Protein AF-A0A7X5HX49-F1 (afdb_monomer_lite)

pLDDT: mean 88.13, std 12.54, range [35.72, 98.56]

Foldseek 3Di:
DPPVPCVVPQPPDDPLLVVLVVVCVVVVHDDDDSLVLVVLLVCCQVLQWQAEEEEACQLVSSVVSSLQRHDANHEYEYEEADVVSLVNNVVSVVVDDRHRYHYHYDYHDSLVVLVVCCVVQNFQRHQEYEYDDDLLCLVVCVVSCNRNHHAQRKYKYPLLCVQVVLVDDLVVDDPVCSSSSVSSVVNVVCQVPPPQWDWDWDPGDNIMIIITGHHPCHQVPVLVVLQFFEEFEALFLLLLLLLLLQAHQEYEFEACFQALAVPGNGDDLVSLLVSQVVCVVSNYAYEYENAFADDPVCLVVLLVVLLSCVSSDGQAYEYAYPSSLVSNCVNPPPHAYEYALNNVQQALVSQQVVVVSVHQEYEHWLQDALVRLLVSCVRHDVSRAYAYAAWFDDDPDGSQCDPVQCVPPVAHSSRNRRPPPLLDDDFDDDPVGPPDTDDFDDDPVATDGGDAFIEHCLLPVVSCSSSRHRYHHYDDSRFDSLLSSLLSNLSSVLSVLCSVPVVSSNVCVVVSVVSNLQGFGGHYDNDNHHHHDHPVRGDDDDSGTRHPKDFFWFFAAADPVQQKTWIFGAAKDFQQFWKWFCASVSDIDIDGQNWKAAPVGDTDGMDHDGRGIIITRHNDGGDGGTTIMGD

Organism: NCBI:txid2662126

Sequence (631 aa):
MDREYLFSITPGGDETLRRIRKEAQADQIPIIRDEVRGLLEWLMAVHRPLRVLEVGTAYGYSSLCMAQHLPPGAVLTTLERNPANAARARENFGRLTFPGVELKLLEGEAELLLEQVLSEEGPGSCDFIFLDAAKGQYQTFLPACLALLKGRGILVSDNVLQEGFVAKSRYAVHRRNRTIHKRMREYLWNLQHHPQLVTSILSCGDGVTLSMKKEGSELKDMKEMNRPELLIPAGSLENLKIAVGYGADAVYVGGEAFGLRAKAKNFSLEEMKEGVAYAHAHGVKVYVTANIIAHNRDIEGVRVYLEELKDVGPDALIVADPGILMAAKEVLPGMELHLSTQANNTNHAALSFWHSQGVKRVVVARELSFAEIREIREKVPPTLDIEAFVHGAMCISYSGRCLLSNYMTGKDANQGACTHPCRWRYHLVEETRPGEYMPIEENERGTYIYNSKDLCLLEHIDDLMKAGVRSFKVEGRMKTGLYVATVTRAYRNAIDDYLKDPALYKRNIPKYMDEIVKCSHRPFTTGFFYERPDGSEQIYDNNNYIRDFTYVARVLSYNPATGRALVEQRNKFVVGDRVEVMKKDGRNLEVVVEAIWDEEGNPLEAAPHPKQRLYLPVPEAVEPNELLRAY

Structure (mmCIF, N/CA/C/O backbone):
data_AF-A0A7X5HX49-F1
#
_entry.id   AF-A0A7X5HX49-F1
#
loop_
_atom_site.group_PDB
_atom_site.id
_atom_site.type_symbol
_atom_site.label_atom_id
_atom_site.label_alt_id
_atom_site.label_comp_id
_atom_site.label_asym_id
_atom_site.label_entity_id
_atom_site.label_seq_id
_atom_site.pdbx_PDB_ins_code
_atom_site.Cartn_x
_atom_site.Cartn_y
_atom_site.Cartn_z
_atom_site.occupancy
_atom_site.B_iso_or_equiv
_atom_site.auth_seq_id
_atom_site.auth_comp_id
_atom_site.auth_asym_id
_atom_site.auth_atom_id
_atom_site.pdbx_PDB_model_num
ATOM 1 N N . MET A 1 1 ? -49.186 0.690 21.501 1.00 49.62 1 MET A N 1
ATOM 2 C CA . MET A 1 1 ? -49.805 -0.645 21.466 1.00 49.62 1 MET A CA 1
ATOM 3 C C . MET A 1 1 ? -49.145 -1.489 22.544 1.00 49.62 1 MET A C 1
ATOM 5 O O . MET A 1 1 ? -47.978 -1.825 22.411 1.00 49.62 1 MET A O 1
ATOM 9 N N . ASP A 1 2 ? -49.862 -1.681 23.651 1.00 62.19 2 ASP A N 1
ATOM 10 C CA . ASP A 1 2 ? -50.048 -2.977 24.311 1.00 62.19 2 ASP A CA 1
ATOM 11 C C . ASP A 1 2 ? -48.843 -3.769 24.841 1.00 62.19 2 ASP A C 1
ATOM 13 O O . ASP A 1 2 ? -48.817 -4.995 24.805 1.00 62.19 2 ASP A O 1
ATOM 17 N N . ARG A 1 3 ? -47.872 -3.079 25.451 1.00 63.22 3 ARG A N 1
ATOM 18 C CA . ARG A 1 3 ? -46.848 -3.736 26.286 1.00 63.22 3 ARG A CA 1
ATOM 19 C C . ARG A 1 3 ? -47.455 -4.544 27.436 1.00 63.22 3 ARG A C 1
ATOM 21 O O . ARG A 1 3 ? -47.012 -5.654 27.702 1.00 63.22 3 ARG A O 1
ATOM 28 N N . GLU A 1 4 ? -48.482 -3.994 28.081 1.00 68.44 4 GLU A N 1
ATOM 29 C CA . GLU A 1 4 ? -49.227 -4.678 29.143 1.00 68.44 4 GLU A CA 1
ATOM 30 C C . GLU A 1 4 ? -49.969 -5.906 28.612 1.00 68.44 4 GLU A C 1
ATOM 32 O O . GLU A 1 4 ? -49.950 -6.953 29.252 1.00 68.44 4 GLU A O 1
ATOM 37 N N . TYR A 1 5 ? -50.547 -5.822 27.411 1.00 79.50 5 TYR A N 1
ATOM 38 C CA . TYR A 1 5 ? -51.182 -6.969 26.769 1.00 79.50 5 TYR A CA 1
ATOM 39 C C . TYR A 1 5 ? -50.166 -8.055 26.406 1.00 79.50 5 TYR A C 1
ATOM 41 O O . TYR A 1 5 ? -50.373 -9.209 26.776 1.00 79.50 5 TYR A O 1
ATOM 49 N N . LEU A 1 6 ? -49.042 -7.705 25.765 1.00 72.25 6 LEU A N 1
ATOM 50 C CA . LEU A 1 6 ? -47.970 -8.662 25.465 1.00 72.25 6 LEU A CA 1
ATOM 51 C C . LEU A 1 6 ? -47.448 -9.325 26.743 1.00 72.25 6 LEU A C 1
ATOM 53 O O . LEU A 1 6 ? -47.291 -10.543 26.778 1.00 72.25 6 LEU A O 1
ATOM 57 N N . PHE A 1 7 ? -47.256 -8.555 27.815 1.00 70.25 7 PHE A N 1
ATOM 58 C CA . PHE A 1 7 ? -46.891 -9.093 29.123 1.00 70.25 7 PHE A CA 1
ATOM 59 C C . PHE A 1 7 ? -47.968 -10.038 29.682 1.00 70.25 7 PHE A C 1
ATOM 61 O O . PHE A 1 7 ? -47.633 -11.106 30.184 1.00 70.25 7 PHE A O 1
ATOM 68 N N . SER A 1 8 ? -49.256 -9.701 29.537 1.00 73.06 8 SER A N 1
ATOM 69 C CA . SER A 1 8 ? -50.370 -10.517 30.044 1.00 73.06 8 SER A CA 1
ATOM 70 C C . SER A 1 8 ? -50.499 -11.888 29.374 1.00 73.06 8 SER A C 1
ATOM 72 O O . SER A 1 8 ? -50.973 -12.831 30.005 1.00 73.06 8 SER A O 1
ATOM 74 N N . ILE A 1 9 ? -50.061 -12.012 28.116 1.00 76.88 9 ILE A N 1
ATOM 75 C CA . ILE A 1 9 ? -50.119 -13.264 27.347 1.00 76.88 9 ILE A CA 1
ATOM 76 C C . ILE A 1 9 ? -48.780 -14.013 27.316 1.00 76.88 9 ILE A C 1
ATOM 78 O O . ILE A 1 9 ? -48.725 -15.143 26.833 1.00 76.88 9 ILE A O 1
ATOM 82 N N . THR A 1 10 ? -47.697 -13.408 27.814 1.00 68.56 10 THR A N 1
ATOM 83 C CA . THR A 1 10 ? -46.372 -14.035 27.833 1.00 68.56 10 THR A CA 1
ATOM 84 C C . THR A 1 10 ? -46.262 -14.962 29.048 1.00 68.56 10 THR A C 1
ATOM 86 O O . THR A 1 10 ? -46.393 -14.502 30.185 1.00 68.56 10 THR A O 1
ATOM 89 N N . PRO A 1 11 ? -45.979 -16.266 28.868 1.00 68.50 11 PRO A N 1
ATOM 90 C CA . PRO A 1 11 ? -45.809 -17.183 29.989 1.00 68.50 11 PRO A CA 1
ATOM 91 C C . PRO A 1 11 ? -44.694 -16.699 30.923 1.00 68.50 11 PRO A C 1
ATOM 93 O O . PRO A 1 11 ? -43.576 -16.425 30.487 1.00 68.50 11 PRO A O 1
ATOM 96 N N . GLY A 1 12 ? -44.959 -16.620 32.229 1.00 60.00 12 GLY A N 1
ATOM 97 C CA . GLY A 1 12 ? -44.026 -16.052 33.215 1.00 60.00 12 GLY A CA 1
ATOM 98 C C . GLY A 1 12 ? -42.730 -16.843 33.457 1.00 60.00 12 GLY A C 1
ATOM 99 O O . GLY A 1 12 ? -42.051 -16.575 34.441 1.00 60.00 12 GLY A O 1
ATOM 100 N N . GLY A 1 13 ? -42.389 -17.831 32.623 1.00 65.75 13 GLY A N 1
ATOM 101 C CA . GLY A 1 13 ? -41.236 -18.722 32.803 1.00 65.75 13 GLY A CA 1
ATOM 102 C C . GLY A 1 13 ? -41.353 -19.658 34.011 1.00 65.75 13 GLY A C 1
ATOM 103 O O . GLY A 1 13 ? -42.362 -19.637 34.729 1.00 65.75 13 GLY A O 1
ATOM 104 N N . ASP A 1 14 ? -40.301 -20.458 34.202 1.00 78.31 14 ASP A N 1
ATOM 105 C CA . ASP A 1 14 ? -40.062 -21.344 35.351 1.00 78.31 14 ASP A CA 1
ATOM 106 C C . ASP A 1 14 ? -40.158 -20.585 36.694 1.00 78.31 14 ASP A C 1
ATOM 108 O O . ASP A 1 14 ? -39.775 -19.414 36.789 1.00 78.31 14 ASP A O 1
ATOM 112 N N . GLU A 1 15 ? -40.670 -21.229 37.746 1.00 85.50 15 GLU A N 1
ATOM 113 C CA . GLU A 1 15 ? -40.830 -20.615 39.076 1.00 85.50 15 GLU A CA 1
ATOM 114 C C . GLU A 1 15 ? -39.495 -20.112 39.653 1.00 85.50 15 GLU A C 1
ATOM 116 O O . GLU A 1 15 ? -39.426 -19.029 40.242 1.00 85.50 15 GLU A O 1
ATOM 121 N N . THR A 1 16 ? -38.409 -20.840 39.396 1.00 88.62 16 THR A N 1
ATOM 122 C CA . THR A 1 16 ? -37.046 -20.471 39.786 1.00 88.62 16 THR A CA 1
ATOM 123 C C . THR A 1 16 ? -36.588 -19.217 39.051 1.00 88.62 16 THR A C 1
ATOM 125 O O . THR A 1 16 ? -36.062 -18.295 39.677 1.00 88.62 16 THR A O 1
ATOM 128 N N . LEU A 1 17 ? -36.848 -19.123 37.741 1.00 88.94 17 LEU A N 1
ATOM 129 C CA . LEU A 1 17 ? -36.545 -17.925 36.951 1.00 88.94 17 LEU A CA 1
ATOM 130 C C . LEU A 1 17 ? -37.331 -16.707 37.458 1.00 88.94 17 LEU A C 1
ATOM 132 O O . LEU A 1 17 ? -36.776 -15.611 37.546 1.00 88.94 17 LEU A O 1
ATOM 136 N N . ARG A 1 18 ? -38.598 -16.878 37.865 1.00 88.19 18 ARG A N 1
ATOM 137 C CA . ARG A 1 18 ? -39.376 -15.792 38.495 1.00 88.19 18 ARG A CA 1
ATOM 138 C C . ARG A 1 18 ? -38.759 -15.334 39.808 1.00 88.19 18 ARG A C 1
ATOM 140 O O . ARG A 1 18 ? -38.766 -14.135 40.089 1.00 88.19 18 ARG A O 1
ATOM 147 N N . ARG A 1 19 ? -38.238 -16.264 40.611 1.00 91.56 19 ARG A N 1
ATOM 148 C CA . ARG A 1 19 ? -37.560 -15.934 41.868 1.00 91.56 19 ARG A CA 1
ATOM 149 C C . ARG A 1 19 ? -36.277 -15.146 41.613 1.00 91.56 19 ARG A C 1
ATOM 151 O O . ARG A 1 19 ? -36.126 -14.072 42.181 1.00 91.56 19 ARG A O 1
ATOM 158 N N . ILE A 1 20 ? -35.429 -15.609 40.692 1.00 92.94 20 ILE A N 1
ATOM 159 C CA . ILE A 1 20 ? -34.190 -14.916 40.297 1.00 92.94 20 ILE A CA 1
ATOM 160 C C . ILE A 1 20 ? -34.494 -13.508 39.775 1.00 92.94 20 ILE A C 1
ATOM 162 O O . ILE A 1 20 ? -33.823 -12.549 40.144 1.00 92.94 20 ILE A O 1
ATOM 166 N N . ARG A 1 21 ? -35.548 -13.355 38.967 1.00 90.56 21 ARG A N 1
ATOM 167 C CA . ARG A 1 21 ? -36.018 -12.044 38.506 1.00 90.56 21 ARG A CA 1
ATOM 168 C C . ARG A 1 21 ? -36.401 -11.125 39.667 1.00 90.56 21 ARG A C 1
ATOM 170 O O . ARG A 1 21 ? -36.012 -9.963 39.658 1.00 90.56 21 ARG A O 1
ATOM 177 N N . LYS A 1 22 ? -37.169 -11.620 40.644 1.00 91.75 22 LYS A N 1
ATOM 178 C CA . LYS A 1 22 ? -37.556 -10.831 41.827 1.00 91.75 22 LYS A CA 1
ATOM 179 C C . LYS A 1 22 ? -36.341 -10.422 42.658 1.00 91.75 22 LYS A C 1
ATOM 181 O O . LYS A 1 22 ? -36.293 -9.285 43.111 1.00 91.75 22 LYS A O 1
ATOM 186 N N . GLU A 1 23 ? -35.374 -11.322 42.826 1.00 93.81 23 GLU A N 1
ATOM 187 C CA . GLU A 1 23 ? -34.103 -11.043 43.509 1.00 93.81 23 GLU A CA 1
ATOM 188 C C . GLU A 1 23 ? -33.320 -9.943 42.771 1.00 93.81 23 GLU A C 1
ATOM 190 O O . GLU A 1 23 ? -33.000 -8.919 43.364 1.00 93.81 23 GLU A O 1
ATOM 195 N N . ALA A 1 24 ? -33.128 -10.073 41.453 1.00 93.00 24 ALA A N 1
ATOM 196 C CA . ALA A 1 24 ? -32.456 -9.055 40.641 1.00 93.00 24 ALA A CA 1
ATOM 197 C C . ALA A 1 24 ? -33.171 -7.691 40.688 1.00 93.00 24 ALA A C 1
ATOM 199 O O . ALA A 1 24 ? -32.520 -6.655 40.776 1.00 93.00 24 ALA A O 1
ATOM 200 N N . GLN A 1 25 ? -34.508 -7.674 40.671 1.00 91.44 25 GLN A N 1
ATOM 201 C CA . GLN A 1 25 ? -35.295 -6.442 40.805 1.00 91.44 25 GLN A CA 1
ATOM 202 C C . GLN A 1 25 ? -35.133 -5.790 42.182 1.00 91.44 25 GLN A C 1
ATOM 204 O O . GLN A 1 25 ? -35.009 -4.566 42.254 1.00 91.44 25 GLN A O 1
ATOM 209 N N . ALA A 1 26 ? -35.130 -6.584 43.258 1.00 92.56 26 ALA A N 1
ATOM 210 C CA . ALA A 1 26 ? -34.909 -6.090 44.616 1.00 92.56 26 ALA A CA 1
ATOM 211 C C . ALA A 1 26 ? -33.512 -5.467 44.766 1.00 92.56 26 ALA A C 1
ATOM 213 O O . ALA A 1 26 ? -33.380 -4.397 45.358 1.00 92.56 26 ALA A O 1
ATOM 214 N N . ASP A 1 27 ? -32.509 -6.083 44.137 1.00 93.81 27 ASP A N 1
ATOM 215 C CA . ASP A 1 27 ? -31.113 -5.639 44.156 1.00 93.81 27 ASP A CA 1
ATOM 216 C C . ASP A 1 27 ? -30.787 -4.599 43.060 1.00 93.81 27 ASP A C 1
ATOM 218 O O . ASP A 1 27 ? -29.638 -4.185 42.909 1.00 93.81 27 ASP A O 1
ATOM 222 N N . GLN A 1 28 ? -31.795 -4.144 42.301 1.00 92.31 28 GLN A N 1
ATOM 223 C CA . GLN A 1 28 ? -31.677 -3.170 41.202 1.00 92.31 28 GLN A CA 1
ATOM 224 C C . GLN A 1 28 ? -30.677 -3.569 40.102 1.00 92.31 28 GLN A C 1
ATOM 226 O O . GLN A 1 28 ? -30.072 -2.719 39.442 1.00 92.31 28 GLN A O 1
ATOM 231 N N . ILE A 1 29 ? -30.527 -4.870 39.870 1.00 92.56 29 ILE A N 1
ATOM 232 C CA . ILE A 1 29 ? -29.676 -5.419 38.822 1.00 92.56 29 ILE A CA 1
ATOM 233 C C . ILE A 1 29 ? -30.456 -5.463 37.502 1.00 92.56 29 ILE A C 1
ATOM 235 O O . ILE A 1 29 ? -31.538 -6.058 37.447 1.00 92.56 29 ILE A O 1
ATOM 239 N N . PRO A 1 30 ? -29.941 -4.840 36.425 1.00 87.94 30 PRO A N 1
ATOM 240 C CA . PRO A 1 30 ? -30.598 -4.880 35.129 1.00 87.94 30 PRO A CA 1
ATOM 241 C C . PRO A 1 30 ? -30.581 -6.309 34.579 1.00 87.94 30 PRO A C 1
ATOM 243 O O . PRO A 1 30 ? -29.556 -6.984 34.597 1.00 87.94 30 PRO A O 1
ATOM 246 N N . ILE A 1 31 ? -31.734 -6.752 34.087 1.00 90.56 31 ILE A N 1
ATOM 247 C CA . ILE A 1 31 ? -31.923 -8.030 33.400 1.00 90.56 31 ILE A CA 1
ATOM 248 C C . ILE A 1 31 ? -32.734 -7.794 32.127 1.00 90.56 31 ILE A C 1
ATOM 250 O O . ILE A 1 31 ? -33.489 -6.817 32.034 1.00 90.56 31 ILE A O 1
ATOM 254 N N . ILE A 1 32 ? -32.605 -8.709 31.168 1.00 91.38 32 ILE A N 1
ATOM 255 C CA . ILE A 1 32 ? -33.354 -8.665 29.911 1.00 91.38 32 ILE A CA 1
ATOM 256 C C . ILE A 1 32 ? -34.871 -8.574 30.142 1.00 91.38 32 ILE A C 1
ATOM 258 O O . ILE A 1 32 ? -35.429 -9.134 31.093 1.00 91.38 32 ILE A O 1
ATOM 262 N N . ARG A 1 33 ? -35.556 -7.866 29.238 1.00 88.38 33 ARG A N 1
ATOM 263 C CA . ARG A 1 33 ? -37.022 -7.727 29.255 1.00 88.38 33 ARG A CA 1
ATOM 264 C C . ARG A 1 33 ? -37.702 -9.004 28.752 1.00 88.38 33 ARG A C 1
ATOM 266 O O . ARG A 1 33 ? -37.092 -9.787 28.028 1.00 88.38 33 ARG A O 1
ATOM 273 N N . ASP A 1 34 ? -38.977 -9.194 29.090 1.00 85.38 34 ASP A N 1
ATOM 274 C CA . ASP A 1 34 ? -39.742 -10.391 28.706 1.00 85.38 34 ASP A CA 1
ATOM 275 C C . ASP A 1 34 ? -39.804 -10.622 27.198 1.00 85.38 34 ASP A C 1
ATOM 277 O O . ASP A 1 34 ? -39.712 -11.763 26.745 1.00 85.38 34 ASP A O 1
ATOM 281 N N . GLU A 1 35 ? -39.915 -9.546 26.422 1.00 87.25 35 GLU A N 1
ATOM 282 C CA . GLU A 1 35 ? -39.968 -9.624 24.966 1.00 87.25 35 GLU A CA 1
ATOM 283 C C . GLU A 1 35 ? -38.616 -10.083 24.387 1.00 87.25 35 GLU A C 1
ATOM 285 O O . GLU A 1 35 ? -38.574 -10.872 23.442 1.00 87.25 35 GLU A O 1
ATOM 290 N N . VAL A 1 36 ? -37.504 -9.637 24.988 1.00 91.50 36 VAL A N 1
ATOM 291 C CA . VAL A 1 36 ? -36.141 -10.041 24.598 1.00 91.50 36 VAL A CA 1
ATOM 292 C C . VAL A 1 36 ? -35.875 -11.483 25.018 1.00 91.50 36 VAL A C 1
ATOM 294 O O . VAL A 1 36 ? -35.342 -12.256 24.228 1.00 91.50 36 VAL A O 1
ATOM 297 N N . ARG A 1 37 ? -36.318 -11.881 26.217 1.00 91.50 37 ARG A N 1
ATOM 298 C CA . ARG A 1 37 ? -36.267 -13.273 26.677 1.00 91.50 37 ARG A CA 1
ATOM 299 C C . ARG A 1 37 ? -36.967 -14.207 25.693 1.00 91.50 37 ARG A C 1
ATOM 301 O O . ARG A 1 37 ? -36.339 -15.149 25.229 1.00 91.50 37 ARG A O 1
ATOM 308 N N . GLY A 1 38 ? -38.223 -13.923 25.337 1.00 89.62 38 GLY A N 1
ATOM 309 C CA . GLY A 1 38 ? -38.974 -14.764 24.400 1.00 89.62 38 GLY A CA 1
ATOM 310 C C . GLY A 1 38 ? -38.306 -14.858 23.023 1.00 89.62 38 GLY A C 1
ATOM 311 O O . GLY A 1 38 ? -38.299 -15.923 22.411 1.00 89.62 38 GLY A O 1
ATOM 312 N N . LEU A 1 39 ? -37.681 -13.770 22.557 1.00 93.31 39 LEU A N 1
ATOM 313 C CA . LEU A 1 39 ? -36.882 -13.775 21.330 1.00 93.31 39 LEU A CA 1
ATOM 314 C C . LEU A 1 39 ? -35.641 -14.675 21.449 1.00 93.31 39 LEU A C 1
ATOM 316 O O . LEU A 1 39 ? -35.380 -15.454 20.536 1.00 93.31 39 LEU A O 1
ATOM 320 N N . LEU A 1 40 ? -34.884 -14.586 22.547 1.00 95.31 40 LEU A N 1
ATOM 321 C CA . LEU A 1 40 ? -33.699 -15.420 22.772 1.00 95.31 40 LEU A CA 1
ATOM 322 C C . LEU A 1 40 ? -34.065 -16.903 22.901 1.00 95.31 40 LEU A C 1
ATOM 324 O O . LEU A 1 40 ? -33.449 -17.729 22.235 1.00 95.31 40 LEU A O 1
ATOM 328 N N . GLU A 1 41 ? -35.092 -17.238 23.685 1.00 93.44 41 GLU A N 1
ATOM 329 C CA . GLU A 1 41 ? -35.609 -18.608 23.831 1.00 93.44 41 GLU A CA 1
ATOM 330 C C . GLU A 1 41 ? -36.008 -19.193 22.463 1.00 93.44 41 GLU A C 1
ATOM 332 O O . GLU A 1 41 ? -35.608 -20.305 22.106 1.00 93.44 41 GLU A O 1
ATOM 337 N N . TRP A 1 42 ? -36.719 -18.408 21.644 1.00 94.62 42 TRP A N 1
ATOM 338 C CA . TRP A 1 42 ? -37.090 -18.800 20.284 1.00 94.62 42 TRP A CA 1
ATOM 339 C C . TRP A 1 42 ? -35.870 -18.987 19.369 1.00 94.62 42 TRP A C 1
ATOM 341 O O . TRP A 1 42 ? -35.793 -19.982 18.645 1.00 94.62 42 TRP A O 1
ATOM 351 N N . LEU A 1 43 ? -34.887 -18.081 19.420 1.00 96.25 43 LEU A N 1
ATOM 352 C CA . LEU A 1 43 ? -33.653 -18.191 18.635 1.00 96.25 43 LEU A CA 1
ATOM 353 C C . LEU A 1 43 ? -32.842 -19.432 19.017 1.00 96.25 43 LEU A C 1
ATOM 355 O O . LEU A 1 43 ? -32.357 -20.122 18.124 1.00 96.25 43 LEU A O 1
ATOM 359 N N . MET A 1 44 ? -32.725 -19.752 20.309 1.00 97.00 44 MET A N 1
ATOM 360 C CA . MET A 1 44 ? -32.045 -20.969 20.767 1.00 97.00 44 MET A CA 1
ATOM 361 C C . MET A 1 44 ? -32.749 -22.224 20.246 1.00 97.00 44 MET A C 1
ATOM 363 O O . MET A 1 44 ? -32.091 -23.125 19.725 1.00 97.00 44 MET A O 1
ATOM 367 N N . ALA A 1 45 ? -34.083 -22.255 20.303 1.00 93.25 45 ALA A N 1
ATOM 368 C CA . ALA A 1 45 ? -34.874 -23.390 19.839 1.00 93.25 45 ALA A CA 1
ATOM 369 C C . ALA A 1 45 ? -34.779 -23.619 18.318 1.00 93.25 45 ALA A C 1
ATOM 371 O O . ALA A 1 45 ? -34.767 -24.768 17.870 1.00 93.25 45 ALA A O 1
ATOM 372 N N . VAL A 1 46 ? -34.704 -22.543 17.524 1.00 95.06 46 VAL A N 1
ATOM 373 C CA . VAL A 1 46 ? -34.640 -22.616 16.053 1.00 95.06 46 VAL A CA 1
ATOM 374 C C . VAL A 1 46 ? -33.213 -22.835 15.548 1.00 95.06 46 VAL A C 1
ATOM 376 O O . VAL A 1 46 ? -32.993 -23.700 14.705 1.00 95.06 46 VAL A O 1
ATOM 379 N N . HIS A 1 47 ? -32.242 -22.070 16.053 1.00 93.69 47 HIS A N 1
ATOM 380 C CA . HIS A 1 47 ? -30.845 -22.117 15.595 1.00 93.69 47 HIS A CA 1
ATOM 381 C C . HIS A 1 47 ? -30.071 -23.303 16.177 1.00 93.69 47 HIS A C 1
ATOM 383 O O . HIS A 1 47 ? -29.146 -23.802 15.544 1.00 93.69 47 HIS A O 1
ATOM 389 N N . ARG A 1 48 ? -30.462 -23.772 17.371 1.00 95.31 48 ARG A N 1
ATOM 390 C CA . ARG A 1 48 ? -29.838 -24.887 18.103 1.00 95.31 48 ARG A CA 1
ATOM 391 C C . ARG A 1 48 ? -28.300 -24.797 18.176 1.00 95.31 48 ARG A C 1
ATOM 393 O O . ARG A 1 48 ? -27.623 -25.749 17.781 1.00 95.31 48 ARG A O 1
ATOM 400 N N . PRO A 1 49 ? -27.734 -23.678 18.663 1.00 97.25 49 PRO A N 1
ATOM 401 C CA . PRO A 1 49 ? -26.285 -23.518 18.752 1.00 97.25 49 PRO A CA 1
ATOM 402 C C . PRO A 1 49 ? -25.665 -24.501 19.757 1.00 97.25 49 PRO A C 1
ATOM 404 O O . PRO A 1 49 ? -26.256 -24.802 20.792 1.00 97.25 49 PRO A O 1
ATOM 407 N N . LEU A 1 50 ? -24.453 -24.972 19.464 1.00 97.69 50 LEU A N 1
ATOM 408 C CA . LEU A 1 50 ? -23.613 -25.763 20.366 1.00 97.69 50 LEU A CA 1
ATOM 409 C C . LEU A 1 50 ? -22.618 -24.889 21.134 1.00 97.69 50 LEU A C 1
ATOM 411 O O . LEU A 1 50 ? -22.211 -25.252 22.231 1.00 97.69 50 LEU A O 1
ATOM 415 N N . ARG A 1 51 ? -22.206 -23.750 20.575 1.00 98.06 51 ARG A N 1
ATOM 416 C CA . ARG A 1 51 ? -21.247 -22.829 21.200 1.00 98.06 51 ARG A CA 1
ATOM 417 C C . ARG A 1 51 ? -21.865 -21.444 21.318 1.00 98.06 51 ARG A C 1
ATOM 419 O O . ARG A 1 51 ? -22.023 -20.745 20.315 1.00 98.06 51 ARG A O 1
ATOM 426 N N . VAL A 1 52 ? -22.246 -21.071 22.536 1.00 98.50 52 VAL A N 1
ATOM 427 C CA . VAL A 1 52 ? -22.890 -19.791 22.850 1.00 98.50 52 VAL A CA 1
ATOM 428 C C . VAL A 1 52 ? -21.963 -18.953 23.714 1.00 98.50 52 VAL A C 1
ATOM 430 O O . VAL A 1 52 ? -21.435 -19.440 24.711 1.00 98.50 52 VAL A O 1
ATOM 433 N N . LEU A 1 53 ? -21.803 -17.684 23.355 1.00 98.56 53 LEU A N 1
ATOM 434 C CA . LEU A 1 53 ? -21.062 -16.712 24.147 1.00 98.56 53 LEU A CA 1
ATOM 435 C C . LEU A 1 53 ? -21.970 -15.549 24.548 1.00 98.56 53 LEU A C 1
ATOM 437 O O . LEU A 1 53 ? -22.635 -14.946 23.711 1.00 98.56 53 LEU A O 1
ATOM 441 N N . GLU A 1 54 ? -21.970 -15.199 25.824 1.00 98.50 54 GLU A N 1
ATOM 442 C CA . GLU A 1 54 ? -22.686 -14.050 26.367 1.00 98.50 54 GLU A CA 1
ATOM 443 C C . GLU A 1 54 ? -21.700 -13.056 26.983 1.00 98.50 54 GLU A C 1
ATOM 445 O O . GLU A 1 54 ? -20.849 -13.420 27.792 1.00 98.50 54 GLU A O 1
ATOM 450 N N . VAL A 1 55 ? -21.828 -11.780 26.623 1.00 96.88 55 VAL A N 1
ATOM 451 C CA . VAL A 1 55 ? -21.045 -10.691 27.209 1.00 96.88 55 VAL A CA 1
ATOM 452 C C . VAL A 1 55 ? -21.970 -9.860 28.090 1.00 96.88 55 VAL A C 1
ATOM 454 O O . VAL A 1 55 ? -22.770 -9.080 27.570 1.00 96.88 55 VAL A O 1
ATOM 457 N N . GLY A 1 56 ? -21.832 -10.020 29.409 1.00 94.94 56 GLY A N 1
ATOM 458 C CA . GLY A 1 56 ? -22.716 -9.446 30.424 1.00 94.94 56 GLY A CA 1
ATOM 459 C C . GLY A 1 56 ? -23.609 -10.507 31.068 1.00 94.94 56 GLY A C 1
ATOM 460 O O . GLY A 1 56 ? -24.699 -10.780 30.581 1.00 94.94 56 GLY A O 1
ATOM 461 N N . THR A 1 57 ? -23.155 -11.103 32.173 1.00 96.19 57 THR A N 1
ATOM 462 C CA . THR A 1 57 ? -23.905 -12.160 32.877 1.00 96.19 57 THR A CA 1
ATOM 463 C C . THR A 1 57 ? -24.950 -11.617 33.853 1.00 96.19 57 THR A C 1
ATOM 465 O O . THR A 1 57 ? -26.024 -12.200 34.014 1.00 96.19 57 THR A O 1
ATOM 468 N N . ALA A 1 58 ? -24.635 -10.538 34.573 1.00 95.06 58 ALA A N 1
ATOM 469 C CA . ALA A 1 58 ? -25.399 -10.051 35.718 1.00 95.06 58 ALA A CA 1
ATOM 470 C C . ALA A 1 58 ? -25.704 -11.187 36.721 1.00 95.06 58 ALA A C 1
ATOM 472 O O . ALA A 1 58 ? -24.792 -11.820 37.244 1.00 95.06 58 ALA A O 1
ATOM 473 N N . TYR A 1 59 ? -26.980 -11.465 37.008 1.00 96.19 59 TYR A N 1
ATOM 474 C CA . TYR A 1 59 ? -27.400 -12.571 37.889 1.00 96.19 59 TYR A CA 1
ATOM 475 C C . TYR A 1 59 ? -27.572 -13.912 37.153 1.00 96.19 59 TYR A C 1
ATOM 477 O O . TYR A 1 59 ? -28.085 -14.868 37.740 1.00 96.19 59 TYR A O 1
ATOM 485 N N . GLY A 1 60 ? -27.164 -13.994 35.883 1.00 95.75 60 GLY A N 1
ATOM 486 C CA . GLY A 1 60 ? -27.259 -15.191 35.045 1.00 95.75 60 GLY A CA 1
ATOM 487 C C . GLY A 1 60 ? -28.655 -15.445 34.473 1.00 95.75 60 GLY A C 1
ATOM 488 O O . GLY A 1 60 ? -28.942 -16.542 34.005 1.00 95.75 60 GLY A O 1
ATOM 489 N N . TYR A 1 61 ? -29.557 -14.460 34.544 1.00 95.62 61 TYR A N 1
ATOM 490 C CA . TYR A 1 61 ? -30.959 -14.633 34.157 1.00 95.62 61 TYR A CA 1
ATOM 491 C C . TYR A 1 61 ? -31.117 -14.976 32.666 1.00 95.62 61 TYR A C 1
ATOM 493 O O . TYR A 1 61 ? -31.781 -15.953 32.327 1.00 95.62 61 TYR A O 1
ATOM 501 N N . SER A 1 62 ? -30.475 -14.209 31.781 1.00 95.75 62 SER A N 1
ATOM 502 C CA . SER A 1 62 ? -30.455 -14.455 30.334 1.00 95.75 62 SER A CA 1
ATOM 503 C C . SER A 1 62 ? -29.749 -15.765 29.983 1.00 95.75 62 SER A C 1
ATOM 505 O O . SER A 1 62 ? -30.277 -16.533 29.178 1.00 95.75 62 SER A O 1
ATOM 507 N N . SER A 1 63 ? -28.624 -16.070 30.642 1.00 97.12 63 SER A N 1
ATOM 508 C CA . SER A 1 63 ? -27.887 -17.325 30.457 1.00 97.12 63 SER A CA 1
ATOM 509 C C . SER A 1 63 ? -28.774 -18.538 30.754 1.00 97.12 63 SER A C 1
ATOM 511 O O . SER A 1 63 ? -28.832 -19.471 29.958 1.00 97.12 63 SER A O 1
ATOM 513 N N . LEU A 1 64 ? -29.520 -18.508 31.866 1.00 95.81 64 LEU A N 1
ATOM 514 C CA . LEU A 1 64 ? -30.445 -19.577 32.254 1.00 95.81 64 LEU A CA 1
ATOM 515 C C . LEU A 1 64 ? -31.632 -19.708 31.292 1.00 95.81 64 LEU A C 1
ATOM 517 O O . LEU A 1 64 ? -32.017 -20.828 30.958 1.00 95.81 64 LEU A O 1
ATOM 521 N N . CYS A 1 65 ? -32.195 -18.590 30.824 1.00 94.44 65 CYS A N 1
ATOM 522 C CA . CYS A 1 65 ? -33.251 -18.601 29.809 1.00 94.44 65 CYS A CA 1
ATOM 523 C C . CYS A 1 65 ? -32.771 -19.233 28.495 1.00 94.44 65 CYS A C 1
ATOM 525 O O . CYS A 1 65 ? -33.464 -20.074 27.930 1.00 94.44 65 CYS A O 1
ATOM 527 N N . MET A 1 66 ? -31.568 -18.885 28.024 1.00 96.38 66 MET A N 1
ATOM 528 C CA . MET A 1 66 ? -30.998 -19.504 26.824 1.00 96.38 66 MET A CA 1
ATOM 529 C C . MET A 1 66 ? -30.730 -21.000 27.039 1.00 96.38 66 MET A C 1
ATOM 531 O O . MET A 1 66 ? -31.113 -21.816 26.200 1.00 96.38 66 MET A O 1
ATOM 535 N N . ALA A 1 67 ? -30.148 -21.373 28.183 1.00 96.00 67 ALA A N 1
ATOM 536 C CA . ALA A 1 67 ? -29.771 -22.749 28.508 1.00 96.00 67 ALA A CA 1
ATOM 537 C C . ALA A 1 67 ? -30.941 -23.746 28.478 1.00 96.00 67 ALA A C 1
ATOM 539 O O . ALA A 1 67 ? -30.745 -24.894 28.082 1.00 96.00 67 ALA A O 1
ATOM 540 N N . GLN A 1 68 ? -32.159 -23.311 28.825 1.00 92.62 68 GLN A N 1
ATOM 541 C CA . GLN A 1 68 ? -33.373 -24.144 28.774 1.00 92.62 68 GLN A CA 1
ATOM 542 C C . GLN A 1 68 ? -33.694 -24.689 27.376 1.00 92.62 68 GLN A C 1
ATOM 544 O O . GLN A 1 68 ? -34.376 -25.707 27.257 1.00 92.62 68 GLN A O 1
ATOM 549 N N . HIS A 1 69 ? -33.207 -24.026 26.327 1.00 94.62 69 HIS A N 1
ATOM 550 C CA . HIS A 1 69 ? -33.525 -24.343 24.936 1.00 94.62 69 HIS A CA 1
ATOM 551 C C . HIS A 1 69 ? -32.315 -24.817 24.125 1.00 94.62 69 HIS A C 1
ATOM 553 O O . HIS A 1 69 ? -32.442 -25.061 22.922 1.00 94.62 69 HIS A O 1
ATOM 559 N N . LEU A 1 70 ? -31.151 -24.971 24.763 1.00 96.75 70 LEU A N 1
ATOM 560 C CA . LEU A 1 70 ? -29.950 -25.468 24.104 1.00 96.75 70 LEU A CA 1
ATOM 561 C C . LEU A 1 70 ? -29.983 -26.993 23.913 1.00 96.75 70 LEU A C 1
ATOM 563 O O . LEU A 1 70 ? -30.511 -27.722 24.756 1.00 96.75 70 LEU A O 1
ATOM 567 N N . PRO A 1 71 ? -29.426 -27.509 22.802 1.00 95.94 71 PRO A N 1
ATOM 568 C CA . PRO A 1 71 ? -29.318 -28.946 22.581 1.00 95.94 71 PRO A CA 1
ATOM 569 C C . PRO A 1 71 ? -28.274 -29.595 23.516 1.00 95.94 71 PRO A C 1
ATOM 571 O O . PRO A 1 71 ? -27.308 -28.939 23.905 1.00 95.94 71 PRO A O 1
ATOM 574 N N . PRO A 1 72 ? -28.393 -30.904 23.819 1.00 95.31 72 PRO A N 1
ATOM 575 C CA . PRO A 1 72 ? -27.329 -31.642 24.496 1.00 95.31 72 PRO A CA 1
ATOM 576 C C . PRO A 1 72 ? -25.997 -31.543 23.736 1.00 95.31 72 PRO A C 1
ATOM 578 O O . PRO A 1 72 ? -25.968 -31.640 22.509 1.00 95.31 72 PRO A O 1
ATOM 581 N N . GLY A 1 73 ? -24.904 -31.373 24.472 1.00 95.75 73 GLY A N 1
ATOM 582 C CA . GLY A 1 73 ? -23.564 -31.081 23.964 1.00 95.75 73 GLY A CA 1
ATOM 583 C C . GLY A 1 73 ? -23.254 -29.586 23.838 1.00 95.75 73 GLY A C 1
ATOM 584 O O . GLY A 1 73 ? -22.126 -29.245 23.485 1.00 95.75 73 GLY A O 1
ATOM 585 N N . ALA A 1 74 ? -24.217 -28.697 24.106 1.00 97.81 74 ALA A N 1
ATOM 586 C CA . ALA A 1 74 ? -23.986 -27.261 24.036 1.00 97.81 74 ALA A CA 1
ATOM 587 C C . ALA A 1 74 ? -23.192 -26.729 25.238 1.00 97.81 74 ALA A C 1
ATOM 589 O O . ALA A 1 74 ? -23.369 -27.173 26.373 1.00 97.81 74 ALA A O 1
ATOM 590 N N . VAL A 1 75 ? -22.366 -25.717 24.980 1.00 98.25 75 VAL A N 1
ATOM 591 C CA . VAL A 1 75 ? -21.608 -24.960 25.975 1.00 98.25 75 VAL A CA 1
ATOM 592 C C . VAL A 1 75 ? -21.991 -23.489 25.858 1.00 98.25 75 VAL A C 1
ATOM 594 O O . VAL A 1 75 ? -21.885 -22.901 24.779 1.00 98.25 75 VAL A O 1
ATOM 597 N N . LEU A 1 76 ? -22.427 -22.901 26.971 1.00 98.44 76 LEU A N 1
ATOM 598 C CA . LEU A 1 76 ? -22.683 -21.471 27.104 1.00 98.44 76 LEU A CA 1
ATOM 599 C C . LEU A 1 76 ? -21.612 -20.863 28.008 1.00 98.44 76 LEU A C 1
ATOM 601 O O . LEU A 1 76 ? -21.593 -21.101 29.217 1.00 98.44 76 LEU A O 1
ATOM 605 N N . THR A 1 77 ? -20.740 -20.055 27.412 1.00 98.44 77 THR A N 1
ATOM 606 C CA . THR A 1 77 ? -19.747 -19.248 28.124 1.00 98.44 77 THR A CA 1
ATOM 607 C C . THR A 1 77 ? -20.309 -17.847 28.346 1.00 98.44 77 THR A C 1
ATOM 609 O O . THR A 1 77 ? -20.771 -17.215 27.403 1.00 98.44 77 THR A O 1
ATOM 612 N N . THR A 1 78 ? -20.273 -17.334 29.573 1.00 98.38 78 THR A N 1
ATOM 613 C CA . THR A 1 78 ? -20.748 -15.984 29.912 1.00 98.38 78 THR A CA 1
ATOM 614 C C . THR A 1 78 ? -19.685 -15.189 30.666 1.00 98.38 78 THR A C 1
ATOM 616 O O . THR A 1 78 ? -18.928 -15.757 31.460 1.00 98.38 78 THR A O 1
ATOM 619 N N . LEU A 1 79 ? -19.590 -13.890 30.374 1.00 97.88 79 LEU A N 1
ATOM 620 C CA . LEU A 1 79 ? -18.554 -12.994 30.890 1.00 97.88 79 LEU A CA 1
ATOM 621 C C . LEU A 1 79 ? -19.144 -11.990 31.890 1.00 97.88 79 LEU A C 1
ATOM 623 O O . LEU A 1 79 ? -20.019 -11.195 31.530 1.00 97.88 79 LEU A O 1
ATOM 627 N N . GLU A 1 80 ? -18.611 -11.966 33.113 1.00 96.69 80 GLU A N 1
ATOM 628 C CA . GLU A 1 80 ? -19.027 -11.036 34.168 1.00 96.69 80 GLU A CA 1
ATOM 629 C C . GLU A 1 80 ? -17.838 -10.286 34.757 1.00 96.69 80 GLU A C 1
ATOM 631 O O . GLU A 1 80 ? -16.853 -10.873 35.198 1.00 96.69 80 GLU A O 1
ATOM 636 N N . ARG A 1 81 ? -17.961 -8.963 34.830 1.00 95.19 81 ARG A N 1
ATOM 637 C CA . ARG A 1 81 ? -16.915 -8.101 35.377 1.00 95.19 81 ARG A CA 1
ATOM 638 C C . ARG A 1 81 ? -16.993 -7.986 36.895 1.00 95.19 81 ARG A C 1
ATOM 640 O O . ARG A 1 81 ? -15.966 -7.880 37.556 1.00 95.19 81 ARG A O 1
ATOM 647 N N . ASN A 1 82 ? -18.200 -7.910 37.448 1.00 95.56 82 ASN A N 1
ATOM 648 C CA . ASN A 1 82 ? -18.429 -7.667 38.863 1.00 95.56 82 ASN A CA 1
ATOM 649 C C . ASN A 1 82 ? -18.383 -8.992 39.651 1.00 95.56 82 ASN A C 1
ATOM 651 O O . ASN A 1 82 ? -19.278 -9.825 39.482 1.00 95.56 82 ASN A O 1
ATOM 655 N N . PRO A 1 83 ? -17.426 -9.169 40.580 1.00 95.38 83 PRO A N 1
ATOM 656 C CA . PRO A 1 83 ? -17.285 -10.415 41.337 1.00 95.38 83 PRO A CA 1
ATOM 657 C C . PRO A 1 83 ? -18.526 -10.806 42.155 1.00 95.38 83 PRO A C 1
ATOM 659 O O . PRO A 1 83 ? -18.829 -11.988 42.304 1.00 95.38 83 PRO A O 1
ATOM 662 N N . ALA A 1 84 ? -19.284 -9.830 42.671 1.00 96.00 84 ALA A N 1
ATOM 663 C CA . ALA A 1 84 ? -20.502 -10.096 43.439 1.00 96.00 84 ALA A CA 1
ATOM 664 C C . ALA A 1 84 ? -21.636 -10.613 42.541 1.00 96.00 84 ALA A C 1
ATOM 666 O O . ALA A 1 84 ? -22.331 -11.563 42.910 1.00 96.00 84 ALA A O 1
ATOM 667 N N . ASN A 1 85 ? -21.783 -10.039 41.344 1.00 96.25 85 ASN A N 1
ATOM 668 C CA . ASN A 1 85 ? -22.724 -10.539 40.341 1.00 96.25 85 ASN A CA 1
ATOM 669 C C . ASN A 1 85 ? -22.318 -11.940 39.872 1.00 96.25 85 ASN A C 1
ATOM 671 O O . ASN A 1 85 ? -23.158 -12.835 39.854 1.00 96.25 85 ASN A O 1
ATOM 675 N N . ALA A 1 86 ? -21.028 -12.164 39.603 1.00 96.38 86 ALA A N 1
ATOM 676 C CA . ALA A 1 86 ? -20.496 -13.468 39.212 1.00 96.38 86 ALA A CA 1
ATOM 677 C C . ALA A 1 86 ? -20.769 -14.542 40.278 1.00 96.38 86 ALA A C 1
ATOM 679 O O . ALA A 1 86 ? -21.209 -15.647 39.959 1.00 96.38 86 ALA A O 1
ATOM 680 N N . ALA A 1 87 ? -20.560 -14.221 41.559 1.00 96.31 87 ALA A N 1
ATOM 681 C CA . ALA A 1 87 ? -20.878 -15.116 42.668 1.00 96.31 87 ALA A CA 1
ATOM 682 C C . ALA A 1 87 ? -22.377 -15.455 42.723 1.00 96.31 87 ALA A C 1
ATOM 684 O O . ALA A 1 87 ? -22.736 -16.628 42.855 1.00 96.31 87 ALA A O 1
ATOM 685 N N . ARG A 1 88 ? -23.254 -14.455 42.558 1.00 96.75 88 ARG A N 1
ATOM 686 C CA . ARG A 1 88 ? -24.705 -14.679 42.529 1.00 96.75 88 ARG A CA 1
ATOM 687 C C . ARG A 1 88 ? -25.146 -15.492 41.310 1.00 96.75 88 ARG A C 1
ATOM 689 O O . ARG A 1 88 ? -25.989 -16.374 41.447 1.00 96.75 88 ARG A O 1
ATOM 696 N N . ALA A 1 89 ? -24.563 -15.245 40.139 1.00 96.88 89 ALA A N 1
ATOM 697 C CA . ALA A 1 89 ? -24.826 -16.019 38.930 1.00 96.88 89 ALA A CA 1
ATOM 698 C C . ALA A 1 89 ? -24.440 -17.495 39.110 1.00 96.88 89 ALA A C 1
ATOM 700 O O . ALA A 1 89 ? -25.244 -18.368 38.797 1.00 96.88 89 ALA A O 1
ATOM 701 N N . ARG A 1 90 ? -23.274 -17.788 39.709 1.00 96.50 90 ARG A N 1
ATOM 702 C CA . ARG A 1 90 ? -22.859 -19.167 40.040 1.00 96.50 90 ARG A CA 1
ATOM 703 C C . ARG A 1 90 ? -23.855 -19.865 40.970 1.00 96.50 90 ARG A C 1
ATOM 705 O O . ARG A 1 90 ? -24.189 -21.024 40.739 1.00 96.50 90 ARG A O 1
ATOM 712 N N . GLU A 1 91 ? -24.365 -19.169 41.988 1.00 95.81 91 GLU A N 1
ATOM 713 C CA . GLU A 1 91 ? -25.416 -19.712 42.862 1.00 95.81 91 GLU A CA 1
ATOM 714 C C . GLU A 1 91 ? -26.694 -20.018 42.070 1.00 95.81 91 GLU A C 1
ATOM 716 O O . GLU A 1 91 ? -27.275 -21.093 42.210 1.00 95.81 91 GLU A O 1
ATOM 721 N N . ASN A 1 92 ? -27.115 -19.093 41.206 1.00 95.62 92 ASN A N 1
ATOM 722 C CA . ASN A 1 92 ? -28.309 -19.252 40.385 1.00 95.62 92 ASN A CA 1
ATOM 723 C C . ASN A 1 92 ? -28.187 -20.394 39.371 1.00 95.62 92 ASN A C 1
ATOM 725 O O . ASN A 1 92 ? -29.162 -21.115 39.162 1.00 95.62 92 ASN A O 1
ATOM 729 N N . PHE A 1 93 ? -27.000 -20.613 38.801 1.00 95.44 93 PHE A N 1
ATOM 730 C CA . PHE A 1 93 ? -26.724 -21.748 37.918 1.00 95.44 93 PHE A CA 1
ATOM 731 C C . PHE A 1 93 ? -26.913 -23.094 38.620 1.00 95.44 93 PHE A C 1
ATOM 733 O O . PHE A 1 93 ? -27.360 -24.041 37.987 1.00 95.44 93 PHE A O 1
ATOM 740 N N . GLY A 1 94 ? -26.679 -23.167 39.934 1.00 92.38 94 GLY A N 1
ATOM 741 C CA . GLY A 1 94 ? -26.941 -24.367 40.733 1.00 92.38 94 GLY A CA 1
ATOM 742 C C . GLY A 1 94 ? -28.419 -24.627 41.049 1.00 92.38 94 GLY A C 1
ATOM 743 O O . GLY A 1 94 ? -28.747 -25.693 41.564 1.00 92.38 94 GLY A O 1
ATOM 744 N N . ARG A 1 95 ? -29.326 -23.678 40.770 1.00 92.75 95 ARG A N 1
ATOM 745 C CA . ARG A 1 95 ? -30.764 -23.810 41.082 1.00 92.75 95 ARG A CA 1
ATOM 746 C C . ARG A 1 95 ? -31.555 -24.542 39.996 1.00 92.75 95 ARG A C 1
ATOM 748 O O . ARG A 1 95 ? -32.679 -24.957 40.256 1.00 92.75 95 ARG A O 1
ATOM 755 N N . LEU A 1 96 ? -30.990 -24.673 38.798 1.00 89.31 96 LEU A N 1
ATOM 756 C CA . LEU A 1 96 ? -31.591 -25.349 37.650 1.00 89.31 96 LEU A CA 1
ATOM 757 C C . LEU A 1 96 ? -30.598 -26.363 37.078 1.00 89.31 96 LEU A C 1
ATOM 759 O O . LEU A 1 96 ? -29.390 -26.225 37.233 1.00 89.31 96 LEU A O 1
ATOM 763 N N . THR A 1 97 ? -31.102 -27.403 36.421 1.00 88.19 97 THR A N 1
ATOM 764 C CA . THR A 1 97 ? -30.262 -28.424 35.785 1.00 88.19 97 THR A CA 1
ATOM 765 C C . THR A 1 97 ? -30.635 -28.550 34.319 1.00 88.19 97 THR A C 1
ATOM 767 O O . THR A 1 97 ? -31.812 -28.666 33.985 1.00 88.19 97 THR A O 1
ATOM 770 N N . PHE A 1 98 ? -29.622 -28.565 33.455 1.00 91.44 98 PHE A N 1
ATOM 771 C CA . PHE A 1 98 ? -29.772 -28.647 32.004 1.00 91.44 98 PHE A CA 1
ATOM 772 C C . PHE A 1 98 ? -29.022 -29.888 31.501 1.00 91.44 98 PHE A C 1
ATOM 774 O O . PHE A 1 98 ? -27.805 -29.837 31.320 1.00 91.44 98 PHE A O 1
ATOM 781 N N . PRO A 1 99 ? -29.696 -31.043 31.345 1.00 88.94 99 PRO A N 1
ATOM 782 C CA . PRO A 1 99 ? -29.028 -32.284 30.970 1.00 88.94 99 PRO A CA 1
ATOM 783 C C . PRO A 1 99 ? -28.234 -32.149 29.665 1.00 88.94 99 PRO A C 1
ATOM 785 O O . PRO A 1 99 ? -28.798 -31.903 28.601 1.00 88.94 99 PRO A O 1
ATOM 788 N N . GLY A 1 100 ? -26.916 -32.335 29.756 1.00 91.00 100 GLY A N 1
ATOM 789 C CA . GLY A 1 100 ? -26.009 -32.260 28.613 1.00 91.00 100 GLY A CA 1
ATOM 790 C C . GLY A 1 100 ? -25.643 -30.844 28.160 1.00 91.00 100 GLY A C 1
ATOM 791 O O . GLY A 1 100 ? -25.003 -30.732 27.124 1.00 91.00 100 GLY A O 1
ATOM 792 N N . VAL A 1 101 ? -26.012 -29.790 28.891 1.00 97.19 101 VAL A N 1
ATOM 793 C CA . VAL A 1 101 ? -25.591 -28.408 28.602 1.00 97.19 101 VAL A CA 1
ATOM 794 C C . VAL A 1 101 ? -24.614 -27.944 29.679 1.00 97.19 101 VAL A C 1
ATOM 796 O O . VAL A 1 101 ? -24.887 -28.077 30.872 1.00 97.19 101 VAL A O 1
ATOM 799 N N . GLU A 1 102 ? -23.479 -27.389 29.264 1.00 97.06 102 GLU A N 1
ATOM 800 C CA . GLU A 1 102 ? -22.458 -26.846 30.162 1.00 97.06 102 GLU A CA 1
ATOM 801 C C . GLU A 1 102 ? -22.579 -25.319 30.263 1.00 97.06 102 GLU A C 1
ATOM 803 O O . GLU A 1 102 ? -22.643 -24.624 29.249 1.00 97.06 102 GLU A O 1
ATOM 808 N N . LEU A 1 103 ? -22.582 -24.791 31.492 1.00 97.50 103 LEU A N 1
ATOM 809 C CA . LEU A 1 103 ? -22.534 -23.352 31.769 1.00 97.50 103 LEU A CA 1
ATOM 810 C C . LEU A 1 103 ? -21.157 -22.977 32.324 1.00 97.50 103 LEU A C 1
ATOM 812 O O . LEU A 1 103 ? -20.788 -23.415 33.415 1.00 97.50 103 LEU A O 1
ATOM 816 N N . LYS A 1 104 ? -20.419 -22.130 31.604 1.00 96.88 104 LYS A N 1
ATOM 817 C CA . LYS A 1 104 ? -19.092 -21.631 31.991 1.00 96.88 104 LYS A CA 1
ATOM 818 C C . LYS A 1 104 ? -19.170 -20.133 32.280 1.00 96.88 104 LYS A C 1
ATOM 820 O O . LYS A 1 104 ? -19.543 -19.354 31.411 1.00 96.88 104 LYS A O 1
ATOM 825 N N . LEU A 1 105 ? -18.793 -19.713 33.489 1.00 97.88 105 LEU A N 1
ATOM 826 C CA . LEU A 1 105 ? -18.693 -18.295 33.854 1.00 97.88 105 LEU A CA 1
ATOM 827 C C . LEU A 1 105 ? -17.227 -17.877 33.934 1.00 97.88 105 LEU A C 1
ATOM 829 O O . LEU A 1 105 ? -16.469 -18.441 34.725 1.00 97.88 105 LEU A O 1
ATOM 833 N N . LEU A 1 106 ? -16.859 -16.860 33.158 1.00 97.50 106 LEU A N 1
ATOM 834 C CA . LEU A 1 106 ? -15.551 -16.215 33.211 1.00 97.50 106 LEU A CA 1
ATOM 835 C C . LEU A 1 106 ? -15.670 -14.852 33.896 1.00 97.50 106 LEU A C 1
ATOM 837 O O . LEU A 1 106 ? -16.532 -14.044 33.555 1.00 97.50 106 LEU A O 1
ATOM 841 N N . GLU A 1 107 ? -14.805 -14.616 34.879 1.00 97.12 107 GLU A N 1
ATOM 842 C CA . GLU A 1 107 ? -14.807 -13.399 35.688 1.00 97.12 107 GLU A CA 1
ATOM 843 C C . GLU A 1 107 ? -13.655 -12.483 35.267 1.00 97.12 107 GLU A C 1
ATOM 845 O O . GLU A 1 107 ? -12.501 -12.914 35.256 1.00 97.12 107 GLU A O 1
ATOM 850 N N . GLY A 1 108 ? -13.955 -11.235 34.899 1.00 94.44 108 GLY A N 1
ATOM 851 C CA . GLY A 1 108 ? -12.951 -10.289 34.407 1.00 94.44 108 GLY A CA 1
ATOM 852 C C . GLY A 1 108 ? -13.486 -9.235 33.437 1.00 94.44 108 GLY A C 1
ATOM 853 O O . GLY A 1 108 ? -14.680 -9.148 33.153 1.00 94.44 108 GLY A O 1
ATOM 854 N N . GLU A 1 109 ? -12.583 -8.399 32.925 1.00 93.06 109 GLU A N 1
ATOM 855 C CA . GLU A 1 109 ? -12.924 -7.393 31.916 1.00 93.06 109 GLU A CA 1
ATOM 856 C C . GLU A 1 109 ? -13.250 -8.069 30.577 1.00 93.06 109 GLU A C 1
ATOM 858 O O . GLU A 1 109 ? -12.461 -8.863 30.064 1.00 93.06 109 GLU A O 1
ATOM 863 N N . ALA A 1 110 ? -14.396 -7.719 29.987 1.00 92.56 110 ALA A N 1
ATOM 864 C CA . ALA A 1 110 ? -14.902 -8.367 28.776 1.00 92.56 110 ALA A CA 1
ATOM 865 C C . ALA A 1 110 ? -13.909 -8.330 27.601 1.00 92.56 110 ALA A C 1
ATOM 867 O O . ALA A 1 110 ? -13.835 -9.289 26.846 1.00 92.56 110 ALA A O 1
ATOM 868 N N . GLU A 1 111 ? -13.129 -7.254 27.459 1.00 88.75 111 GLU A N 1
ATOM 869 C CA . GLU A 1 111 ? -12.149 -7.083 26.372 1.00 88.75 111 GLU A CA 1
ATOM 870 C C . GLU A 1 111 ? -11.055 -8.158 26.446 1.00 88.75 111 GLU A C 1
ATOM 872 O O . GLU A 1 111 ? -10.800 -8.849 25.463 1.00 88.75 111 GLU A O 1
ATOM 877 N N . LEU A 1 112 ? -10.501 -8.377 27.641 1.00 89.50 112 LEU A N 1
ATOM 878 C CA . LEU A 1 112 ? -9.467 -9.385 27.888 1.00 89.50 112 LEU A CA 1
ATOM 879 C C . LEU A 1 112 ? -10.025 -10.806 27.795 1.00 89.50 112 LEU A C 1
ATOM 881 O O . LEU A 1 112 ? -9.382 -11.696 27.247 1.00 89.50 112 LEU A O 1
ATOM 885 N N . LEU A 1 113 ? -11.235 -11.024 28.313 1.00 94.00 113 LEU A N 1
ATOM 886 C CA . LEU A 1 113 ? -11.870 -12.338 28.267 1.00 94.00 113 LEU A CA 1
ATOM 887 C C . LEU A 1 113 ? -12.260 -12.740 26.840 1.00 94.00 113 LEU A C 1
ATOM 889 O O . LEU A 1 113 ? -12.139 -13.907 26.488 1.00 94.00 113 LEU A O 1
ATOM 893 N N . LEU A 1 114 ? -12.685 -11.795 25.997 1.00 93.31 114 LEU A N 1
ATOM 894 C CA . LEU A 1 114 ? -12.949 -12.059 24.581 1.00 93.31 114 LEU A CA 1
ATOM 895 C C . LEU A 1 114 ? -11.673 -12.471 23.836 1.00 93.31 114 LEU A C 1
ATOM 897 O O . LEU A 1 114 ? -11.712 -13.407 23.039 1.00 93.31 114 LEU A O 1
ATOM 901 N N . GLU A 1 115 ? -10.544 -11.817 24.116 1.00 87.56 115 GLU A N 1
ATOM 902 C CA . GLU A 1 115 ? -9.236 -12.208 23.573 1.00 87.56 115 GLU A CA 1
ATOM 903 C C . GLU A 1 115 ? -8.791 -13.580 24.086 1.00 87.56 115 GLU A C 1
ATOM 905 O O . GLU A 1 115 ? -8.305 -14.400 23.306 1.00 87.56 115 GLU A O 1
ATOM 910 N N . GLN A 1 116 ? -9.006 -13.860 25.374 1.00 89.56 116 GLN A N 1
ATOM 911 C CA . GLN A 1 116 ? -8.727 -15.165 25.963 1.00 89.56 116 GLN A CA 1
ATOM 912 C C . GLN A 1 116 ? -9.540 -16.268 25.275 1.00 89.56 116 GLN A C 1
ATOM 914 O O . GLN A 1 116 ? -8.963 -17.260 24.840 1.00 89.56 116 GLN A O 1
ATOM 919 N N . VAL A 1 117 ? -10.856 -16.085 25.118 1.00 92.00 117 VAL A N 1
ATOM 920 C CA . VAL A 1 117 ? -11.726 -17.057 24.436 1.00 92.00 117 VAL A CA 1
ATOM 921 C C . VAL A 1 117 ? -11.296 -17.235 22.978 1.00 92.00 117 VAL A C 1
ATOM 923 O O . VAL A 1 117 ? -11.224 -18.362 22.499 1.00 92.00 117 VAL A O 1
ATOM 926 N N . LEU A 1 118 ? -10.941 -16.155 22.276 1.00 88.75 118 LEU A N 1
ATOM 927 C CA . LEU A 1 118 ? -10.450 -16.237 20.896 1.00 88.75 118 LEU A CA 1
ATOM 928 C C . LEU A 1 118 ? -9.122 -16.997 20.787 1.00 88.75 118 LEU A C 1
ATOM 930 O O . LEU A 1 118 ? -8.924 -17.736 19.826 1.00 88.75 118 LEU A O 1
ATOM 934 N N . SER A 1 119 ? -8.232 -16.834 21.763 1.00 82.69 119 SER A N 1
ATOM 935 C CA . SER A 1 119 ? -6.957 -17.552 21.837 1.00 82.69 119 SER A CA 1
ATOM 936 C C . SER A 1 119 ? -7.146 -19.040 22.156 1.00 82.69 119 SER A C 1
ATOM 938 O O . SER A 1 119 ? -6.513 -19.891 21.533 1.00 82.69 119 SER A O 1
ATOM 940 N N . GLU A 1 120 ? -8.031 -19.363 23.104 1.00 88.31 120 GLU A N 1
ATOM 941 C CA . GLU A 1 120 ? -8.288 -20.737 23.555 1.00 88.31 120 GLU A CA 1
ATOM 942 C C . GLU A 1 120 ? -9.107 -21.549 22.544 1.00 88.31 120 GLU A C 1
ATOM 944 O O . GLU A 1 120 ? -8.817 -22.723 22.315 1.00 88.31 120 GLU A O 1
ATOM 949 N N . GLU A 1 121 ? -10.137 -20.944 21.948 1.00 89.50 121 GLU A N 1
ATOM 950 C CA . GLU A 1 121 ? -11.105 -21.647 21.098 1.00 89.50 121 GLU A CA 1
ATOM 951 C C . GLU A 1 121 ? -10.863 -21.442 19.597 1.00 89.50 121 GLU A C 1
ATOM 953 O O . GLU A 1 121 ? -11.349 -22.222 18.777 1.00 89.50 121 GLU A O 1
ATOM 958 N N . GLY A 1 122 ? -10.096 -20.415 19.225 1.00 84.75 122 GLY A N 1
ATOM 959 C CA . GLY A 1 122 ? -9.824 -20.053 17.839 1.00 84.75 122 GLY A CA 1
ATOM 960 C C . GLY A 1 122 ? -10.952 -19.254 17.164 1.00 84.75 122 GLY A C 1
ATOM 961 O O . GLY A 1 122 ? -12.042 -19.076 17.719 1.00 84.75 122 GLY A O 1
ATOM 962 N N . PRO A 1 123 ? -10.695 -18.729 15.951 1.00 88.62 123 PRO A N 1
ATOM 963 C CA . PRO A 1 123 ? -11.689 -18.005 15.162 1.00 88.62 123 PRO A CA 1
ATOM 964 C C . PRO A 1 123 ? -12.795 -18.939 14.650 1.00 88.62 123 PRO A C 1
ATOM 966 O O . PRO A 1 123 ? -12.542 -20.101 14.341 1.00 88.62 123 PRO A O 1
ATOM 969 N N . GLY A 1 124 ? -14.018 -18.419 14.516 1.00 92.12 124 GLY A N 1
ATOM 970 C CA . GLY A 1 124 ? -15.178 -19.193 14.054 1.00 92.12 124 GLY A CA 1
ATOM 971 C C . GLY A 1 124 ? -15.646 -20.277 15.035 1.00 92.12 124 GLY A C 1
ATOM 972 O O . GLY A 1 124 ? -16.311 -21.228 14.634 1.00 92.12 124 GLY A O 1
ATOM 973 N N . SER A 1 125 ? -15.292 -20.159 16.313 1.00 93.62 125 SER A N 1
ATOM 974 C CA . SER A 1 125 ? -15.627 -21.117 17.372 1.00 93.62 125 SER A CA 1
ATOM 975 C C . SER A 1 125 ? -17.042 -20.964 17.937 1.00 93.62 125 SER A C 1
ATOM 977 O O . SER A 1 125 ? -17.569 -21.910 18.520 1.00 93.62 125 SER A O 1
ATOM 979 N N . CYS A 1 126 ? -17.676 -19.799 17.771 1.00 97.19 126 CYS A N 1
ATOM 980 C CA . CYS A 1 126 ? -18.987 -19.486 18.340 1.00 97.19 126 CYS A CA 1
ATOM 981 C C . CYS A 1 126 ? -20.106 -19.550 17.292 1.00 97.19 126 CYS A C 1
ATOM 983 O O . CYS A 1 126 ? -20.027 -18.936 16.225 1.00 97.19 126 CYS A O 1
ATOM 985 N N . ASP A 1 127 ? -21.208 -20.213 17.639 1.00 97.69 127 ASP A N 1
ATOM 986 C CA . ASP A 1 127 ? -22.420 -20.301 16.818 1.00 97.69 127 ASP A CA 1
ATOM 987 C C . ASP A 1 127 ? -23.366 -19.122 17.054 1.00 97.69 127 ASP A C 1
ATOM 989 O O . ASP A 1 127 ? -24.145 -18.744 16.170 1.00 97.69 127 ASP A O 1
ATOM 993 N N . PHE A 1 128 ? -23.328 -18.584 18.273 1.00 98.50 128 PHE A N 1
ATOM 994 C CA . PHE A 1 128 ? -24.204 -17.525 18.740 1.00 98.50 128 PHE A CA 1
ATOM 995 C C . PHE A 1 128 ? -23.481 -16.641 19.756 1.00 98.50 128 PHE A C 1
ATOM 997 O O . PHE A 1 128 ? -22.825 -17.151 20.665 1.00 98.50 128 PHE A O 1
ATOM 1004 N N . ILE A 1 129 ? -23.624 -15.324 19.621 1.00 98.44 129 ILE A N 1
ATOM 1005 C CA . ILE A 1 129 ? -23.089 -14.344 20.569 1.00 98.44 129 ILE A CA 1
ATOM 1006 C C . ILE A 1 129 ? -24.209 -13.399 21.006 1.00 98.44 129 ILE A C 1
ATOM 1008 O O . ILE A 1 129 ? -24.900 -12.832 20.160 1.00 98.44 129 ILE A O 1
ATOM 1012 N N . PHE A 1 130 ? -24.355 -13.188 22.312 1.00 98.31 130 PHE A N 1
ATOM 1013 C CA . PHE A 1 130 ? -25.273 -12.213 22.898 1.00 98.31 130 PHE A CA 1
ATOM 1014 C C . PHE A 1 130 ? -24.503 -11.097 23.614 1.00 98.31 130 PHE A C 1
ATOM 1016 O O . PHE A 1 130 ? -23.690 -11.363 24.496 1.00 98.31 130 PHE A O 1
ATOM 1023 N N . LEU A 1 131 ? -24.753 -9.842 23.230 1.00 96.56 131 LEU A N 1
ATOM 1024 C CA . LEU A 1 131 ? -24.182 -8.653 23.864 1.00 96.56 131 LEU A CA 1
ATOM 1025 C C . LEU A 1 131 ? -25.231 -7.947 24.728 1.00 96.56 131 LEU A C 1
ATOM 1027 O O . LEU A 1 131 ? -26.157 -7.325 24.193 1.00 96.56 131 LEU A O 1
ATOM 1031 N N . ASP A 1 132 ? -25.018 -7.985 26.043 1.00 92.00 132 ASP A N 1
ATOM 1032 C CA . ASP A 1 132 ? -25.824 -7.300 27.062 1.00 92.00 132 ASP A CA 1
ATOM 1033 C C . ASP A 1 132 ? -24.937 -6.691 28.166 1.00 92.00 132 ASP A C 1
ATOM 1035 O O . ASP A 1 132 ? -25.094 -6.904 29.366 1.00 92.00 132 ASP A O 1
ATOM 1039 N N . ALA A 1 133 ? -23.926 -5.937 27.737 1.00 85.75 133 ALA A N 1
ATOM 1040 C CA . ALA A 1 133 ? -22.932 -5.326 28.614 1.00 85.75 133 ALA A CA 1
ATOM 1041 C C . ALA A 1 133 ? -23.048 -3.792 28.640 1.00 85.75 133 ALA A C 1
ATOM 1043 O O . ALA A 1 133 ? -24.027 -3.179 28.202 1.00 85.75 133 ALA A O 1
ATOM 1044 N N . ALA A 1 134 ? -22.011 -3.115 29.138 1.00 81.50 134 ALA A N 1
ATOM 1045 C CA . ALA A 1 134 ? -21.948 -1.662 29.110 1.00 81.50 134 ALA A CA 1
ATOM 1046 C C . ALA A 1 134 ? -22.000 -1.134 27.660 1.00 81.50 134 ALA A C 1
ATOM 1048 O O . ALA A 1 134 ? -21.034 -1.187 26.900 1.00 81.50 134 ALA A O 1
ATOM 1049 N N . LYS A 1 135 ? -23.141 -0.538 27.302 1.00 77.00 135 LYS A N 1
ATOM 1050 C CA . LYS A 1 135 ? -23.521 -0.079 25.948 1.00 77.00 135 LYS A CA 1
ATOM 1051 C C . LYS A 1 135 ? -22.486 0.819 25.252 1.00 77.00 135 LYS A C 1
ATOM 1053 O O . LYS A 1 135 ? -22.471 0.933 24.031 1.00 77.00 135 LYS A O 1
ATOM 1058 N N . GLY A 1 136 ? -21.623 1.490 26.017 1.00 72.38 136 GLY A N 1
ATOM 1059 C CA . GLY A 1 136 ? -20.543 2.333 25.499 1.00 72.38 136 GLY A CA 1
ATOM 1060 C C . GLY A 1 136 ? -19.328 1.576 24.943 1.00 72.38 136 GLY A C 1
ATOM 1061 O O . GLY A 1 136 ? -18.452 2.243 24.387 1.00 72.38 136 GLY A O 1
ATOM 1062 N N . GLN A 1 137 ? -19.274 0.248 25.103 1.00 83.69 137 GLN A N 1
ATOM 1063 C CA . GLN A 1 137 ? -18.164 -0.631 24.705 1.00 83.69 137 GLN A CA 1
ATOM 1064 C C . GLN A 1 137 ? -18.530 -1.613 23.579 1.00 83.69 137 GLN A C 1
ATOM 1066 O O . GLN A 1 137 ? -17.672 -2.321 23.080 1.00 83.69 137 GLN A O 1
ATOM 1071 N N . TYR A 1 138 ? -19.772 -1.641 23.088 1.00 90.38 138 TYR A N 1
ATOM 1072 C CA . TYR A 1 138 ? -20.159 -2.609 22.042 1.00 90.38 138 TYR A CA 1
ATOM 1073 C C . TYR A 1 138 ? -19.287 -2.487 20.785 1.00 90.38 138 TYR A C 1
ATOM 1075 O O . TYR A 1 138 ? -18.922 -3.479 20.159 1.00 90.38 138 TYR A O 1
ATOM 1083 N N . GLN A 1 139 ? -18.892 -1.255 20.459 1.00 86.00 139 GLN A N 1
ATOM 1084 C CA . GLN A 1 139 ? -17.977 -0.972 19.362 1.00 86.00 139 GLN A CA 1
ATOM 1085 C C . GLN A 1 139 ? -16.576 -1.572 19.570 1.00 86.00 139 GLN A C 1
ATOM 1087 O O . GLN A 1 139 ? -15.933 -1.911 18.581 1.00 86.00 139 GLN A O 1
ATOM 1092 N N . THR A 1 140 ? -16.098 -1.690 20.815 1.00 87.06 140 THR A N 1
ATOM 1093 C CA . THR 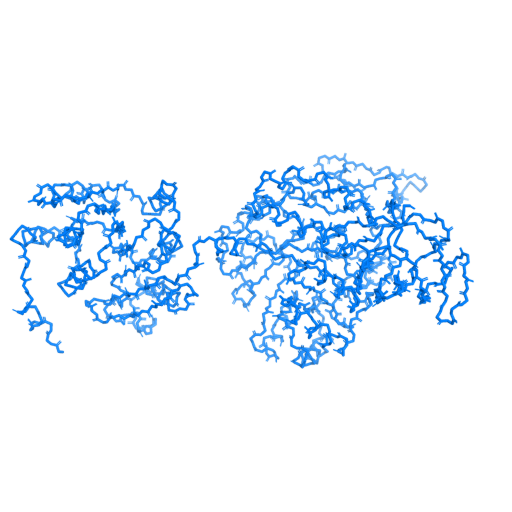A 1 140 ? -14.788 -2.289 21.123 1.00 87.06 140 THR A CA 1
ATOM 1094 C C . THR A 1 140 ? -14.851 -3.814 21.093 1.00 87.06 140 THR A C 1
ATOM 1096 O O . THR A 1 140 ? -13.888 -4.443 20.671 1.00 87.06 140 THR A O 1
ATOM 1099 N N . PHE A 1 141 ? -15.997 -4.412 21.430 1.00 92.38 141 PHE A N 1
ATOM 1100 C CA . PHE A 1 141 ? -16.184 -5.870 21.398 1.00 92.38 141 PHE A CA 1
ATOM 1101 C C . PHE A 1 141 ? -16.406 -6.429 19.988 1.00 92.38 141 PHE A C 1
ATOM 1103 O O . PHE A 1 141 ? -16.105 -7.596 19.736 1.00 92.38 141 PHE A O 1
ATOM 1110 N N . LEU A 1 142 ? -16.939 -5.616 19.066 1.00 92.94 142 LEU A N 1
ATOM 1111 C CA . LEU A 1 142 ? -17.361 -6.067 17.737 1.00 92.94 142 LEU A CA 1
ATOM 1112 C C . LEU A 1 142 ? -16.275 -6.835 16.954 1.00 92.94 142 LEU A C 1
ATOM 1114 O O . LEU A 1 142 ? -16.614 -7.890 16.420 1.00 92.94 142 LEU A O 1
ATOM 1118 N N . PRO A 1 143 ? -14.998 -6.400 16.891 1.00 91.44 143 PRO A N 1
ATOM 1119 C CA . PRO A 1 143 ? -13.962 -7.140 16.167 1.00 91.44 143 PRO A CA 1
ATOM 1120 C C . PRO A 1 143 ? -13.735 -8.555 16.714 1.00 91.44 143 PRO A C 1
ATOM 1122 O O . PRO A 1 143 ? -13.709 -9.510 15.940 1.00 91.44 143 PRO A O 1
ATOM 1125 N N . ALA A 1 144 ? -13.637 -8.706 18.039 1.00 92.19 144 ALA A N 1
ATOM 1126 C CA . ALA A 1 144 ? -13.454 -10.010 18.674 1.00 92.19 144 ALA A CA 1
ATOM 1127 C C . ALA A 1 144 ? -14.696 -10.897 18.502 1.00 92.19 144 ALA A C 1
ATOM 1129 O O . ALA A 1 144 ? -14.575 -12.070 18.157 1.00 92.19 144 ALA A O 1
ATOM 1130 N N . CYS A 1 145 ? -15.897 -10.320 18.639 1.00 95.19 145 CYS A N 1
ATOM 1131 C CA . CYS A 1 145 ? -17.149 -11.035 18.392 1.00 95.19 145 CYS A CA 1
ATOM 1132 C C . CYS A 1 145 ? -17.219 -11.552 16.953 1.00 95.19 145 CYS A C 1
ATOM 1134 O O . CYS A 1 145 ? -17.571 -12.703 16.728 1.00 95.19 145 CYS A O 1
ATOM 1136 N N . LEU A 1 146 ? -16.850 -10.729 15.969 1.00 94.62 146 LEU A N 1
ATOM 1137 C CA . LEU A 1 146 ? -16.814 -11.146 14.570 1.00 94.62 146 LEU A CA 1
ATOM 1138 C C . LEU A 1 146 ? -15.765 -12.227 14.314 1.00 94.62 146 LEU A C 1
ATOM 1140 O O . LEU A 1 146 ? -16.037 -13.127 13.527 1.00 94.62 146 LEU A O 1
ATOM 1144 N N . ALA A 1 147 ? -14.598 -12.166 14.956 1.00 90.62 147 ALA A N 1
ATOM 1145 C CA . ALA A 1 147 ? -13.571 -13.197 14.826 1.00 90.62 147 ALA A CA 1
ATOM 1146 C C . ALA A 1 147 ? -14.038 -14.546 15.397 1.00 90.62 147 ALA A C 1
ATOM 1148 O O . ALA A 1 147 ? -13.873 -15.575 14.745 1.00 90.62 147 ALA A O 1
ATOM 1149 N N . LEU A 1 148 ? -14.672 -14.530 16.571 1.00 95.88 148 LEU A N 1
ATOM 1150 C CA . LEU A 1 148 ? -15.226 -15.711 17.235 1.00 95.88 148 LEU A CA 1
ATOM 1151 C C . LEU A 1 148 ? -16.427 -16.301 16.493 1.00 95.88 148 LEU A C 1
ATOM 1153 O O . LEU A 1 148 ? -16.588 -17.515 16.451 1.00 95.88 148 LEU A O 1
ATOM 1157 N N . LEU A 1 149 ? -17.278 -15.463 15.904 1.00 95.88 149 LEU A N 1
ATOM 1158 C CA . LEU A 1 149 ? -18.513 -15.909 15.274 1.00 95.88 149 LEU A CA 1
ATOM 1159 C C . LEU A 1 149 ? -18.239 -16.677 13.979 1.00 95.88 149 LEU A C 1
ATOM 1161 O O . LEU A 1 149 ? -17.547 -16.184 13.082 1.00 95.88 149 LEU A O 1
ATOM 1165 N N . LYS A 1 150 ? -18.835 -17.858 13.847 1.00 93.81 150 LYS A N 1
ATOM 1166 C CA . LYS A 1 150 ? -18.735 -18.651 12.624 1.00 93.81 150 LYS A CA 1
ATOM 1167 C C . LYS A 1 150 ? -19.592 -18.103 11.477 1.00 93.81 150 LYS A C 1
ATOM 1169 O O . LYS A 1 150 ? -20.472 -17.266 11.679 1.00 93.81 150 LYS A O 1
ATOM 1174 N N . GLY A 1 151 ? -19.385 -18.591 10.260 1.00 92.06 151 GLY A N 1
ATOM 1175 C CA . GLY A 1 151 ? -20.225 -18.364 9.094 1.00 92.06 151 GLY A CA 1
ATOM 1176 C C . GLY A 1 151 ? -21.636 -18.871 9.366 1.00 92.06 151 GLY A C 1
ATOM 1177 O O . GLY A 1 151 ? -21.829 -19.971 9.880 1.00 92.06 151 GLY A O 1
ATOM 1178 N N . ARG A 1 152 ? -22.634 -18.038 9.064 1.00 93.00 152 ARG A N 1
ATOM 1179 C CA . ARG A 1 152 ? -24.036 -18.187 9.495 1.00 93.00 152 ARG A CA 1
ATOM 1180 C C . ARG A 1 152 ? -24.258 -18.155 11.012 1.00 93.00 152 ARG A C 1
ATOM 1182 O O . ARG A 1 152 ? -25.383 -18.369 11.458 1.00 93.00 152 ARG A O 1
ATOM 1189 N N . GLY A 1 153 ? -23.235 -17.853 11.809 1.00 96.25 153 GLY A N 1
ATOM 1190 C CA . GLY A 1 153 ? -23.395 -17.553 13.226 1.00 96.25 153 GLY A CA 1
ATOM 1191 C C . GLY A 1 153 ? -24.193 -16.264 13.429 1.00 96.25 153 GLY A C 1
ATOM 1192 O O . GLY A 1 153 ? -24.203 -15.380 12.564 1.00 96.25 153 GLY A O 1
ATOM 1193 N N . ILE A 1 154 ? -24.874 -16.167 14.570 1.00 97.94 154 ILE A N 1
ATOM 1194 C CA . ILE A 1 154 ? -25.757 -15.043 14.901 1.00 97.94 154 ILE A CA 1
ATOM 1195 C C . ILE A 1 154 ? -25.163 -14.218 16.047 1.00 97.94 154 ILE A C 1
ATOM 1197 O O . ILE A 1 154 ? -24.872 -14.742 17.117 1.00 97.94 154 ILE A O 1
ATOM 1201 N N . LEU A 1 155 ? -25.030 -12.911 15.832 1.00 98.12 155 LEU A N 1
ATOM 1202 C CA . LEU A 1 155 ? -24.740 -11.908 16.851 1.00 98.12 155 LEU A CA 1
ATOM 1203 C C . LEU A 1 155 ? -26.021 -11.139 17.184 1.00 98.12 155 LEU A C 1
ATOM 1205 O O . LEU A 1 155 ? -26.625 -10.510 16.309 1.00 98.12 155 LEU A O 1
ATOM 1209 N N . VAL A 1 156 ? -26.398 -11.154 18.458 1.00 98.06 156 VAL A N 1
ATOM 1210 C CA . VAL A 1 156 ? -27.531 -10.410 19.008 1.00 98.06 156 VAL A CA 1
ATOM 1211 C C . VAL A 1 156 ? -27.021 -9.345 19.966 1.00 98.06 156 VAL A C 1
ATOM 1213 O O . VAL A 1 156 ? -26.138 -9.610 20.778 1.00 98.06 156 VAL A O 1
ATOM 1216 N N . SER A 1 157 ? -27.552 -8.128 19.886 1.00 96.44 157 SER A N 1
ATOM 1217 C CA . SER A 1 157 ? -27.174 -7.045 20.804 1.00 96.44 157 SER A CA 1
ATOM 1218 C C . SER A 1 157 ? -28.407 -6.343 21.341 1.00 96.44 157 SER A C 1
ATOM 1220 O O . SER A 1 157 ? -29.219 -5.843 20.561 1.00 96.44 157 SER A O 1
ATOM 1222 N N . ASP A 1 158 ? -28.548 -6.310 22.665 1.00 94.25 158 ASP A N 1
ATOM 1223 C CA . ASP A 1 158 ? -29.700 -5.700 23.329 1.00 94.25 158 ASP A CA 1
ATOM 1224 C C . ASP A 1 158 ? -29.491 -4.194 23.584 1.00 94.25 158 ASP A C 1
ATOM 1226 O O . ASP A 1 158 ? -28.375 -3.664 23.596 1.00 94.25 158 ASP A O 1
ATOM 1230 N N . ASN A 1 159 ? -30.607 -3.498 23.790 1.00 91.25 159 ASN A N 1
ATOM 1231 C CA . ASN A 1 159 ? -30.739 -2.104 24.193 1.00 91.25 159 ASN A CA 1
ATOM 1232 C C . ASN A 1 159 ? -30.099 -1.098 23.224 1.00 91.25 159 ASN A C 1
ATOM 1234 O O . ASN A 1 159 ? -29.548 -0.063 23.631 1.00 91.25 159 ASN A O 1
ATOM 1238 N N . VAL A 1 160 ? -30.177 -1.383 21.927 1.00 90.38 160 VAL A N 1
ATOM 1239 C CA . VAL A 1 160 ? -29.524 -0.564 20.902 1.00 90.38 160 VAL A CA 1
ATOM 1240 C C . VAL A 1 160 ? -30.283 0.717 20.555 1.00 90.38 160 VAL A C 1
ATOM 1242 O O . VAL A 1 160 ? -29.689 1.633 19.990 1.00 90.38 160 VAL A O 1
ATOM 1245 N N . LEU A 1 161 ? -31.569 0.841 20.911 1.00 88.69 161 LEU A N 1
ATOM 1246 C CA . LEU A 1 161 ? -32.352 2.059 20.650 1.00 88.69 161 LEU A CA 1
ATOM 1247 C C . LEU A 1 161 ? -32.345 3.048 21.825 1.00 88.69 161 LEU A C 1
ATOM 1249 O O . LEU A 1 161 ? -32.616 4.232 21.599 1.00 88.69 161 LEU A O 1
ATOM 1253 N N . GLN A 1 162 ? -31.989 2.602 23.036 1.00 84.06 162 GLN A N 1
ATOM 1254 C CA . GLN A 1 162 ? -31.871 3.416 24.258 1.00 84.06 162 GLN A CA 1
ATOM 1255 C C . GLN A 1 162 ? -33.053 4.375 24.433 1.00 84.06 162 GLN A C 1
ATOM 1257 O O . GLN A 1 162 ? -32.889 5.590 24.351 1.00 84.06 162 GLN A O 1
ATOM 1262 N N . GLU A 1 163 ? -34.256 3.831 24.572 1.00 81.88 163 GLU A N 1
ATOM 1263 C CA . GLU A 1 163 ? -35.537 4.538 24.708 1.00 81.88 163 GLU A CA 1
ATOM 1264 C C . GLU A 1 163 ? -35.826 5.526 23.561 1.00 81.88 163 GLU A C 1
ATOM 1266 O O . GLU A 1 163 ? -36.488 6.555 23.717 1.00 81.88 163 GLU A O 1
ATOM 1271 N N . GLY A 1 164 ? -35.279 5.239 22.378 1.00 79.19 164 GLY A N 1
ATOM 1272 C CA . GLY A 1 164 ? -35.382 6.084 21.192 1.00 79.19 164 GLY A CA 1
ATOM 1273 C C . GLY A 1 164 ? -34.467 7.314 21.211 1.00 79.19 164 GLY A C 1
ATOM 1274 O O . GLY A 1 164 ? -34.477 8.093 20.255 1.00 79.19 164 GLY A O 1
ATOM 1275 N N . PHE A 1 165 ? -33.637 7.512 22.244 1.00 81.75 165 PHE A N 1
ATOM 1276 C CA . PHE A 1 165 ? -32.688 8.633 22.300 1.00 81.75 165 PHE A CA 1
ATOM 1277 C C . PHE A 1 165 ? -31.605 8.549 21.218 1.00 81.75 165 PHE A C 1
ATOM 1279 O O . PHE A 1 165 ? -31.056 9.578 20.819 1.00 81.75 165 PHE A O 1
ATOM 1286 N N . VAL A 1 166 ? -31.331 7.352 20.692 1.00 80.06 166 VAL A N 1
ATOM 1287 C CA . VAL A 1 166 ? -30.387 7.146 19.583 1.00 80.06 166 VAL A CA 1
ATOM 1288 C C . VAL A 1 166 ? -30.842 7.863 18.306 1.00 80.06 166 VAL A C 1
ATOM 1290 O O . VAL A 1 166 ? -29.999 8.435 17.609 1.00 80.06 166 VAL A O 1
ATOM 1293 N N . ALA A 1 167 ? -32.155 7.921 18.053 1.00 79.00 167 ALA A N 1
ATOM 1294 C CA . ALA A 1 167 ? -32.757 8.586 16.893 1.00 79.00 167 ALA A CA 1
ATOM 1295 C C . ALA A 1 167 ? -32.943 10.106 17.074 1.00 79.00 167 ALA A C 1
ATOM 1297 O O . ALA A 1 167 ? -33.199 10.825 16.109 1.00 79.00 167 ALA A O 1
ATOM 1298 N N . LYS A 1 168 ? -32.817 10.627 18.302 1.00 77.31 168 LYS A N 1
ATOM 1299 C CA . LYS A 1 168 ? -33.000 12.056 18.589 1.00 77.31 168 LYS A CA 1
ATOM 1300 C C . LYS A 1 168 ? -31.736 12.862 18.275 1.00 77.31 168 LYS A C 1
ATOM 1302 O O . LYS A 1 168 ? -30.605 12.407 18.461 1.00 77.31 168 LYS A O 1
ATOM 1307 N N . SER A 1 169 ? -31.933 14.114 17.853 1.00 64.56 169 SER A N 1
ATOM 1308 C CA . SER A 1 169 ? -30.846 15.085 17.665 1.00 64.56 169 SER A CA 1
ATOM 1309 C C . SER A 1 169 ? -30.002 15.230 18.936 1.00 64.56 169 SER A C 1
ATOM 1311 O O . SER A 1 169 ? -30.535 15.247 20.045 1.00 64.56 169 SER A O 1
ATOM 1313 N N . ARG A 1 170 ? -28.680 15.423 18.792 1.00 64.69 170 ARG A N 1
ATOM 1314 C CA . ARG A 1 170 ? -27.744 15.590 19.927 1.00 64.69 170 ARG A CA 1
ATOM 1315 C C . ARG A 1 170 ? -28.132 16.719 20.893 1.00 64.69 170 ARG A C 1
ATOM 1317 O O . ARG A 1 170 ? -27.711 16.706 22.050 1.00 64.69 170 ARG A O 1
ATOM 1324 N N . TYR A 1 171 ? -28.904 17.696 20.418 1.00 61.16 171 TYR A N 1
ATOM 1325 C CA . TYR A 1 171 ? -29.386 18.832 21.205 1.00 61.16 171 TYR A CA 1
ATOM 1326 C C . TYR A 1 171 ? -30.598 18.486 22.079 1.00 61.16 171 TYR A C 1
ATOM 1328 O O . TYR A 1 171 ? -30.790 19.123 23.107 1.00 61.16 171 TYR A O 1
ATOM 1336 N N . ALA A 1 172 ? -31.350 17.439 21.730 1.00 62.19 172 ALA A N 1
ATOM 1337 C CA . ALA A 1 172 ? -32.517 16.959 22.469 1.00 62.19 172 ALA A CA 1
ATOM 1338 C C . ALA A 1 172 ? -32.166 15.938 23.570 1.00 62.19 172 ALA A C 1
ATOM 1340 O O . ALA A 1 172 ? -33.061 15.369 24.192 1.00 62.19 172 ALA A O 1
ATOM 1341 N N . VAL A 1 173 ? -30.872 15.677 23.801 1.00 67.56 173 VAL A N 1
ATOM 1342 C CA . VAL A 1 173 ? -30.400 14.679 24.768 1.00 67.56 173 VAL A CA 1
ATOM 1343 C C . VAL A 1 173 ? -29.471 15.299 25.810 1.00 67.56 173 VAL A C 1
ATOM 1345 O O . VAL A 1 173 ? -28.617 16.139 25.494 1.00 67.56 173 VAL A O 1
ATOM 1348 N N . HIS A 1 174 ? -29.627 14.858 27.063 1.00 73.69 174 HIS A N 1
ATOM 1349 C CA . HIS A 1 174 ? -28.865 15.342 28.213 1.00 73.69 174 HIS A CA 1
ATOM 1350 C C . HIS A 1 174 ? -27.353 15.203 27.976 1.00 73.69 174 HIS A C 1
ATOM 1352 O O . HIS A 1 174 ? -26.881 14.157 27.526 1.00 73.69 174 HIS A O 1
ATOM 1358 N N . ARG A 1 175 ? -26.573 16.243 28.316 1.00 69.81 175 ARG A N 1
ATOM 1359 C CA . ARG A 1 175 ? -25.132 16.336 27.990 1.00 69.81 175 ARG A CA 1
ATOM 1360 C C . ARG A 1 175 ? -24.329 15.091 28.393 1.00 69.81 175 ARG A C 1
ATOM 1362 O O . ARG A 1 175 ? -23.507 14.644 27.601 1.00 69.81 175 ARG A O 1
ATOM 1369 N N . ARG A 1 176 ? -24.615 14.514 29.568 1.00 77.06 176 ARG A N 1
ATOM 1370 C CA . ARG A 1 176 ? -23.950 13.309 30.101 1.00 77.06 176 ARG A CA 1
ATOM 1371 C C . ARG A 1 176 ? -24.120 12.048 29.237 1.00 77.06 176 ARG A C 1
ATOM 1373 O O . ARG A 1 176 ? -23.228 11.214 29.226 1.00 77.06 176 ARG A O 1
ATOM 1380 N N . ASN A 1 177 ? -25.203 11.938 28.463 1.00 76.00 177 ASN A N 1
ATOM 1381 C CA . ASN A 1 177 ? -25.516 10.731 27.685 1.00 76.00 177 ASN A CA 1
ATOM 1382 C C . ASN A 1 177 ? -25.117 10.843 26.201 1.00 76.00 177 ASN A C 1
ATOM 1384 O O . ASN A 1 177 ? -25.165 9.861 25.461 1.00 76.00 177 ASN A O 1
ATOM 1388 N N . ARG A 1 178 ? -24.692 12.029 25.736 1.00 80.12 178 ARG A N 1
ATOM 1389 C CA . ARG A 1 178 ? -24.395 12.289 24.313 1.00 80.12 178 ARG A CA 1
ATOM 1390 C C . ARG A 1 178 ? -23.343 11.343 23.734 1.00 80.12 178 ARG A C 1
ATOM 1392 O O . ARG A 1 178 ? -23.507 10.890 22.603 1.00 80.12 178 ARG A O 1
ATOM 1399 N N . THR A 1 179 ? -22.290 11.047 24.495 1.00 80.12 179 THR A N 1
ATOM 1400 C CA . THR A 1 179 ? -21.200 10.156 24.066 1.00 80.12 179 THR A CA 1
ATOM 1401 C C . THR A 1 179 ? -21.693 8.727 23.869 1.00 80.12 179 THR A C 1
ATOM 1403 O O . THR A 1 179 ? -21.414 8.132 22.833 1.00 80.12 179 THR A O 1
ATOM 1406 N N . ILE A 1 180 ? -22.486 8.206 24.811 1.00 83.81 180 ILE A N 1
ATOM 1407 C CA . ILE A 1 180 ? -23.073 6.862 24.730 1.00 83.81 180 ILE A CA 1
ATOM 1408 C C . ILE A 1 180 ? -23.983 6.733 23.501 1.00 83.81 180 ILE A C 1
ATOM 1410 O O . ILE A 1 180 ? -23.828 5.792 22.730 1.00 83.81 180 ILE A O 1
ATOM 1414 N N . HIS A 1 181 ? -24.857 7.712 23.242 1.00 85.44 181 HIS A N 1
ATOM 1415 C CA . HIS A 1 181 ? -25.728 7.664 22.062 1.00 85.44 181 HIS A CA 1
ATOM 1416 C C . HIS A 1 181 ? -24.959 7.830 20.746 1.00 85.44 181 HIS A C 1
ATOM 1418 O O . HIS A 1 181 ? -25.349 7.252 19.736 1.00 85.44 181 HIS A O 1
ATOM 1424 N N . LYS A 1 182 ? -23.871 8.617 20.730 1.00 83.12 182 LYS A N 1
ATOM 1425 C CA . LYS A 1 182 ? -22.992 8.724 19.555 1.00 83.12 182 LYS A CA 1
ATOM 1426 C C . LYS A 1 182 ? -22.348 7.374 19.241 1.00 83.12 182 LYS A C 1
ATOM 1428 O O . LYS A 1 182 ? -22.466 6.925 18.109 1.00 83.12 182 LYS A O 1
ATOM 1433 N N . ARG A 1 183 ? -21.749 6.725 20.244 1.00 84.50 183 ARG A N 1
ATOM 1434 C CA . ARG A 1 183 ? -21.131 5.401 20.091 1.00 84.50 183 ARG A CA 1
ATOM 1435 C C . ARG A 1 183 ? -22.143 4.346 19.658 1.00 84.50 183 ARG A C 1
ATOM 1437 O O . ARG A 1 183 ? -21.835 3.540 18.795 1.00 84.50 183 ARG A O 1
ATOM 1444 N N . MET A 1 184 ? -23.366 4.392 20.189 1.00 90.94 184 MET A N 1
ATOM 1445 C CA . MET A 1 184 ? -24.423 3.472 19.766 1.00 90.94 184 MET A CA 1
ATOM 1446 C C . MET A 1 184 ? -24.852 3.701 18.306 1.00 90.94 184 MET A C 1
ATOM 1448 O O . MET A 1 184 ? -25.064 2.740 17.576 1.00 90.94 184 MET A O 1
ATOM 1452 N N . ARG A 1 185 ? -24.916 4.956 17.831 1.00 88.00 185 ARG A N 1
ATOM 1453 C CA . ARG A 1 185 ? -25.145 5.240 16.399 1.00 88.00 185 ARG A CA 1
ATOM 1454 C C . ARG A 1 185 ? -24.020 4.709 15.515 1.00 88.00 185 ARG A C 1
ATOM 1456 O O . ARG A 1 185 ? -24.305 4.139 14.471 1.00 88.00 185 ARG A O 1
ATOM 1463 N N . GLU A 1 186 ? -22.768 4.901 15.926 1.00 86.75 186 GLU A N 1
ATOM 1464 C CA . GLU A 1 186 ? -21.596 4.367 15.218 1.00 86.75 186 GLU A CA 1
ATOM 1465 C C . GLU A 1 186 ? -21.643 2.836 15.164 1.00 86.75 186 GLU A C 1
ATOM 1467 O O . GLU A 1 186 ? -21.470 2.256 14.098 1.00 86.75 186 GLU A O 1
ATOM 1472 N N . TYR A 1 187 ? -21.978 2.193 16.282 1.00 92.69 187 TYR A N 1
ATOM 1473 C CA . TYR A 1 187 ? -22.143 0.747 16.369 1.00 92.69 187 TYR A CA 1
ATOM 1474 C C . TYR A 1 187 ? -23.239 0.218 15.435 1.00 92.69 187 TYR A C 1
ATOM 1476 O O . TYR A 1 187 ? -22.986 -0.679 14.633 1.00 92.69 187 TYR A O 1
ATOM 1484 N N . LEU A 1 188 ? -24.436 0.813 15.471 1.00 92.00 188 LEU A N 1
ATOM 1485 C CA . LEU A 1 188 ? -25.538 0.439 14.580 1.00 92.00 188 LEU A CA 1
ATOM 1486 C C . LEU A 1 188 ? -25.199 0.661 13.103 1.00 92.00 188 LEU A C 1
ATOM 1488 O O . LEU A 1 188 ? -25.528 -0.182 12.269 1.00 92.00 188 LEU A O 1
ATOM 1492 N N . TRP A 1 189 ? -24.531 1.773 12.781 1.00 89.12 189 TRP A N 1
ATOM 1493 C CA . TRP A 1 189 ? -24.048 2.043 11.429 1.00 89.12 189 TRP A CA 1
ATOM 1494 C C . TRP A 1 189 ? -23.084 0.952 10.967 1.00 89.12 189 TRP A C 1
ATOM 1496 O O . TRP A 1 189 ? -23.255 0.413 9.874 1.00 89.12 189 TRP A O 1
ATOM 1506 N N . ASN A 1 190 ? -22.118 0.602 11.818 1.00 87.69 190 ASN A N 1
ATOM 1507 C CA . ASN A 1 190 ? -21.129 -0.421 11.522 1.00 87.69 190 ASN A CA 1
ATOM 1508 C C . ASN A 1 190 ? -21.779 -1.785 11.318 1.00 87.69 190 ASN A C 1
ATOM 1510 O O . ASN A 1 190 ? -21.440 -2.432 10.342 1.00 87.69 190 ASN A O 1
ATOM 1514 N N . LEU A 1 191 ? -22.745 -2.197 12.147 1.00 93.69 191 LEU A N 1
ATOM 1515 C CA . LEU A 1 191 ? -23.461 -3.460 11.940 1.00 93.69 191 LEU A CA 1
ATOM 1516 C C . LEU A 1 191 ? -24.259 -3.488 10.627 1.00 93.69 191 LEU A C 1
ATOM 1518 O O . LEU A 1 191 ? -24.260 -4.507 9.940 1.00 93.69 191 LEU A O 1
ATOM 1522 N N . GLN A 1 192 ? -24.951 -2.398 10.280 1.00 90.69 192 GLN A N 1
ATOM 1523 C CA . GLN A 1 192 ? -25.774 -2.317 9.063 1.00 90.69 192 GLN A CA 1
ATOM 1524 C C . GLN A 1 192 ? -24.945 -2.313 7.775 1.00 90.69 192 GLN A C 1
ATOM 1526 O O . GLN A 1 192 ? -25.362 -2.892 6.777 1.00 90.69 192 GLN A O 1
ATOM 1531 N N . HIS A 1 193 ? -23.764 -1.693 7.801 1.00 85.88 193 HIS A N 1
ATOM 1532 C CA . HIS A 1 193 ? -22.895 -1.561 6.628 1.00 85.88 193 HIS A CA 1
ATOM 1533 C C . HIS A 1 193 ? -21.708 -2.529 6.655 1.00 85.88 193 HIS A C 1
ATOM 1535 O O . HIS A 1 193 ? -20.826 -2.437 5.801 1.00 85.88 193 HIS A O 1
ATOM 1541 N N . HIS A 1 194 ? -21.656 -3.450 7.624 1.00 88.19 194 HIS A N 1
ATOM 1542 C CA . HIS A 1 194 ? -20.544 -4.384 7.718 1.00 88.19 194 HIS A CA 1
ATOM 1543 C C . HIS A 1 194 ? -20.567 -5.344 6.519 1.00 88.19 194 HIS A C 1
ATOM 1545 O O . HIS A 1 194 ? -21.575 -6.025 6.309 1.00 88.19 194 HIS A O 1
ATOM 1551 N N . PRO A 1 195 ? -19.462 -5.502 5.768 1.00 83.94 195 PRO A N 1
ATOM 1552 C CA . PRO A 1 195 ? -19.444 -6.366 4.588 1.00 83.94 195 PRO A CA 1
ATOM 1553 C C . PRO A 1 195 ? -19.741 -7.831 4.931 1.00 83.94 195 PRO A C 1
ATOM 1555 O O . PRO A 1 195 ? -20.346 -8.537 4.125 1.00 83.94 195 PRO A O 1
ATOM 1558 N N . GLN A 1 196 ? -19.391 -8.268 6.146 1.00 87.31 196 GLN A N 1
ATOM 1559 C CA . GLN A 1 196 ? -19.577 -9.646 6.613 1.00 87.31 196 GLN A CA 1
ATOM 1560 C C . GLN A 1 196 ? -20.930 -9.918 7.283 1.00 87.31 196 GLN A C 1
ATOM 1562 O O . GLN A 1 196 ? -21.204 -11.074 7.589 1.00 87.31 196 GLN A O 1
ATOM 1567 N N . LEU A 1 197 ? -21.768 -8.907 7.536 1.00 94.69 197 LEU A N 1
ATOM 1568 C CA . LEU A 1 197 ? -23.027 -9.096 8.264 1.00 94.69 197 LEU A CA 1
ATOM 1569 C C . LEU A 1 197 ? -24.247 -8.879 7.370 1.00 94.69 197 LEU A C 1
ATOM 1571 O O . LEU A 1 197 ? -24.229 -8.107 6.411 1.00 94.69 197 LEU A O 1
ATOM 1575 N N . VAL A 1 198 ? -25.324 -9.577 7.711 1.00 95.56 198 VAL A N 1
ATOM 1576 C CA . VAL A 1 198 ? -26.692 -9.236 7.326 1.00 95.56 198 VAL A CA 1
ATOM 1577 C C . VAL A 1 198 ? -27.419 -8.880 8.613 1.00 95.56 198 VAL A C 1
ATOM 1579 O O . VAL A 1 198 ? -27.624 -9.751 9.459 1.00 95.56 198 VAL A O 1
ATOM 1582 N N . THR A 1 199 ? -27.766 -7.604 8.772 1.00 96.81 199 THR A N 1
ATOM 1583 C CA . THR A 1 199 ? -28.252 -7.060 10.045 1.00 96.81 199 THR A CA 1
ATOM 1584 C C . THR A 1 199 ? -29.681 -6.547 9.923 1.00 96.81 199 THR A C 1
ATOM 1586 O O . THR A 1 199 ? -29.998 -5.764 9.030 1.00 96.81 199 THR A O 1
ATOM 1589 N N . SER A 1 200 ? -30.528 -6.907 10.885 1.00 96.81 200 SER A N 1
ATOM 1590 C CA . SER A 1 200 ? -31.839 -6.295 11.112 1.00 96.81 200 SER A CA 1
ATOM 1591 C C . SER A 1 200 ? -31.905 -5.668 12.505 1.00 96.81 200 SER A C 1
ATOM 1593 O O . SER A 1 200 ? -31.307 -6.181 13.450 1.00 96.81 200 SER A O 1
ATOM 1595 N N . ILE A 1 201 ? -32.618 -4.547 12.639 1.00 94.56 201 ILE A N 1
ATOM 1596 C CA . ILE A 1 201 ? -32.863 -3.878 13.924 1.00 94.56 201 ILE A CA 1
ATOM 1597 C C . ILE A 1 201 ? -34.341 -4.053 14.261 1.00 94.56 201 ILE A C 1
ATOM 1599 O O . ILE A 1 201 ? -35.211 -3.561 13.544 1.00 94.56 201 ILE A O 1
ATOM 1603 N N . LEU A 1 202 ? -34.624 -4.743 15.360 1.00 93.06 202 LEU A N 1
ATOM 1604 C CA . LEU A 1 202 ? -35.970 -5.003 15.848 1.00 93.06 202 LEU A CA 1
ATOM 1605 C C . LEU A 1 202 ? -36.336 -4.011 16.948 1.00 93.06 202 LEU A C 1
ATOM 1607 O O . LEU A 1 202 ? -35.553 -3.765 17.862 1.00 93.06 202 LEU A O 1
ATOM 1611 N N . SER A 1 203 ? -37.570 -3.514 16.929 1.00 89.19 203 SER A N 1
ATOM 1612 C CA . SER A 1 203 ? -38.157 -2.698 18.003 1.00 89.19 203 SER A CA 1
ATOM 1613 C C . SER A 1 203 ? -38.636 -3.529 19.208 1.00 89.19 203 SER A C 1
ATOM 1615 O O . SER A 1 203 ? -39.493 -3.088 19.971 1.00 89.19 203 SER A O 1
ATOM 1617 N N . CYS A 1 204 ? -38.082 -4.730 19.392 1.00 86.00 204 CYS A N 1
ATOM 1618 C CA . CYS A 1 204 ? -38.325 -5.575 20.557 1.00 86.00 204 CYS A CA 1
ATOM 1619 C C . CYS A 1 204 ? -37.625 -4.982 21.792 1.00 86.00 204 CYS A C 1
ATOM 1621 O O . CYS A 1 204 ? -36.474 -4.557 21.702 1.00 86.00 204 CYS A O 1
ATOM 1623 N N . GLY A 1 205 ? -38.301 -4.932 22.945 1.00 85.62 205 GLY A N 1
ATOM 1624 C CA . GLY A 1 205 ? -37.702 -4.417 24.179 1.00 85.62 205 GLY A CA 1
ATOM 1625 C C . GLY A 1 205 ? -37.265 -2.949 24.071 1.00 85.62 205 GLY A C 1
ATOM 1626 O O . GLY A 1 205 ? -38.098 -2.054 23.910 1.00 85.62 205 GLY A O 1
ATOM 1627 N N . ASP A 1 206 ? -35.968 -2.689 24.242 1.00 86.81 206 ASP A N 1
ATOM 1628 C CA . ASP A 1 206 ? -35.349 -1.368 24.038 1.00 86.81 206 ASP A CA 1
ATOM 1629 C C . ASP A 1 206 ? -34.518 -1.297 22.743 1.00 86.81 206 ASP A C 1
ATOM 1631 O O . ASP A 1 206 ? -33.542 -0.549 22.628 1.00 86.81 206 ASP A O 1
ATOM 1635 N N . GLY A 1 207 ? -34.911 -2.113 21.764 1.00 90.75 207 GLY A N 1
ATOM 1636 C CA . GLY A 1 207 ? -34.202 -2.310 20.515 1.00 90.75 207 GLY A CA 1
ATOM 1637 C C . GLY A 1 207 ? -33.201 -3.450 20.596 1.00 90.75 207 GLY A C 1
ATOM 1638 O O . GLY A 1 207 ? -32.312 -3.417 21.442 1.00 90.75 207 GLY A O 1
ATOM 1639 N N . VAL A 1 208 ? -33.298 -4.395 19.665 1.00 95.00 208 VAL A N 1
ATOM 1640 C CA . VAL A 1 208 ? -32.378 -5.533 19.543 1.00 95.00 208 VAL A CA 1
ATOM 1641 C C . VAL A 1 208 ? -31.856 -5.604 18.113 1.00 95.00 208 VAL A C 1
ATOM 1643 O O . VAL A 1 208 ? -32.639 -5.484 17.170 1.00 95.00 208 VAL A O 1
ATOM 1646 N N . THR A 1 209 ? -30.555 -5.811 17.918 1.00 96.81 209 THR A N 1
ATOM 1647 C CA . THR A 1 209 ? -30.023 -6.186 16.599 1.00 96.81 209 THR A CA 1
ATOM 1648 C C . THR A 1 209 ? -29.983 -7.697 16.441 1.00 96.81 209 THR A C 1
ATOM 1650 O O . THR A 1 209 ? -29.645 -8.416 17.377 1.00 96.81 209 THR A O 1
ATOM 1653 N N . LEU A 1 210 ? -30.296 -8.174 15.238 1.00 97.25 210 LEU A N 1
ATOM 1654 C CA . LEU A 1 210 ? -30.027 -9.536 14.790 1.00 97.25 210 LEU A CA 1
ATOM 1655 C C . LEU A 1 210 ? -29.070 -9.453 13.608 1.00 97.25 210 LEU A C 1
ATOM 1657 O O . LEU A 1 210 ? -29.453 -8.953 12.550 1.00 97.25 210 LEU A O 1
ATOM 1661 N N . SER A 1 211 ? -27.836 -9.916 13.791 1.00 97.81 211 SER A N 1
ATOM 1662 C CA . SER A 1 211 ? -26.796 -9.865 12.763 1.00 97.81 211 SER A CA 1
ATOM 1663 C C . SER A 1 211 ? -26.308 -11.274 12.454 1.00 97.81 211 SER A C 1
ATOM 1665 O O . SER A 1 211 ? -25.754 -11.936 13.324 1.00 97.81 211 SER A O 1
ATOM 1667 N N . MET A 1 212 ? -26.492 -11.743 11.224 1.00 96.56 212 MET A N 1
ATOM 1668 C CA . MET A 1 212 ? -25.953 -13.029 10.774 1.00 96.56 212 MET A CA 1
ATOM 1669 C C . MET A 1 212 ? -24.645 -12.805 10.016 1.00 96.56 212 MET A C 1
ATOM 1671 O O . MET A 1 212 ? -24.597 -11.971 9.109 1.00 96.56 212 MET A O 1
ATOM 1675 N N . LYS A 1 213 ? -23.598 -13.570 10.337 1.00 94.69 213 LYS A N 1
ATOM 1676 C CA . LYS A 1 213 ? -22.342 -13.552 9.576 1.00 94.69 213 LYS A CA 1
ATOM 1677 C C . LYS A 1 213 ? -22.500 -14.306 8.255 1.00 94.69 213 LYS A C 1
ATOM 1679 O O . LYS A 1 213 ? -23.051 -15.404 8.225 1.00 94.69 213 LYS A O 1
ATOM 1684 N N . LYS A 1 214 ? -22.024 -13.736 7.150 1.00 90.62 214 LYS A N 1
ATOM 1685 C CA . LYS A 1 214 ? -22.052 -14.370 5.820 1.00 90.62 214 LYS A CA 1
ATOM 1686 C C . LYS A 1 214 ? -21.091 -15.571 5.765 1.00 90.62 214 LYS A C 1
ATOM 1688 O O . LYS A 1 214 ? -20.115 -15.637 6.505 1.00 90.62 214 LYS A O 1
ATOM 1693 N N . GLU A 1 215 ? -21.385 -16.545 4.908 1.00 78.25 215 GLU A N 1
ATOM 1694 C CA . GLU A 1 215 ? -20.566 -17.753 4.704 1.00 78.25 215 GLU A CA 1
ATOM 1695 C C . GLU A 1 215 ? -19.266 -17.430 3.934 1.00 78.25 215 GLU A C 1
ATOM 1697 O O . GLU A 1 215 ? -19.286 -16.613 3.017 1.00 78.25 215 GLU A O 1
ATOM 1702 N N . GLY A 1 216 ? -18.141 -18.073 4.286 1.00 61.88 216 GLY A N 1
ATOM 1703 C CA . GLY A 1 216 ? -16.851 -17.931 3.580 1.00 61.88 216 GLY A CA 1
ATOM 1704 C C . GLY A 1 216 ? -15.870 -16.873 4.120 1.00 61.88 216 GLY A C 1
ATOM 1705 O O . GLY A 1 216 ? -14.774 -16.744 3.583 1.00 61.88 216 GLY A O 1
ATOM 1706 N N . SER A 1 217 ? -16.214 -16.162 5.197 1.00 50.91 217 SER A N 1
ATOM 1707 C CA . SER A 1 217 ? -15.429 -15.037 5.747 1.00 50.91 217 SER A CA 1
ATOM 1708 C C . SER A 1 217 ? -14.331 -15.398 6.771 1.00 50.91 217 SER A C 1
ATOM 1710 O O . SER A 1 217 ? -13.648 -14.518 7.282 1.00 50.91 217 SER A O 1
ATOM 1712 N N . GLU A 1 218 ? -14.188 -16.665 7.171 1.00 46.75 218 GLU A N 1
ATOM 1713 C CA . GLU A 1 218 ? -13.424 -17.032 8.387 1.00 46.75 218 GLU A CA 1
ATOM 1714 C C . GLU A 1 218 ? -11.904 -17.130 8.194 1.00 46.75 218 GLU A C 1
ATOM 1716 O O . GLU A 1 218 ? -11.150 -16.832 9.113 1.00 46.75 218 GLU A O 1
ATOM 1721 N N . LEU A 1 219 ? -11.443 -17.520 7.003 1.00 41.06 219 LEU A N 1
ATOM 1722 C CA . LEU A 1 219 ? -10.019 -17.774 6.720 1.00 41.06 219 LEU A CA 1
ATOM 1723 C C . LEU A 1 219 ? -9.461 -16.933 5.563 1.00 41.06 219 LEU A C 1
ATOM 1725 O O . LEU A 1 219 ? -8.257 -16.675 5.523 1.00 41.06 219 LEU A O 1
ATOM 1729 N N . LYS A 1 220 ? -10.319 -16.472 4.643 1.00 38.28 220 LYS A N 1
ATOM 1730 C CA . LYS A 1 220 ? -9.936 -15.531 3.580 1.00 38.28 220 LYS A CA 1
ATOM 1731 C C . LYS A 1 220 ? -9.739 -14.113 4.121 1.00 38.28 220 LYS A C 1
ATOM 1733 O O . LYS A 1 220 ? -8.736 -13.484 3.800 1.00 38.28 220 LYS A O 1
ATOM 1738 N N . ASP A 1 221 ? -10.606 -13.655 5.024 1.00 41.41 221 ASP A N 1
ATOM 1739 C CA . ASP A 1 221 ? -10.690 -12.222 5.331 1.00 41.41 221 ASP A CA 1
ATOM 1740 C C . ASP A 1 221 ? -9.748 -11.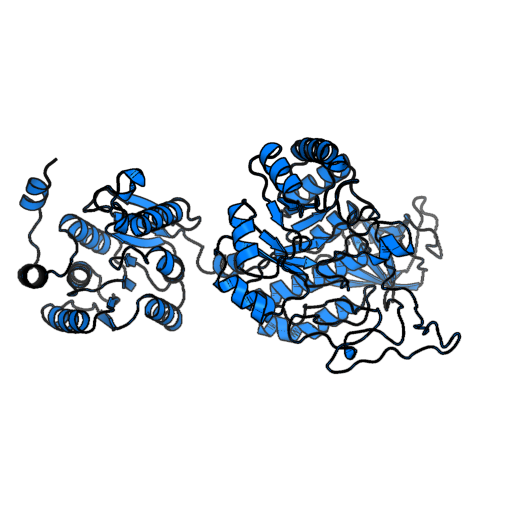749 6.439 1.00 41.41 221 ASP A C 1
ATOM 1742 O O . ASP A 1 221 ? -9.355 -10.593 6.420 1.00 41.41 221 ASP A O 1
ATOM 1746 N N . MET A 1 222 ? -9.295 -12.596 7.374 1.00 38.03 222 MET A N 1
ATOM 1747 C CA . MET A 1 222 ? -8.183 -12.191 8.255 1.00 38.03 222 MET A CA 1
ATOM 1748 C C . MET A 1 222 ? -6.873 -12.057 7.473 1.00 38.03 222 MET A C 1
ATOM 1750 O O . MET A 1 222 ? -6.051 -11.208 7.813 1.00 38.03 222 MET A O 1
ATOM 1754 N N . LYS A 1 223 ? -6.688 -12.861 6.414 1.00 38.56 223 LYS A N 1
ATOM 1755 C CA . LYS A 1 223 ? -5.560 -12.721 5.486 1.00 38.56 223 LYS A CA 1
ATOM 1756 C C . LYS A 1 223 ? -5.748 -11.549 4.520 1.00 38.56 223 LYS A C 1
ATOM 1758 O O . LYS A 1 223 ? -4.752 -10.906 4.231 1.00 38.56 223 LYS A O 1
ATOM 1763 N N . GLU A 1 224 ? -6.967 -11.221 4.077 1.00 43.06 224 GLU A N 1
ATOM 1764 C CA . GLU A 1 224 ? -7.229 -10.036 3.235 1.00 43.06 224 GLU A CA 1
ATOM 1765 C C . GLU A 1 224 ? -7.240 -8.713 4.024 1.00 43.06 224 GLU A C 1
ATOM 1767 O O . GLU A 1 224 ? -6.603 -7.759 3.594 1.00 43.06 224 GLU A O 1
ATOM 1772 N N . MET A 1 225 ? -7.841 -8.642 5.219 1.00 45.78 225 MET A N 1
ATOM 1773 C CA . MET A 1 225 ? -7.779 -7.457 6.100 1.00 45.78 225 MET A CA 1
ATOM 1774 C C . MET A 1 225 ? -6.371 -7.192 6.648 1.00 45.78 225 MET A C 1
ATOM 1776 O O . MET A 1 225 ? -6.065 -6.064 7.040 1.00 45.78 225 MET A O 1
ATOM 1780 N N . ASN A 1 226 ? -5.517 -8.221 6.698 1.00 62.41 226 ASN A N 1
ATOM 1781 C CA . ASN A 1 226 ? -4.098 -8.086 7.016 1.00 62.41 226 ASN A CA 1
ATOM 1782 C C . ASN A 1 226 ? -3.180 -8.207 5.800 1.00 62.41 226 ASN A C 1
ATOM 1784 O O . ASN A 1 226 ? -1.972 -8.294 5.985 1.00 62.41 226 ASN A O 1
ATOM 1788 N N . ARG A 1 227 ? -3.682 -8.196 4.567 1.00 85.06 227 ARG A N 1
ATOM 1789 C CA . ARG A 1 227 ? -2.791 -8.127 3.409 1.00 85.06 227 ARG A CA 1
ATOM 1790 C C . ARG A 1 227 ? -2.365 -6.671 3.234 1.00 85.06 227 ARG A C 1
ATOM 1792 O O . ARG A 1 227 ? -3.234 -5.830 3.011 1.00 85.06 227 ARG A O 1
ATOM 1799 N N . PRO A 1 228 ? -1.067 -6.342 3.347 1.00 94.31 228 PRO A N 1
ATOM 1800 C CA . PRO A 1 228 ? -0.620 -5.005 3.007 1.00 94.31 228 PRO A CA 1
ATOM 1801 C C . PRO A 1 228 ? -0.753 -4.814 1.494 1.00 94.31 228 PRO A C 1
ATOM 1803 O O . PRO A 1 228 ? -0.457 -5.722 0.714 1.00 94.31 228 PRO A O 1
ATOM 1806 N N . GLU A 1 229 ? -1.187 -3.630 1.085 1.00 97.81 229 GLU A N 1
ATOM 1807 C CA . GLU A 1 229 ? -1.169 -3.210 -0.310 1.00 97.81 229 GLU A CA 1
ATOM 1808 C C . GLU A 1 229 ? 0.279 -2.964 -0.749 1.00 97.81 229 GLU A C 1
ATOM 1810 O O . GLU A 1 229 ? 0.998 -2.194 -0.113 1.00 97.81 229 GLU A O 1
ATOM 1815 N N . LEU A 1 230 ? 0.724 -3.595 -1.835 1.00 98.50 230 LEU A N 1
ATOM 1816 C CA . LEU A 1 230 ? 2.008 -3.288 -2.458 1.00 98.50 230 LEU A CA 1
ATOM 1817 C C . LEU A 1 230 ? 1.839 -2.145 -3.468 1.00 98.50 230 LEU A C 1
ATOM 1819 O O . LEU A 1 230 ? 1.364 -2.360 -4.587 1.00 98.50 230 LEU A O 1
ATOM 1823 N N . LEU A 1 231 ? 2.248 -0.936 -3.068 1.00 98.56 231 LEU A N 1
ATOM 1824 C CA . LEU A 1 231 ? 2.128 0.284 -3.865 1.00 98.56 231 LEU A CA 1
ATOM 1825 C C . LEU A 1 231 ? 3.430 0.591 -4.622 1.00 98.56 231 LEU A C 1
ATOM 1827 O O . LEU A 1 231 ? 4.442 0.991 -4.034 1.00 98.56 231 LEU A O 1
ATOM 1831 N N . ILE A 1 232 ? 3.384 0.467 -5.950 1.00 98.38 232 ILE A N 1
ATOM 1832 C CA . ILE A 1 232 ? 4.560 0.557 -6.825 1.00 98.38 232 ILE A CA 1
ATOM 1833 C C . ILE A 1 232 ? 4.598 1.880 -7.616 1.00 98.38 232 ILE A C 1
ATOM 1835 O O . ILE A 1 232 ? 3.578 2.337 -8.134 1.00 98.38 232 ILE A O 1
ATOM 1839 N N . PRO A 1 233 ? 5.770 2.526 -7.759 1.00 95.69 233 PRO A N 1
ATOM 1840 C CA . PRO A 1 233 ? 5.914 3.724 -8.574 1.00 95.69 233 PRO A CA 1
ATOM 1841 C C . PRO A 1 233 ? 5.854 3.407 -10.066 1.00 95.69 233 PRO A C 1
ATOM 1843 O O . PRO A 1 233 ? 6.621 2.583 -10.562 1.00 95.69 233 PRO A O 1
ATOM 1846 N N . ALA A 1 234 ? 5.069 4.179 -10.814 1.00 94.31 234 ALA A N 1
ATOM 1847 C CA . ALA A 1 234 ? 5.093 4.160 -12.271 1.00 94.31 234 ALA A CA 1
ATOM 1848 C C . ALA A 1 234 ? 5.449 5.548 -12.825 1.00 94.31 234 ALA A C 1
ATOM 1850 O O . ALA A 1 234 ? 4.739 6.535 -12.644 1.00 94.31 234 ALA A O 1
ATOM 1851 N N . GLY A 1 235 ? 6.605 5.626 -13.488 1.00 90.69 235 GLY A N 1
ATOM 1852 C CA . GLY A 1 235 ? 7.101 6.847 -14.136 1.00 90.69 235 GLY A CA 1
ATOM 1853 C C . GLY A 1 235 ? 6.686 7.020 -15.594 1.00 90.69 235 GLY A C 1
ATOM 1854 O O . GLY A 1 235 ? 6.989 8.054 -16.175 1.00 90.69 235 GLY A O 1
ATOM 1855 N N . SER A 1 236 ? 6.078 5.992 -16.183 1.00 93.44 236 SER A N 1
ATOM 1856 C CA . SER A 1 236 ? 5.608 5.925 -17.567 1.00 93.44 236 SER A CA 1
ATOM 1857 C C . SER A 1 236 ? 4.554 4.823 -17.684 1.00 93.44 236 SER A C 1
ATOM 1859 O O . SER A 1 236 ? 4.500 3.929 -16.831 1.00 93.44 236 SER A O 1
ATOM 1861 N N . LEU A 1 237 ? 3.767 4.839 -18.761 1.00 94.75 237 LEU A N 1
ATOM 1862 C CA . LEU A 1 237 ? 2.772 3.800 -19.043 1.00 94.75 237 LEU A CA 1
ATOM 1863 C C . LEU A 1 237 ? 3.391 2.396 -19.145 1.00 94.75 237 LEU A C 1
ATOM 1865 O O . LEU A 1 237 ? 2.814 1.419 -18.678 1.00 94.75 237 LEU A O 1
ATOM 1869 N N . GLU A 1 238 ? 4.605 2.289 -19.688 1.00 94.25 238 GLU A N 1
ATOM 1870 C CA . GLU A 1 238 ? 5.363 1.035 -19.687 1.00 94.25 238 GLU A CA 1
ATOM 1871 C C . GLU A 1 238 ? 5.647 0.540 -18.266 1.00 94.25 238 GLU A C 1
ATOM 1873 O O . GLU A 1 238 ? 5.383 -0.620 -17.961 1.00 94.25 238 GLU A O 1
ATOM 1878 N N . ASN A 1 239 ? 6.154 1.413 -17.390 1.00 95.44 239 ASN A N 1
ATOM 1879 C CA . ASN A 1 239 ? 6.454 1.031 -16.012 1.00 95.44 239 ASN A CA 1
ATOM 1880 C C . ASN A 1 239 ? 5.179 0.649 -15.247 1.00 95.44 239 ASN A C 1
ATOM 1882 O O . ASN A 1 239 ? 5.243 -0.238 -14.404 1.00 95.44 239 ASN A O 1
ATOM 1886 N N . LEU A 1 240 ? 4.034 1.268 -15.556 1.00 97.44 240 LEU A N 1
ATOM 1887 C CA . LEU A 1 240 ? 2.734 0.864 -15.015 1.00 97.44 240 LEU A CA 1
ATOM 1888 C C . LEU A 1 240 ? 2.381 -0.564 -15.437 1.00 97.44 240 LEU A C 1
ATOM 1890 O O . LEU A 1 240 ? 2.095 -1.397 -14.582 1.00 97.44 240 LEU A O 1
ATOM 1894 N N . LYS A 1 241 ? 2.453 -0.874 -16.739 1.00 97.00 241 LYS A N 1
ATOM 1895 C CA . LYS A 1 241 ? 2.140 -2.218 -17.256 1.00 97.00 241 LYS A CA 1
ATOM 1896 C C . LYS A 1 241 ? 3.082 -3.283 -16.686 1.00 97.00 241 LYS A C 1
ATOM 1898 O O . LYS A 1 241 ? 2.636 -4.387 -16.381 1.00 97.00 241 LYS A O 1
ATOM 1903 N N . ILE A 1 242 ? 4.359 -2.939 -16.497 1.00 97.00 242 ILE A N 1
ATOM 1904 C CA . ILE A 1 242 ? 5.339 -3.784 -15.801 1.00 97.00 242 ILE A CA 1
ATOM 1905 C C . ILE A 1 242 ? 4.922 -3.981 -14.337 1.00 97.00 242 ILE A C 1
ATOM 1907 O O . ILE A 1 242 ? 4.755 -5.116 -13.915 1.00 97.00 242 ILE A O 1
ATOM 1911 N N . ALA A 1 243 ? 4.698 -2.914 -13.567 1.00 97.81 243 ALA A N 1
ATOM 1912 C CA . ALA A 1 243 ? 4.308 -3.016 -12.157 1.00 97.81 243 ALA A CA 1
ATOM 1913 C C . ALA A 1 243 ? 3.084 -3.926 -11.955 1.00 97.81 243 ALA A C 1
ATOM 1915 O O . ALA A 1 243 ? 3.126 -4.843 -11.137 1.00 97.81 243 ALA A O 1
ATOM 1916 N N . VAL A 1 244 ? 2.035 -3.726 -12.760 1.00 97.69 244 VAL A N 1
ATOM 1917 C CA . VAL A 1 244 ? 0.825 -4.563 -12.761 1.00 97.69 244 VAL A CA 1
ATOM 1918 C C . VAL A 1 244 ? 1.175 -6.025 -13.051 1.00 97.69 244 VAL A C 1
ATOM 1920 O O . VAL A 1 244 ? 0.811 -6.911 -12.284 1.00 97.69 244 VAL A O 1
ATOM 1923 N N . GLY A 1 245 ? 1.930 -6.287 -14.124 1.00 96.19 245 GLY A N 1
ATOM 1924 C CA . GLY A 1 245 ? 2.274 -7.649 -14.538 1.00 96.19 245 GLY A CA 1
ATOM 1925 C C . GLY A 1 245 ? 3.148 -8.419 -13.544 1.00 96.19 245 GLY A C 1
ATOM 1926 O O . GLY A 1 245 ? 3.100 -9.642 -13.533 1.00 96.19 245 GLY A O 1
ATOM 1927 N N . TYR A 1 246 ? 3.926 -7.724 -12.712 1.00 97.25 246 TYR A N 1
ATOM 1928 C CA . TYR A 1 246 ? 4.810 -8.337 -11.713 1.00 97.25 246 TYR A CA 1
ATOM 1929 C C . TYR A 1 246 ? 4.210 -8.382 -10.296 1.00 97.25 246 TYR A C 1
ATOM 1931 O O . TYR A 1 246 ? 4.898 -8.805 -9.366 1.00 97.25 246 TYR A O 1
ATOM 1939 N N . GLY A 1 247 ? 2.939 -7.992 -10.126 1.00 96.38 247 GLY A N 1
ATOM 1940 C CA . GLY A 1 247 ? 2.178 -8.229 -8.895 1.00 96.38 247 GLY A CA 1
ATOM 1941 C C . GLY A 1 247 ? 1.952 -7.014 -7.992 1.00 96.38 247 GLY A C 1
ATOM 1942 O O . GLY A 1 247 ? 1.792 -7.185 -6.784 1.00 96.38 247 GLY A O 1
ATOM 1943 N N . ALA A 1 248 ? 1.949 -5.793 -8.531 1.00 98.12 248 ALA A N 1
ATOM 1944 C CA . ALA A 1 248 ? 1.502 -4.620 -7.776 1.00 98.12 248 ALA A CA 1
ATOM 1945 C C . ALA A 1 248 ? 0.010 -4.736 -7.409 1.00 98.12 248 ALA A C 1
ATOM 1947 O O . ALA A 1 248 ? -0.798 -5.098 -8.260 1.00 98.12 248 ALA A O 1
ATOM 1948 N N . ASP A 1 249 ? -0.364 -4.378 -6.175 1.00 98.38 249 ASP A N 1
ATOM 1949 C CA . ASP A 1 249 ? -1.781 -4.238 -5.787 1.00 98.38 249 ASP A CA 1
ATOM 1950 C C . ASP A 1 249 ? -2.308 -2.834 -6.162 1.00 98.38 249 ASP A C 1
ATOM 1952 O O . ASP A 1 249 ? -3.484 -2.643 -6.481 1.00 98.38 249 ASP A O 1
ATOM 1956 N N . ALA A 1 250 ? -1.413 -1.841 -6.166 1.00 98.50 250 ALA A N 1
ATOM 1957 C CA . ALA A 1 250 ? -1.680 -0.486 -6.624 1.00 98.50 250 ALA A CA 1
ATOM 1958 C C . ALA A 1 250 ? -0.430 0.133 -7.263 1.00 98.50 250 ALA A C 1
ATOM 1960 O O . ALA A 1 250 ? 0.710 -0.220 -6.945 1.00 98.50 250 ALA A O 1
ATOM 1961 N N . VAL A 1 251 ? -0.635 1.112 -8.139 1.00 98.38 251 VAL A N 1
ATOM 1962 C CA . VAL A 1 251 ? 0.435 1.929 -8.718 1.00 98.38 251 VAL A CA 1
ATOM 1963 C C . VAL A 1 251 ? 0.196 3.403 -8.438 1.00 98.38 251 VAL A C 1
ATOM 1965 O O . VAL A 1 251 ? -0.943 3.862 -8.436 1.00 98.38 251 VAL A O 1
ATOM 1968 N N . TYR A 1 252 ? 1.267 4.175 -8.243 1.00 97.38 252 TYR A N 1
ATOM 1969 C CA . TYR A 1 252 ? 1.159 5.633 -8.204 1.00 97.38 252 TYR A CA 1
ATOM 1970 C C . TYR A 1 252 ? 1.911 6.305 -9.350 1.00 97.38 252 TYR A C 1
ATOM 1972 O O . TYR A 1 252 ? 3.079 6.009 -9.627 1.00 97.38 252 TYR A O 1
ATOM 1980 N N . VAL A 1 253 ? 1.233 7.257 -9.987 1.00 95.19 253 VAL A N 1
ATOM 1981 C CA . VAL A 1 253 ? 1.686 7.993 -11.173 1.00 95.19 253 VAL A CA 1
ATOM 1982 C C . VAL A 1 253 ? 1.695 9.497 -10.910 1.00 95.19 253 VAL A C 1
ATOM 1984 O O . VAL A 1 253 ? 1.170 9.985 -9.908 1.00 95.19 253 VAL A O 1
ATOM 1987 N N . GLY A 1 254 ? 2.327 10.257 -11.799 1.00 89.50 254 GLY A N 1
ATOM 1988 C CA . GLY A 1 254 ? 2.205 11.711 -11.832 1.00 89.50 254 GLY A CA 1
ATOM 1989 C C . GLY A 1 254 ? 1.881 12.182 -13.237 1.00 89.50 254 GLY A C 1
ATOM 1990 O O . GLY A 1 254 ? 2.449 11.653 -14.196 1.00 89.50 254 GLY A O 1
ATOM 1991 N N . GLY A 1 255 ? 0.994 13.171 -13.329 1.00 84.25 255 GLY A N 1
ATOM 1992 C CA . GLY A 1 255 ? 0.801 13.942 -14.549 1.00 84.25 255 GLY A CA 1
ATOM 1993 C C . GLY A 1 255 ? 1.968 14.894 -14.798 1.00 84.25 255 GLY A C 1
ATOM 1994 O O . GLY A 1 255 ? 2.918 14.977 -14.010 1.00 84.25 255 GLY A O 1
ATOM 1995 N N . GLU A 1 256 ? 1.898 15.618 -15.908 1.00 80.12 256 GLU A N 1
ATOM 1996 C CA . GLU A 1 256 ? 2.930 16.574 -16.327 1.00 80.12 256 GLU A CA 1
ATOM 1997 C C . GLU A 1 256 ? 3.101 17.752 -15.350 1.00 80.12 256 GLU A C 1
ATOM 1999 O O . GLU A 1 256 ? 4.156 18.388 -15.331 1.00 80.12 256 GLU A O 1
ATOM 2004 N N . ALA A 1 257 ? 2.111 17.996 -14.484 1.00 79.56 257 ALA A N 1
ATOM 2005 C CA . ALA A 1 257 ? 2.101 19.079 -13.508 1.00 79.56 257 ALA A CA 1
ATOM 2006 C C . ALA A 1 257 ? 1.843 18.599 -12.064 1.00 79.56 257 ALA A C 1
ATOM 2008 O O . ALA A 1 257 ? 1.398 17.481 -11.809 1.00 79.56 257 ALA A O 1
ATOM 2009 N N . PHE A 1 258 ? 2.153 19.476 -11.101 1.00 85.88 258 PHE A N 1
ATOM 2010 C CA . PHE A 1 258 ? 1.773 19.384 -9.678 1.00 85.88 258 PHE A CA 1
ATOM 2011 C C . PHE A 1 258 ? 2.246 18.142 -8.890 1.00 85.88 258 PHE A C 1
ATOM 2013 O O . PHE A 1 258 ? 1.801 17.917 -7.763 1.00 85.88 258 PHE A O 1
ATOM 2020 N N . GLY A 1 259 ? 3.210 17.375 -9.411 1.00 82.44 259 GLY A N 1
ATOM 2021 C CA . GLY A 1 259 ? 3.883 16.281 -8.700 1.00 82.44 259 GLY A CA 1
ATOM 2022 C C . GLY A 1 259 ? 5.358 16.561 -8.369 1.00 82.44 259 GLY A C 1
ATOM 2023 O O . GLY A 1 259 ? 6.088 17.174 -9.143 1.00 82.44 259 GLY A O 1
ATOM 2024 N N . LEU A 1 260 ? 5.861 16.003 -7.261 1.00 76.12 260 LEU A N 1
ATOM 2025 C CA . LEU A 1 260 ? 7.250 16.192 -6.776 1.00 76.12 260 LEU A CA 1
ATOM 2026 C C . LEU A 1 260 ? 8.366 15.518 -7.601 1.00 76.12 260 LEU A C 1
ATOM 2028 O O . LEU A 1 260 ? 9.517 15.413 -7.156 1.00 76.12 260 LEU A O 1
ATOM 2032 N N . ARG A 1 261 ? 8.056 15.024 -8.798 1.00 68.19 261 ARG A N 1
ATOM 2033 C CA . ARG A 1 261 ? 9.047 14.523 -9.762 1.00 68.19 261 ARG A CA 1
ATOM 2034 C C . ARG A 1 261 ? 8.702 15.048 -11.151 1.00 68.19 261 ARG A C 1
ATOM 2036 O O . ARG A 1 261 ? 8.438 14.270 -12.063 1.00 68.19 261 ARG A O 1
ATOM 2043 N N . ALA A 1 262 ? 8.736 16.369 -11.308 1.00 59.81 262 ALA A N 1
ATOM 2044 C CA . ALA A 1 262 ? 8.474 17.053 -12.575 1.00 59.81 262 ALA A CA 1
ATOM 2045 C C . ALA A 1 262 ? 9.387 16.570 -13.725 1.00 59.81 262 ALA A C 1
ATOM 2047 O O . ALA A 1 262 ? 9.017 16.656 -14.885 1.00 59.81 262 ALA A O 1
ATOM 2048 N N . LYS A 1 263 ? 10.565 16.010 -13.407 1.00 56.44 263 LYS A N 1
ATOM 2049 C CA . LYS A 1 263 ? 11.522 15.451 -14.383 1.00 56.44 263 LYS A CA 1
ATOM 2050 C C . LYS A 1 263 ? 11.327 13.966 -14.721 1.00 56.44 263 LYS A C 1
ATOM 2052 O O . LYS A 1 263 ? 12.129 13.420 -15.476 1.00 56.44 263 LYS A O 1
ATOM 2057 N N . ALA A 1 264 ? 10.366 13.271 -14.109 1.00 57.62 264 ALA A N 1
ATOM 2058 C CA . ALA A 1 264 ? 10.027 11.920 -14.557 1.00 57.62 264 ALA A CA 1
ATOM 2059 C C . ALA A 1 264 ? 9.356 11.996 -15.939 1.00 57.62 264 ALA A C 1
ATOM 2061 O O . ALA A 1 264 ? 8.936 13.069 -16.366 1.00 57.62 264 ALA A O 1
ATOM 2062 N N . LYS A 1 265 ? 9.255 10.863 -16.639 1.00 61.06 265 LYS A N 1
ATOM 2063 C CA . LYS A 1 265 ? 8.645 10.767 -17.974 1.00 61.06 265 LYS A CA 1
ATOM 2064 C C . LYS A 1 265 ? 7.103 10.836 -17.894 1.00 61.06 265 LYS A C 1
ATOM 2066 O O . LYS A 1 265 ? 6.445 10.021 -18.517 1.00 61.06 265 LYS A O 1
ATOM 2071 N N . ASN A 1 266 ? 6.598 11.745 -17.049 1.00 77.94 266 ASN A N 1
ATOM 2072 C CA . ASN A 1 266 ? 5.232 11.875 -16.539 1.00 77.94 266 ASN A CA 1
ATOM 2073 C C . ASN A 1 266 ? 4.160 11.634 -17.608 1.00 77.94 266 ASN A C 1
ATOM 2075 O O . ASN A 1 266 ? 4.385 11.865 -18.789 1.00 77.94 266 ASN A O 1
ATOM 2079 N N . PHE A 1 267 ? 2.994 11.181 -17.161 1.00 88.31 267 PHE A N 1
ATOM 2080 C CA . PHE A 1 267 ? 1.907 10.789 -18.047 1.00 88.31 267 PHE A CA 1
ATOM 2081 C C . PHE A 1 267 ? 1.218 12.019 -18.634 1.00 88.31 267 PHE A C 1
ATOM 2083 O O . PHE A 1 267 ? 0.821 12.916 -17.884 1.00 88.31 267 PHE A O 1
ATOM 2090 N N . SER A 1 268 ? 0.992 11.999 -19.947 1.00 90.81 268 SER A N 1
ATOM 2091 C CA . SER A 1 268 ? -0.083 12.789 -20.550 1.00 90.81 268 SER A CA 1
ATOM 2092 C C . SER A 1 268 ? -1.451 12.305 -20.043 1.00 90.81 268 SER A C 1
ATOM 2094 O O . SER A 1 268 ? -1.578 11.183 -19.543 1.00 90.81 268 SER A O 1
ATOM 2096 N N . LEU A 1 269 ? -2.500 13.122 -20.184 1.00 89.12 269 LEU A N 1
ATOM 2097 C CA . LEU A 1 269 ? -3.855 12.725 -19.770 1.00 89.12 269 LEU A CA 1
ATOM 2098 C C . LEU A 1 269 ? -4.337 11.455 -20.484 1.00 89.12 269 LEU A C 1
ATOM 2100 O O . LEU A 1 269 ? -4.928 10.585 -19.850 1.00 89.12 269 LEU A O 1
ATOM 2104 N N . GLU A 1 270 ? -4.039 11.312 -21.775 1.00 92.88 270 GLU A N 1
ATOM 2105 C CA . GLU A 1 270 ? -4.445 10.142 -22.560 1.00 92.88 270 GLU A CA 1
ATOM 2106 C C . GLU A 1 270 ? -3.692 8.874 -22.138 1.00 92.88 270 GLU A C 1
ATOM 2108 O O . GLU A 1 270 ? -4.308 7.828 -21.937 1.00 92.88 270 GLU A O 1
ATOM 2113 N N . GLU A 1 271 ? -2.381 8.965 -21.887 1.00 95.12 271 GLU A N 1
ATOM 2114 C CA . GLU A 1 271 ? -1.630 7.843 -21.307 1.00 95.12 271 GLU A CA 1
ATOM 2115 C C . GLU A 1 271 ? -2.133 7.493 -19.903 1.00 95.12 271 GLU A C 1
ATOM 2117 O O . GLU A 1 271 ? -2.097 6.327 -19.509 1.00 95.12 271 GLU A O 1
ATOM 2122 N N . MET A 1 272 ? -2.576 8.488 -19.124 1.00 94.81 272 MET A N 1
ATOM 2123 C CA . MET A 1 272 ? -3.121 8.257 -17.790 1.00 94.81 272 MET A CA 1
ATOM 2124 C C . MET A 1 272 ? -4.454 7.512 -17.870 1.00 94.81 272 MET A C 1
ATOM 2126 O O . MET A 1 272 ? -4.612 6.520 -17.165 1.00 94.81 272 MET A O 1
ATOM 2130 N N . LYS A 1 273 ? -5.362 7.913 -18.773 1.00 96.06 273 LYS A N 1
ATOM 2131 C CA . LYS A 1 273 ? -6.615 7.188 -19.057 1.00 96.06 273 LYS A CA 1
ATOM 2132 C C . LYS A 1 273 ? -6.344 5.746 -19.478 1.00 96.06 273 LYS A C 1
ATOM 2134 O O . LYS A 1 273 ? -6.939 4.825 -18.922 1.00 96.06 273 LYS A O 1
ATOM 2139 N N . GLU A 1 274 ? -5.416 5.534 -20.415 1.00 97.38 274 GLU A N 1
ATOM 2140 C CA . GLU A 1 274 ? -5.029 4.184 -20.845 1.00 97.38 274 GLU A CA 1
ATOM 2141 C C . GLU A 1 274 ? -4.457 3.369 -19.675 1.00 97.38 274 GLU A C 1
ATOM 2143 O O . GLU A 1 274 ? -4.804 2.202 -19.490 1.00 97.38 274 GLU A O 1
ATOM 2148 N N . GLY A 1 275 ? -3.593 3.986 -18.866 1.00 97.19 275 GLY A N 1
ATOM 2149 C CA . GLY A 1 275 ? -2.976 3.359 -17.703 1.00 97.19 275 GLY A CA 1
ATOM 2150 C C . GLY A 1 275 ? -3.990 2.943 -16.639 1.00 97.19 275 GLY A C 1
ATOM 2151 O O . GLY A 1 275 ? -3.907 1.822 -16.140 1.00 97.19 275 GLY A O 1
ATOM 2152 N N . VAL A 1 276 ? -4.957 3.811 -16.329 1.00 97.81 276 VAL A N 1
ATOM 2153 C CA . VAL A 1 276 ? -6.059 3.525 -15.397 1.00 97.81 276 VAL A CA 1
ATOM 2154 C C . VAL A 1 276 ? -6.919 2.382 -15.921 1.00 97.81 276 VAL A C 1
ATOM 2156 O O . VAL A 1 276 ? -7.086 1.385 -15.222 1.00 97.81 276 VAL A O 1
ATOM 2159 N N . ALA A 1 277 ? -7.370 2.459 -17.176 1.00 97.81 277 ALA A N 1
ATOM 2160 C CA . ALA A 1 277 ? -8.174 1.403 -17.786 1.00 97.81 277 ALA A CA 1
ATOM 2161 C C . ALA A 1 277 ? -7.444 0.049 -17.786 1.00 97.81 277 ALA A C 1
ATOM 2163 O O . ALA A 1 277 ? -8.031 -0.982 -17.451 1.00 97.81 277 ALA A O 1
ATOM 2164 N N . TYR A 1 278 ? -6.146 0.044 -18.112 1.00 97.94 278 TYR A N 1
ATOM 2165 C CA . TYR A 1 278 ? -5.324 -1.162 -18.064 1.00 97.94 278 TYR A CA 1
ATOM 2166 C C . TYR A 1 278 ? -5.210 -1.718 -16.641 1.00 97.94 278 TYR A C 1
ATOM 2168 O O . TYR A 1 278 ? -5.400 -2.915 -16.446 1.00 97.94 278 TYR A O 1
ATOM 2176 N N . ALA A 1 279 ? -4.903 -0.881 -15.648 1.00 98.06 279 ALA A N 1
ATOM 2177 C CA . ALA A 1 279 ? -4.753 -1.317 -14.263 1.00 98.06 279 ALA A CA 1
ATOM 2178 C C . ALA A 1 279 ? -6.068 -1.884 -13.703 1.00 98.06 279 ALA A C 1
ATOM 2180 O O . ALA A 1 279 ? -6.075 -2.992 -13.166 1.00 98.06 279 ALA A O 1
ATOM 2181 N N . HIS A 1 280 ? -7.193 -1.197 -13.929 1.00 98.00 280 HIS A N 1
ATOM 2182 C CA . HIS A 1 280 ? -8.523 -1.644 -13.503 1.00 98.00 280 HIS A CA 1
ATOM 2183 C C . HIS A 1 280 ? -8.929 -2.972 -14.140 1.00 98.00 280 HIS A C 1
ATOM 2185 O O . HIS A 1 280 ? -9.453 -3.841 -13.446 1.00 98.00 280 HIS A O 1
ATOM 2191 N N . ALA A 1 281 ? -8.611 -3.186 -15.422 1.00 97.12 281 ALA A N 1
ATOM 2192 C CA . ALA A 1 281 ? -8.837 -4.471 -16.090 1.00 97.12 281 ALA A CA 1
ATOM 2193 C C . ALA A 1 281 ? -8.064 -5.641 -15.444 1.00 97.12 281 ALA A C 1
ATOM 2195 O O . ALA A 1 281 ? -8.438 -6.797 -15.633 1.00 97.12 281 ALA A O 1
ATOM 2196 N N . HIS A 1 282 ? -7.018 -5.348 -14.666 1.00 96.12 282 HIS A N 1
ATOM 2197 C CA . HIS A 1 282 ? -6.220 -6.321 -13.914 1.00 96.12 282 HIS A CA 1
ATOM 2198 C C . HIS A 1 282 ? -6.481 -6.272 -12.397 1.00 96.12 282 HIS A C 1
ATOM 2200 O O . HIS A 1 282 ? -5.759 -6.913 -11.637 1.00 96.12 282 HIS A O 1
ATOM 2206 N N . GLY A 1 283 ? -7.491 -5.523 -11.938 1.00 96.69 283 GLY A N 1
ATOM 2207 C CA . GLY A 1 283 ? -7.812 -5.382 -10.514 1.00 96.69 283 GLY A CA 1
ATOM 2208 C C . GLY A 1 283 ? -6.792 -4.569 -9.706 1.00 96.69 283 GLY A C 1
ATOM 2209 O O . GLY A 1 283 ? -6.762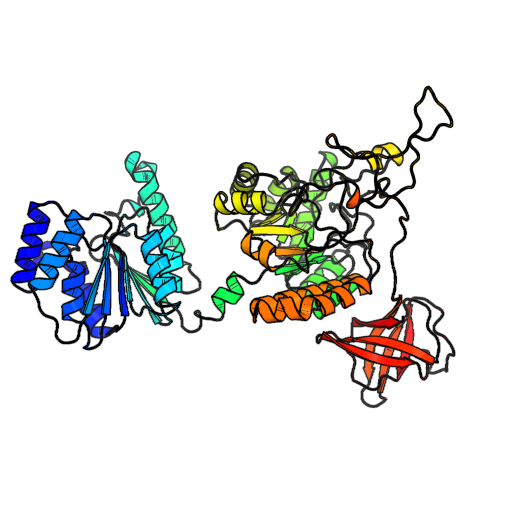 -4.686 -8.484 1.00 96.69 283 GLY A O 1
ATOM 2210 N N . VAL A 1 284 ? -5.962 -3.759 -10.370 1.00 98.38 284 VAL A N 1
ATOM 2211 C CA . VAL A 1 284 ? -4.936 -2.911 -9.747 1.00 98.38 284 VAL A CA 1
ATOM 2212 C C . VAL A 1 284 ? -5.427 -1.469 -9.667 1.00 98.38 284 VAL A C 1
ATOM 2214 O O . VAL A 1 284 ? -5.939 -0.930 -10.648 1.00 98.38 284 VAL A O 1
ATOM 2217 N N . LYS A 1 285 ? -5.240 -0.828 -8.510 1.00 98.56 285 LYS A N 1
ATOM 2218 C CA . LYS A 1 285 ? -5.626 0.577 -8.292 1.00 98.56 285 LYS A CA 1
ATOM 2219 C C . LYS A 1 285 ? -4.583 1.556 -8.829 1.00 98.56 285 LYS A C 1
ATOM 2221 O O . LYS A 1 285 ? -3.390 1.249 -8.852 1.00 98.56 285 LYS A O 1
ATOM 2226 N N . VAL A 1 286 ? -5.009 2.765 -9.185 1.00 98.38 286 VAL A N 1
ATOM 2227 C CA . VAL A 1 286 ? -4.134 3.849 -9.647 1.00 98.38 286 VAL A CA 1
ATOM 2228 C C . VAL A 1 286 ? -4.310 5.101 -8.798 1.00 98.38 286 VAL A C 1
ATOM 2230 O O . VAL A 1 286 ? -5.393 5.677 -8.720 1.00 98.38 286 VAL A O 1
ATOM 2233 N N . TYR A 1 287 ? -3.207 5.572 -8.215 1.00 98.19 287 TYR A N 1
ATOM 2234 C CA . TYR A 1 287 ? -3.163 6.804 -7.431 1.00 98.19 287 TYR A CA 1
ATOM 2235 C C . TYR A 1 287 ? -2.393 7.898 -8.164 1.00 98.19 287 TYR A C 1
ATOM 2237 O O . TYR A 1 287 ? -1.275 7.687 -8.640 1.00 98.19 287 TYR A O 1
ATOM 2245 N N . VAL A 1 288 ? -2.953 9.102 -8.216 1.00 96.62 288 VAL A N 1
ATOM 2246 C CA . VAL A 1 288 ? -2.339 10.235 -8.920 1.00 96.62 288 VAL A CA 1
ATOM 2247 C C . VAL A 1 288 ? -1.743 11.213 -7.916 1.00 96.62 288 VAL A C 1
ATOM 2249 O O . VAL A 1 288 ? -2.387 11.631 -6.957 1.00 96.62 288 VAL A O 1
ATOM 2252 N N . THR A 1 289 ? -0.485 11.603 -8.116 1.00 95.00 289 THR A N 1
ATOM 2253 C CA . THR A 1 289 ? 0.161 12.606 -7.261 1.00 95.00 289 THR A CA 1
ATOM 2254 C C . THR A 1 289 ? -0.229 14.026 -7.662 1.00 95.00 289 THR A C 1
ATOM 2256 O O . THR A 1 289 ? 0.017 14.415 -8.802 1.00 95.00 289 THR A O 1
ATOM 2259 N N . ALA A 1 290 ? -0.701 14.811 -6.696 1.00 94.19 290 ALA A N 1
ATOM 2260 C CA . ALA A 1 290 ? -0.858 16.266 -6.747 1.00 94.19 290 ALA A CA 1
ATOM 2261 C C . ALA A 1 290 ? -0.268 16.869 -5.454 1.00 94.19 290 ALA A C 1
ATOM 2263 O O . ALA A 1 290 ? -0.953 17.475 -4.633 1.00 94.19 290 ALA A O 1
ATOM 2264 N N . ASN A 1 291 ? 1.007 16.570 -5.199 1.00 93.56 291 ASN A N 1
ATOM 2265 C CA . ASN A 1 291 ? 1.632 16.684 -3.883 1.00 93.56 291 ASN A CA 1
ATOM 2266 C C . ASN A 1 291 ? 2.733 17.740 -3.787 1.00 93.56 291 ASN A C 1
ATOM 2268 O O . ASN A 1 291 ? 3.619 17.581 -2.956 1.00 93.56 291 ASN A O 1
ATOM 2272 N N . ILE A 1 292 ? 2.711 18.781 -4.618 1.00 91.19 292 ILE A N 1
ATOM 2273 C CA . ILE A 1 292 ? 3.568 19.952 -4.390 1.00 91.19 292 ILE A CA 1
ATOM 2274 C C . ILE A 1 292 ? 3.135 20.723 -3.137 1.00 91.19 292 ILE A C 1
ATOM 2276 O O . ILE A 1 292 ? 2.005 20.589 -2.663 1.00 91.19 292 ILE A O 1
ATOM 2280 N N . ILE A 1 293 ? 4.025 21.583 -2.645 1.00 90.75 293 ILE A N 1
ATOM 2281 C CA . ILE A 1 293 ? 3.656 22.661 -1.725 1.00 90.75 293 ILE A CA 1
ATOM 2282 C C . ILE A 1 293 ? 3.293 23.877 -2.579 1.00 90.75 293 ILE A C 1
ATOM 2284 O O . ILE A 1 293 ? 4.160 24.439 -3.250 1.00 90.75 293 ILE A O 1
ATOM 2288 N N . ALA A 1 294 ? 2.006 24.217 -2.623 1.00 89.56 294 ALA A N 1
ATOM 2289 C CA . ALA A 1 294 ? 1.481 25.202 -3.560 1.00 89.56 294 ALA A CA 1
ATOM 2290 C C . ALA A 1 294 ? 1.745 26.643 -3.101 1.00 89.56 294 ALA A C 1
ATOM 2292 O O . ALA A 1 294 ? 1.642 26.978 -1.923 1.00 89.56 294 ALA A O 1
ATOM 2293 N N . HIS A 1 295 ? 2.025 27.521 -4.059 1.00 90.69 295 HIS A N 1
ATOM 2294 C CA . HIS A 1 295 ? 1.934 28.968 -3.903 1.00 90.69 295 HIS A CA 1
ATOM 2295 C C . HIS A 1 295 ? 0.631 29.483 -4.528 1.00 90.69 295 HIS A C 1
ATOM 2297 O O . HIS A 1 295 ? 0.013 28.803 -5.342 1.00 90.69 295 HIS A O 1
ATOM 2303 N N . ASN A 1 296 ? 0.243 30.729 -4.229 1.00 91.88 296 ASN A N 1
ATOM 2304 C CA . ASN A 1 296 ? -0.985 31.340 -4.769 1.00 91.88 296 ASN A CA 1
ATOM 2305 C C . ASN A 1 296 ? -1.115 31.213 -6.299 1.00 91.88 296 ASN A C 1
ATOM 2307 O O . ASN A 1 296 ? -2.212 31.010 -6.806 1.00 91.88 296 ASN A O 1
ATOM 2311 N N . ARG A 1 297 ? 0.008 31.299 -7.027 1.00 91.56 297 ARG A N 1
ATOM 2312 C CA . ARG A 1 297 ? 0.063 31.154 -8.492 1.00 91.56 297 ARG A CA 1
ATOM 2313 C C . ARG A 1 297 ? -0.311 29.756 -8.999 1.00 91.56 297 ARG A C 1
ATOM 2315 O O . ARG A 1 297 ? -0.687 29.625 -10.155 1.00 91.56 297 ARG A O 1
ATOM 2322 N N . ASP A 1 298 ? -0.181 28.732 -8.159 1.00 90.69 298 ASP A N 1
ATOM 2323 C CA . ASP A 1 298 ? -0.381 27.334 -8.540 1.00 90.69 298 ASP A CA 1
ATOM 2324 C C . ASP A 1 298 ? -1.854 26.909 -8.385 1.00 90.69 298 ASP A C 1
ATOM 2326 O O . ASP A 1 298 ? -2.306 26.009 -9.086 1.00 90.69 298 ASP A O 1
ATOM 2330 N N . ILE A 1 299 ? -2.618 27.565 -7.498 1.00 91.62 299 ILE A N 1
ATOM 2331 C CA . ILE A 1 299 ? -3.973 27.140 -7.094 1.00 91.62 299 ILE A CA 1
ATOM 2332 C C . ILE A 1 299 ? -4.950 27.058 -8.271 1.00 91.62 299 ILE A C 1
ATOM 2334 O O . ILE A 1 299 ? -5.710 26.094 -8.361 1.00 91.62 299 ILE A O 1
ATOM 2338 N N . GLU A 1 300 ? -4.920 28.031 -9.181 1.00 91.25 300 GLU A N 1
ATOM 2339 C CA . GLU A 1 300 ? -5.821 28.031 -10.338 1.00 91.25 300 GLU A CA 1
ATOM 2340 C C . GLU A 1 300 ? -5.504 26.868 -11.286 1.00 91.25 300 GLU A C 1
ATOM 2342 O O . GLU A 1 300 ? -6.392 26.117 -11.683 1.00 91.25 300 GLU A O 1
ATOM 2347 N N . GLY A 1 301 ? -4.217 26.647 -11.570 1.00 91.38 301 GLY A N 1
ATOM 2348 C CA . GLY A 1 301 ? -3.773 25.528 -12.400 1.00 91.38 301 GLY A CA 1
ATOM 2349 C C . GLY A 1 301 ? -4.066 24.165 -11.765 1.00 91.38 301 GLY A C 1
ATOM 2350 O O . GLY A 1 301 ? -4.442 23.233 -12.470 1.00 91.38 301 GLY A O 1
ATOM 2351 N N . VAL A 1 302 ? -3.968 24.053 -10.436 1.00 93.00 302 VAL A N 1
ATOM 2352 C CA . VAL A 1 302 ? -4.361 22.839 -9.707 1.00 93.00 302 VAL A CA 1
ATOM 2353 C C . VAL A 1 302 ? -5.841 22.533 -9.922 1.00 93.00 302 VAL A C 1
ATOM 2355 O O . VAL A 1 302 ? -6.178 21.379 -10.163 1.00 93.00 302 VAL A O 1
ATOM 2358 N N . ARG A 1 303 ? -6.731 23.532 -9.855 1.00 94.25 303 ARG A N 1
ATOM 2359 C CA . ARG A 1 303 ? -8.171 23.313 -10.075 1.00 94.25 303 ARG A CA 1
ATOM 2360 C C . ARG A 1 303 ? -8.454 22.791 -11.479 1.00 94.25 303 ARG A C 1
ATOM 2362 O O . ARG A 1 303 ? -9.201 21.828 -11.606 1.00 94.25 303 ARG A O 1
ATOM 2369 N N . VAL A 1 304 ? -7.816 23.372 -12.496 1.00 92.50 304 VAL A N 1
ATOM 2370 C CA . VAL A 1 304 ? -7.929 22.898 -13.886 1.00 92.50 304 VAL A CA 1
ATOM 2371 C C . VAL A 1 304 ? -7.460 21.448 -14.001 1.00 92.50 304 VAL A C 1
ATOM 2373 O O . VAL A 1 304 ? -8.190 20.609 -14.514 1.00 92.50 304 VAL A O 1
ATOM 2376 N N . TYR A 1 305 ? -6.296 21.121 -13.437 1.00 92.81 305 TYR A N 1
ATOM 2377 C CA . TYR A 1 305 ? -5.781 19.752 -13.458 1.00 92.81 305 TYR A CA 1
ATOM 2378 C C . TYR A 1 305 ? -6.711 18.757 -12.742 1.00 92.81 305 TYR A C 1
ATOM 2380 O O . TYR A 1 305 ? -6.928 17.650 -13.220 1.00 92.81 305 TYR A O 1
ATOM 2388 N N . LEU A 1 306 ? -7.309 19.139 -11.608 1.00 93.94 306 LEU A N 1
ATOM 2389 C CA . LEU A 1 306 ? -8.276 18.295 -10.897 1.00 93.94 306 LEU A CA 1
ATOM 2390 C C . LEU A 1 306 ? -9.562 18.062 -11.705 1.00 93.94 306 LEU A C 1
ATOM 2392 O O . LEU A 1 306 ? -10.128 16.975 -11.622 1.00 93.94 306 LEU A O 1
ATOM 2396 N N . GLU A 1 307 ? -10.017 19.052 -12.477 1.00 92.94 307 GLU A N 1
ATOM 2397 C CA . GLU A 1 307 ? -11.148 18.900 -13.401 1.00 92.94 307 GLU A CA 1
ATOM 2398 C C . GLU A 1 307 ? -10.825 17.883 -14.505 1.00 92.94 307 GLU A C 1
ATOM 2400 O O . GLU A 1 307 ? -11.622 16.984 -14.758 1.00 92.94 307 GLU A O 1
ATOM 2405 N N . GLU A 1 308 ? -9.628 17.947 -15.094 1.00 90.88 308 GLU A N 1
ATOM 2406 C CA . GLU A 1 308 ? -9.177 16.990 -16.118 1.00 90.88 308 GLU A CA 1
ATOM 2407 C C . GLU A 1 308 ? -9.118 15.544 -15.592 1.00 90.88 308 GLU A C 1
ATOM 2409 O O . GLU A 1 308 ? -9.389 14.593 -16.328 1.00 90.88 308 GLU A O 1
ATOM 2414 N N . LEU A 1 309 ? -8.816 15.357 -14.302 1.00 93.00 309 LEU A N 1
ATOM 2415 C CA . LEU A 1 309 ? -8.780 14.033 -13.675 1.00 93.00 309 LEU A CA 1
ATOM 2416 C C . LEU A 1 309 ? -10.164 13.383 -13.506 1.00 93.00 309 LEU A C 1
ATOM 2418 O O . LEU A 1 309 ? -10.216 12.175 -13.261 1.00 93.00 309 LEU A O 1
ATOM 2422 N N . LYS A 1 310 ? -11.274 14.120 -13.673 1.00 91.00 310 LYS A N 1
ATOM 2423 C CA . LYS A 1 310 ? -12.633 13.540 -13.651 1.00 91.00 310 LYS A CA 1
ATOM 2424 C C . LYS A 1 310 ? -12.797 12.454 -14.705 1.00 91.00 310 LYS A C 1
ATOM 2426 O O . LYS A 1 310 ? -13.274 11.367 -14.392 1.00 91.00 310 LYS A O 1
ATOM 2431 N N . ASP A 1 311 ? -12.345 12.744 -15.920 1.00 88.94 311 ASP A N 1
ATOM 2432 C CA . ASP A 1 311 ? -12.459 11.836 -17.062 1.00 88.94 311 ASP A CA 1
ATOM 2433 C C . ASP A 1 311 ? -11.419 10.710 -17.020 1.00 88.94 311 ASP A C 1
ATOM 2435 O O . ASP A 1 311 ? -11.549 9.710 -17.723 1.00 88.94 311 ASP A O 1
ATOM 2439 N N . VAL A 1 312 ? -10.366 10.875 -16.214 1.00 93.56 312 VAL A N 1
ATOM 2440 C CA . VAL A 1 312 ? -9.331 9.857 -15.999 1.00 93.56 312 VAL A CA 1
ATOM 2441 C C . VAL A 1 312 ? -9.808 8.779 -15.025 1.00 93.56 312 VAL A C 1
ATOM 2443 O O . VAL A 1 312 ? -9.487 7.610 -15.214 1.00 93.56 312 VAL A O 1
ATOM 2446 N N . GLY A 1 313 ? -10.561 9.165 -13.991 1.00 93.19 313 GLY A N 1
ATOM 2447 C CA . GLY A 1 313 ? -11.111 8.248 -12.989 1.00 93.19 313 GLY A CA 1
ATOM 2448 C C . GLY A 1 313 ? -10.074 7.507 -12.126 1.00 93.19 313 GLY A C 1
ATOM 2449 O O . GLY A 1 313 ? -10.183 6.287 -12.005 1.00 93.19 313 GLY A O 1
ATOM 2450 N N . PRO A 1 314 ? -9.068 8.180 -11.525 1.00 96.38 314 PRO A N 1
ATOM 2451 C CA . PRO A 1 314 ? -8.142 7.517 -10.605 1.00 96.38 314 PRO A CA 1
ATOM 2452 C C . PRO A 1 314 ? -8.838 7.089 -9.301 1.00 96.38 314 PRO A C 1
ATOM 2454 O O . PRO A 1 314 ? -9.847 7.668 -8.907 1.00 96.38 314 PRO A O 1
ATOM 2457 N N . ASP A 1 315 ? -8.261 6.119 -8.590 1.00 98.19 315 ASP A N 1
ATOM 2458 C CA . ASP A 1 315 ? -8.822 5.602 -7.333 1.00 98.19 315 ASP A CA 1
ATOM 2459 C C . ASP A 1 315 ? -8.559 6.528 -6.137 1.00 98.19 315 ASP A C 1
ATOM 2461 O O . ASP A 1 315 ? -9.349 6.574 -5.196 1.00 98.19 315 ASP A O 1
ATOM 2465 N N . ALA A 1 316 ? -7.437 7.258 -6.155 1.00 98.25 316 ALA A N 1
ATOM 2466 C CA . ALA A 1 316 ? -7.091 8.216 -5.110 1.00 98.25 316 ALA A CA 1
ATOM 2467 C C . ALA A 1 316 ? -6.143 9.318 -5.603 1.00 98.25 316 ALA A C 1
ATOM 2469 O O . ALA A 1 316 ? -5.375 9.142 -6.557 1.00 98.25 316 ALA A O 1
ATOM 2470 N N . LEU A 1 317 ? -6.129 10.439 -4.878 1.00 97.88 317 LEU A N 1
ATOM 2471 C CA . LEU A 1 317 ? -5.121 11.489 -5.017 1.00 97.88 317 LEU A CA 1
ATOM 2472 C C . LEU A 1 317 ? -4.148 11.484 -3.844 1.00 97.88 317 LEU A C 1
ATOM 2474 O O . LEU A 1 317 ? -4.555 11.494 -2.685 1.00 97.88 317 LEU A O 1
ATOM 2478 N N . ILE A 1 318 ? -2.853 11.570 -4.143 1.00 97.75 318 ILE A N 1
ATOM 2479 C CA . ILE A 1 318 ? -1.809 11.797 -3.143 1.00 97.75 318 ILE A CA 1
ATOM 2480 C C . ILE A 1 318 ? -1.530 13.300 -3.089 1.00 97.75 318 ILE A C 1
ATOM 2482 O O . ILE A 1 318 ? -0.930 13.844 -4.018 1.00 97.75 318 ILE A O 1
ATOM 2486 N N . VAL A 1 319 ? -1.928 13.960 -2.001 1.00 97.25 319 VAL A N 1
ATOM 2487 C CA . VAL A 1 319 ? -1.826 15.419 -1.798 1.00 97.25 319 VAL A CA 1
ATOM 2488 C C . VAL A 1 319 ? -0.957 15.761 -0.587 1.00 97.25 319 VAL A C 1
ATOM 2490 O O . VAL A 1 319 ? -0.722 14.917 0.273 1.00 97.25 319 VAL A O 1
ATOM 2493 N N . ALA A 1 320 ? -0.441 16.987 -0.512 1.00 95.38 320 ALA A N 1
ATOM 2494 C CA . ALA A 1 320 ? 0.366 17.459 0.625 1.00 95.38 320 ALA A CA 1
ATOM 2495 C C . ALA A 1 320 ? -0.140 18.791 1.194 1.00 95.38 320 ALA A C 1
ATOM 2497 O O . ALA A 1 320 ? -0.107 19.006 2.404 1.00 95.38 320 ALA A O 1
ATOM 2498 N N . ASP A 1 321 ? -0.589 19.678 0.310 1.00 95.50 321 ASP A N 1
ATOM 2499 C CA . ASP A 1 321 ? -0.999 21.034 0.639 1.00 95.50 321 ASP A CA 1
ATOM 2500 C C . ASP A 1 321 ? -2.487 21.107 1.057 1.00 95.50 321 ASP A C 1
ATOM 2502 O O . ASP A 1 321 ? -3.337 20.525 0.374 1.00 95.50 321 ASP A O 1
ATOM 2506 N N . PRO A 1 322 ? -2.840 21.824 2.146 1.00 95.56 322 PRO A N 1
ATOM 2507 C CA . PRO A 1 322 ? -4.232 21.993 2.565 1.00 95.56 322 PRO A CA 1
ATOM 2508 C C . PRO A 1 322 ? -5.123 22.672 1.513 1.00 95.56 322 PRO A C 1
ATOM 2510 O O . PRO A 1 322 ? -6.301 22.336 1.410 1.00 95.56 322 PRO A O 1
ATOM 2513 N N . GLY A 1 323 ? -4.588 23.619 0.739 1.00 96.19 323 GLY A N 1
ATOM 2514 C CA . GLY A 1 323 ? -5.311 24.303 -0.331 1.00 96.19 323 GLY A CA 1
ATOM 2515 C C . GLY A 1 323 ? -5.636 23.361 -1.487 1.00 96.19 323 GLY A C 1
ATOM 2516 O O . GLY A 1 323 ? -6.780 23.326 -1.937 1.00 96.19 323 GLY A O 1
ATOM 2517 N N . ILE A 1 324 ? -4.674 22.527 -1.899 1.00 96.31 324 ILE A N 1
ATOM 2518 C CA . ILE A 1 324 ? -4.913 21.454 -2.880 1.00 96.31 324 ILE A CA 1
ATOM 2519 C C . ILE A 1 324 ? -5.937 20.447 -2.344 1.00 96.31 324 ILE A C 1
ATOM 2521 O O . ILE A 1 324 ? -6.846 20.058 -3.073 1.00 96.31 324 ILE A O 1
ATOM 2525 N N . LEU A 1 325 ? -5.832 20.047 -1.072 1.00 97.12 325 LEU A N 1
ATOM 2526 C CA . LEU A 1 325 ? -6.793 19.137 -0.441 1.00 97.12 325 LEU A CA 1
ATOM 2527 C C . LEU A 1 325 ? -8.217 19.704 -0.484 1.00 97.12 325 LEU A C 1
ATOM 2529 O O . LEU A 1 325 ? -9.153 18.988 -0.836 1.00 97.12 325 LEU A O 1
ATOM 2533 N N . MET A 1 326 ? -8.390 20.983 -0.149 1.00 96.31 326 MET A N 1
ATOM 2534 C CA . MET A 1 326 ? -9.695 21.646 -0.205 1.00 96.31 326 MET A CA 1
ATOM 2535 C C . MET A 1 326 ? -10.218 21.743 -1.641 1.00 96.31 326 MET A C 1
ATOM 2537 O O . MET A 1 326 ? -11.366 21.378 -1.887 1.00 96.31 326 MET A O 1
ATOM 2541 N N . ALA A 1 327 ? -9.370 22.137 -2.595 1.00 96.31 327 ALA A N 1
ATOM 2542 C CA . ALA A 1 327 ? -9.731 22.181 -4.009 1.00 96.31 327 ALA A CA 1
ATOM 2543 C C . ALA A 1 327 ? -10.157 20.800 -4.536 1.00 96.31 327 ALA A C 1
ATOM 2545 O O . ALA A 1 327 ? -11.173 20.694 -5.216 1.00 96.31 327 ALA A O 1
ATOM 2546 N N . ALA A 1 328 ? -9.445 19.730 -4.169 1.00 96.50 328 ALA A N 1
ATOM 2547 C CA . ALA A 1 328 ? -9.794 18.364 -4.553 1.00 96.50 328 ALA A CA 1
ATOM 2548 C C . ALA A 1 328 ? -11.164 17.943 -4.010 1.00 96.50 328 ALA A C 1
ATOM 2550 O O . ALA A 1 328 ? -11.948 17.349 -4.741 1.00 96.50 328 ALA A O 1
ATOM 2551 N N . LYS A 1 329 ? -11.499 18.293 -2.763 1.00 95.69 329 LYS A N 1
ATOM 2552 C CA . LYS A 1 329 ? -12.820 17.984 -2.185 1.00 95.69 329 LYS A CA 1
ATOM 2553 C C . LYS A 1 329 ? -13.965 18.732 -2.866 1.00 95.69 329 LYS A C 1
ATOM 2555 O O . LYS A 1 329 ? -15.074 18.208 -2.912 1.00 95.69 329 LYS A O 1
ATOM 2560 N N . GLU A 1 330 ? -13.712 19.947 -3.341 1.00 95.50 330 GLU A N 1
ATOM 2561 C CA . GLU A 1 330 ? -14.695 20.752 -4.071 1.00 95.50 330 GLU A CA 1
ATOM 2562 C C . GLU A 1 330 ? -14.891 20.244 -5.503 1.00 95.50 330 GLU A C 1
ATOM 2564 O O . GLU A 1 330 ? -16.023 20.076 -5.949 1.00 95.50 330 GLU A O 1
ATOM 2569 N N . VAL A 1 331 ? -13.788 19.997 -6.213 1.00 96.25 331 VAL A N 1
ATOM 2570 C CA . VAL A 1 331 ? -13.786 19.641 -7.637 1.00 96.25 331 VAL A CA 1
ATOM 2571 C C . VAL A 1 331 ? -14.142 18.167 -7.853 1.00 96.25 331 VAL A C 1
ATOM 2573 O O . VAL A 1 331 ? -14.901 17.852 -8.766 1.00 96.25 331 VAL A O 1
ATOM 2576 N N . LEU A 1 332 ? -13.641 17.268 -7.000 1.00 94.81 332 LEU A N 1
ATOM 2577 C CA . LEU A 1 332 ? -13.792 15.811 -7.088 1.00 94.81 332 LEU A CA 1
ATOM 2578 C C . LEU A 1 332 ? -14.487 15.250 -5.830 1.00 94.81 332 LEU A C 1
ATOM 2580 O O . LEU A 1 332 ? -13.862 14.544 -5.027 1.00 94.81 332 LEU A O 1
ATOM 2584 N N . PRO A 1 333 ? -15.779 15.554 -5.607 1.00 91.75 333 PRO A N 1
ATOM 2585 C CA . PRO A 1 333 ? -16.487 15.086 -4.423 1.00 91.75 333 PRO A CA 1
ATOM 2586 C C . PRO A 1 333 ? -16.542 13.552 -4.396 1.00 91.75 333 PRO A C 1
ATOM 2588 O O . PRO A 1 333 ? -17.060 12.918 -5.310 1.00 91.75 333 PRO A O 1
ATOM 2591 N N . GLY A 1 334 ? -16.018 12.955 -3.324 1.00 89.25 334 GLY A N 1
ATOM 2592 C CA . GLY A 1 334 ? -15.963 11.500 -3.140 1.00 89.25 334 GLY A CA 1
ATOM 2593 C C . GLY A 1 334 ? -14.628 10.850 -3.512 1.00 89.25 334 GLY A C 1
ATOM 2594 O O . GLY A 1 334 ? -14.434 9.688 -3.168 1.00 89.25 334 GLY A O 1
ATOM 2595 N N . MET A 1 335 ? -13.699 11.587 -4.131 1.00 95.88 335 MET A N 1
ATOM 2596 C CA . MET A 1 335 ? -12.340 11.105 -4.392 1.00 95.88 335 MET A CA 1
ATOM 2597 C C . MET A 1 335 ? -11.620 10.753 -3.087 1.00 95.88 335 MET A C 1
ATOM 2599 O O . MET A 1 335 ? -11.627 11.535 -2.129 1.00 95.88 335 MET A O 1
ATOM 2603 N N . GLU A 1 336 ? -10.971 9.590 -3.052 1.00 97.50 336 GLU A N 1
ATOM 2604 C CA . GLU A 1 336 ? -10.156 9.204 -1.909 1.00 97.50 336 GLU A CA 1
ATOM 2605 C C . GLU A 1 336 ? -8.881 10.057 -1.855 1.00 97.50 336 GLU A C 1
ATOM 2607 O O . GLU A 1 336 ? -8.188 10.250 -2.855 1.00 97.50 336 GLU A O 1
ATOM 2612 N N . LEU A 1 337 ? -8.567 10.591 -0.674 1.00 98.25 337 LEU A N 1
ATOM 2613 C CA . LEU A 1 337 ? -7.405 11.454 -0.475 1.00 98.25 337 LEU A CA 1
ATOM 2614 C C . LEU A 1 337 ? -6.386 10.772 0.429 1.00 98.25 337 LEU A C 1
ATOM 2616 O O . LEU A 1 337 ? -6.668 10.437 1.586 1.00 98.25 337 LEU A O 1
ATOM 2620 N N . HIS A 1 338 ? -5.184 10.603 -0.107 1.00 98.50 338 HIS A N 1
ATOM 2621 C CA . HIS A 1 338 ? -4.006 10.112 0.589 1.00 98.50 338 HIS A CA 1
ATOM 2622 C C . HIS A 1 338 ? -3.069 11.279 0.877 1.00 98.50 338 HIS A C 1
ATOM 2624 O O . HIS A 1 338 ? -2.834 12.140 0.029 1.00 98.50 338 HIS A O 1
ATOM 2630 N N . LEU A 1 339 ? -2.495 11.309 2.072 1.00 97.94 339 LEU A N 1
ATOM 2631 C CA . LEU A 1 339 ? -1.608 12.384 2.486 1.00 97.94 339 LEU A CA 1
ATOM 2632 C C . LEU A 1 339 ? -0.145 11.996 2.289 1.00 97.94 339 LEU A C 1
ATOM 2634 O O . LEU A 1 339 ? 0.368 11.077 2.921 1.00 97.94 339 LEU A O 1
ATOM 2638 N N . SER A 1 340 ? 0.538 12.743 1.433 1.00 95.75 340 SER A N 1
ATOM 2639 C CA . SER A 1 340 ? 1.971 12.655 1.171 1.00 95.75 340 SER A CA 1
ATOM 2640 C C . SER A 1 340 ? 2.796 12.873 2.442 1.00 95.75 340 SER A C 1
ATOM 2642 O O . SER A 1 340 ? 2.475 13.736 3.260 1.00 95.75 340 SER A O 1
ATOM 2644 N N . THR A 1 341 ? 3.943 12.189 2.539 1.00 90.69 341 THR A N 1
ATOM 2645 C CA . THR A 1 341 ? 4.937 12.395 3.612 1.00 90.69 341 THR A CA 1
ATOM 2646 C C . THR A 1 341 ? 5.368 13.858 3.746 1.00 90.69 341 THR A C 1
ATOM 2648 O O . THR A 1 341 ? 5.748 14.273 4.834 1.00 90.69 341 THR A O 1
ATOM 2651 N N . GLN A 1 342 ? 5.249 14.661 2.679 1.00 88.19 342 GLN A N 1
ATOM 2652 C CA . GLN A 1 342 ? 5.557 16.092 2.703 1.00 88.19 342 GLN A CA 1
ATOM 2653 C C . GLN A 1 342 ? 4.722 16.911 3.692 1.00 88.19 342 GLN A C 1
ATOM 2655 O O . GLN A 1 342 ? 5.096 18.047 3.976 1.00 88.19 342 GLN A O 1
ATOM 2660 N N . ALA A 1 343 ? 3.629 16.372 4.232 1.00 92.00 343 ALA A N 1
ATOM 2661 C CA . ALA A 1 343 ? 2.806 17.026 5.245 1.00 92.00 343 ALA A CA 1
ATOM 2662 C C . ALA A 1 343 ? 3.331 16.869 6.695 1.00 92.00 343 ALA A C 1
ATOM 2664 O O . ALA A 1 343 ? 2.626 17.248 7.626 1.00 92.00 343 ALA A O 1
ATOM 2665 N N . ASN A 1 344 ? 4.569 16.385 6.896 1.00 89.00 344 ASN A N 1
ATOM 2666 C CA . ASN A 1 344 ? 5.213 16.177 8.208 1.00 89.00 344 ASN A CA 1
ATOM 2667 C C . ASN A 1 344 ? 4.426 15.222 9.124 1.00 89.00 344 ASN A C 1
ATOM 2669 O O . ASN A 1 344 ? 4.051 15.556 10.250 1.00 89.00 344 ASN A O 1
ATOM 2673 N N . ASN A 1 345 ? 4.162 14.018 8.630 1.00 94.50 345 ASN A N 1
ATOM 2674 C CA . ASN A 1 345 ? 3.287 13.043 9.279 1.00 94.50 345 ASN A CA 1
ATOM 2675 C C . ASN A 1 345 ? 4.024 12.259 10.378 1.00 94.50 345 ASN A C 1
ATOM 2677 O O . ASN A 1 345 ? 4.366 11.095 10.181 1.00 94.50 345 ASN A O 1
ATOM 2681 N N . THR A 1 346 ? 4.305 12.921 11.505 1.00 94.62 346 THR A N 1
ATOM 2682 C CA . THR A 1 346 ? 5.245 12.434 12.537 1.00 94.62 346 THR A CA 1
ATOM 2683 C C . THR A 1 346 ? 4.600 12.064 13.870 1.00 94.62 346 THR A C 1
ATOM 2685 O O . THR A 1 346 ? 5.264 11.526 14.743 1.00 94.62 346 THR A O 1
ATOM 2688 N N . ASN A 1 347 ? 3.319 12.373 14.080 1.00 95.81 347 ASN A N 1
ATOM 2689 C CA . ASN A 1 347 ? 2.648 12.107 15.353 1.00 95.81 347 ASN A CA 1
ATOM 2690 C C . ASN A 1 347 ? 1.144 11.873 15.180 1.00 95.81 347 ASN A C 1
ATOM 2692 O O . ASN A 1 347 ? 0.515 12.346 14.229 1.00 95.81 347 ASN A O 1
ATOM 2696 N N . HIS A 1 348 ? 0.548 11.177 16.149 1.00 96.62 348 HIS A N 1
ATOM 2697 C CA . HIS A 1 348 ? -0.857 10.770 16.103 1.00 96.62 348 HIS A CA 1
ATOM 2698 C C . HIS A 1 348 ? -1.841 11.952 16.061 1.00 96.62 348 HIS A C 1
ATOM 2700 O O . HIS A 1 348 ? -2.931 11.823 15.497 1.00 96.62 348 HIS A O 1
ATOM 2706 N N . ALA A 1 349 ? -1.484 13.109 16.634 1.00 95.50 349 ALA A N 1
ATOM 2707 C CA . ALA A 1 349 ? -2.344 14.290 16.638 1.00 95.50 349 ALA A CA 1
ATOM 2708 C C . ALA A 1 349 ? -2.453 14.902 15.233 1.00 95.50 349 ALA A C 1
ATOM 2710 O O . ALA A 1 349 ? -3.563 15.181 14.776 1.00 95.50 349 ALA A O 1
ATOM 2711 N N . ALA A 1 350 ? -1.331 15.024 14.515 1.00 95.75 350 ALA A N 1
ATOM 2712 C CA . ALA A 1 350 ? -1.308 15.470 13.124 1.00 95.75 350 ALA A CA 1
ATOM 2713 C C . ALA A 1 350 ? -2.091 14.512 12.213 1.00 95.75 350 ALA A C 1
ATOM 2715 O O . ALA A 1 350 ? -2.944 14.950 11.442 1.00 95.75 350 ALA A O 1
ATOM 2716 N N . LEU A 1 351 ? -1.876 13.199 12.348 1.00 97.19 351 LEU A N 1
ATOM 2717 C CA . LEU A 1 351 ? -2.622 12.199 11.578 1.00 97.19 351 LEU A CA 1
ATOM 2718 C C . LEU A 1 351 ? -4.133 12.266 11.848 1.00 97.19 351 LEU A C 1
ATOM 2720 O O . LEU A 1 351 ? -4.932 12.240 10.914 1.00 97.19 351 LEU A O 1
ATOM 2724 N N . SER A 1 352 ? -4.535 12.409 13.114 1.00 95.44 352 SER A N 1
ATOM 2725 C CA . SER A 1 352 ? -5.948 12.537 13.494 1.00 95.44 352 SER A CA 1
ATOM 2726 C C . SER A 1 352 ? -6.580 13.822 12.954 1.00 95.44 352 SER A C 1
ATOM 2728 O O . SER A 1 352 ? -7.732 13.803 12.515 1.00 95.44 352 SER A O 1
ATOM 2730 N N . PHE A 1 353 ? -5.829 14.930 12.945 1.00 97.00 353 PHE A N 1
ATOM 2731 C CA . PHE A 1 353 ? -6.254 16.176 12.313 1.00 97.00 353 PHE A CA 1
ATOM 2732 C C . PHE A 1 353 ? -6.537 15.952 10.827 1.00 97.00 353 PHE A C 1
ATOM 2734 O O . PHE A 1 353 ? -7.652 16.217 10.381 1.00 97.00 353 PHE A O 1
ATOM 2741 N N . TRP A 1 354 ? -5.592 15.389 10.076 1.00 97.25 354 TRP A N 1
ATOM 2742 C CA . TRP A 1 354 ? -5.771 15.148 8.645 1.00 97.25 354 TRP A CA 1
ATOM 2743 C C . TRP A 1 354 ? -6.912 14.177 8.341 1.00 97.25 354 TRP A C 1
ATOM 2745 O O . TRP A 1 354 ? -7.716 14.436 7.443 1.00 97.25 354 TRP A O 1
ATOM 2755 N N . HIS A 1 355 ? -7.064 13.121 9.140 1.00 96.81 355 HIS A N 1
ATOM 2756 C CA . HIS A 1 355 ? -8.206 12.215 9.035 1.00 96.81 355 HIS A CA 1
ATOM 2757 C C . HIS A 1 355 ? -9.542 12.950 9.241 1.00 96.81 355 HIS A C 1
ATOM 2759 O O . HIS A 1 355 ? -10.491 12.740 8.488 1.00 96.81 355 HIS A O 1
ATOM 2765 N N . SER A 1 356 ? -9.615 13.889 10.195 1.00 95.06 356 SER A N 1
ATOM 2766 C CA . SER A 1 356 ? -10.810 14.730 10.391 1.00 95.06 356 SER A CA 1
ATOM 2767 C C . SER A 1 356 ? -11.114 15.647 9.199 1.00 95.06 356 SER A C 1
ATOM 2769 O O . SER A 1 356 ? -12.267 16.022 8.995 1.00 95.06 356 SER A O 1
ATOM 2771 N N . GLN A 1 357 ? -10.102 15.972 8.387 1.00 95.88 357 GLN A N 1
ATOM 2772 C CA . GLN A 1 357 ? -10.264 16.724 7.141 1.00 95.88 357 GLN A CA 1
ATOM 2773 C C . GLN A 1 357 ? -10.698 15.840 5.960 1.00 95.88 357 GLN A C 1
ATOM 2775 O O . GLN A 1 357 ? -11.008 16.367 4.890 1.00 95.88 357 GLN A O 1
ATOM 2780 N N . GLY A 1 358 ? -10.809 14.521 6.150 1.00 93.31 358 GLY A N 1
ATOM 2781 C CA . GLY A 1 358 ? -11.281 13.564 5.146 1.00 93.31 358 GLY A CA 1
ATOM 2782 C C . GLY A 1 358 ? -10.185 12.722 4.492 1.00 93.31 358 GLY A C 1
ATOM 2783 O O . GLY A 1 358 ? -10.496 11.953 3.587 1.00 93.31 358 GLY A O 1
ATOM 2784 N N . VAL A 1 359 ? -8.929 12.833 4.940 1.00 97.62 359 VAL A N 1
ATOM 2785 C CA . VAL A 1 359 ? -7.841 11.950 4.489 1.00 97.62 359 VAL A CA 1
ATOM 2786 C C . VAL A 1 359 ? -8.123 10.515 4.934 1.00 97.62 359 VAL A C 1
ATOM 2788 O O . VAL A 1 359 ? -8.409 10.277 6.107 1.00 97.62 359 VAL A O 1
ATOM 2791 N N . LYS A 1 360 ? -8.014 9.558 4.009 1.00 96.69 360 LYS A N 1
ATOM 2792 C CA . LYS A 1 360 ? -8.232 8.126 4.278 1.00 96.69 360 LYS A CA 1
ATOM 2793 C C . LYS A 1 360 ? -6.955 7.364 4.586 1.00 96.69 360 LYS A C 1
ATOM 2795 O O . LYS A 1 360 ? -6.989 6.434 5.386 1.00 96.69 360 LYS A O 1
ATOM 2800 N N . ARG A 1 361 ? -5.834 7.801 4.017 1.00 98.12 361 ARG A N 1
ATOM 2801 C CA . ARG A 1 361 ? -4.528 7.170 4.198 1.00 98.12 361 ARG A CA 1
ATOM 2802 C C . ARG A 1 361 ? -3.446 8.211 4.395 1.00 98.12 361 ARG A C 1
ATOM 2804 O O . ARG A 1 361 ? -3.428 9.221 3.697 1.00 98.12 361 ARG A O 1
ATOM 2811 N N . VAL A 1 362 ? -2.526 7.964 5.318 1.00 98.25 362 VAL A N 1
ATOM 2812 C CA . VAL A 1 362 ? -1.381 8.846 5.557 1.00 98.25 362 VAL A CA 1
ATOM 2813 C C . VAL A 1 362 ? -0.084 8.099 5.291 1.00 98.25 362 VAL A C 1
ATOM 2815 O O . VAL A 1 362 ? 0.166 7.049 5.877 1.00 98.25 362 VAL A O 1
ATOM 2818 N N . VAL A 1 363 ? 0.763 8.686 4.443 1.00 97.81 363 VAL A N 1
ATOM 2819 C CA . VAL A 1 363 ? 2.156 8.268 4.287 1.00 97.81 363 VAL A CA 1
ATOM 2820 C C . VAL A 1 363 ? 2.956 8.839 5.446 1.00 97.81 363 VAL A C 1
ATOM 2822 O O . VAL A 1 363 ? 3.165 10.055 5.509 1.00 97.81 363 VAL A O 1
ATOM 2825 N N . VAL A 1 364 ? 3.378 7.986 6.374 1.00 96.75 364 VAL A N 1
ATOM 2826 C CA . VAL A 1 364 ? 4.149 8.413 7.547 1.00 96.75 364 VAL A CA 1
ATOM 2827 C C . VAL A 1 364 ? 5.530 8.934 7.149 1.00 96.75 364 VAL A C 1
ATOM 2829 O O . VAL A 1 364 ? 6.062 8.597 6.086 1.00 96.75 364 VAL A O 1
ATOM 2832 N N . ALA A 1 365 ? 6.090 9.812 7.982 1.00 93.44 365 ALA A N 1
ATOM 2833 C CA . ALA A 1 365 ? 7.428 10.350 7.766 1.00 93.44 365 ALA A CA 1
ATOM 2834 C C . ALA A 1 365 ? 8.487 9.232 7.780 1.00 93.44 365 ALA A C 1
ATOM 2836 O O . ALA A 1 365 ? 8.352 8.249 8.506 1.00 93.44 365 ALA A O 1
ATOM 2837 N N . ARG A 1 366 ? 9.548 9.381 6.974 1.00 88.56 366 ARG A N 1
ATOM 2838 C CA . ARG A 1 366 ? 10.603 8.354 6.806 1.00 88.56 366 ARG A CA 1
ATOM 2839 C C . ARG A 1 366 ? 11.583 8.297 7.982 1.00 88.56 366 ARG A C 1
ATOM 2841 O O . ARG A 1 366 ? 12.431 7.416 8.047 1.00 88.56 366 ARG A O 1
ATOM 2848 N N . GLU A 1 367 ? 11.465 9.276 8.862 1.00 86.62 367 GLU A N 1
ATOM 2849 C CA . GLU A 1 367 ? 12.271 9.514 10.048 1.00 86.62 367 GLU A CA 1
ATOM 2850 C C . GLU A 1 367 ? 11.618 8.964 11.328 1.00 86.62 367 GLU A C 1
ATOM 2852 O O . GLU A 1 367 ? 12.115 9.226 12.419 1.00 86.62 367 GLU A O 1
ATOM 2857 N N . LEU A 1 368 ? 10.519 8.209 11.199 1.00 91.44 368 LEU A N 1
ATOM 2858 C CA . LEU A 1 368 ? 9.867 7.514 12.309 1.00 91.44 368 LEU A CA 1
ATOM 2859 C C . LEU A 1 368 ? 10.381 6.084 12.478 1.00 91.44 368 LEU A C 1
ATOM 2861 O O . LEU A 1 368 ? 10.551 5.351 11.502 1.00 91.44 368 LEU A O 1
ATOM 2865 N N . SER A 1 369 ? 10.521 5.679 13.737 1.00 94.44 369 SER A N 1
ATOM 2866 C CA . SER A 1 369 ? 10.793 4.300 14.141 1.00 94.44 369 SER A CA 1
ATOM 2867 C C . SER A 1 369 ? 9.541 3.419 14.143 1.00 94.44 369 SER A C 1
ATOM 2869 O O . SER A 1 369 ? 8.409 3.904 14.226 1.00 94.44 369 SER A O 1
ATOM 2871 N N . PHE A 1 370 ? 9.715 2.092 14.135 1.00 95.31 370 PHE A N 1
ATOM 2872 C CA . PHE A 1 370 ? 8.606 1.152 14.326 1.00 95.31 370 PHE A CA 1
ATOM 2873 C C . PHE A 1 370 ? 7.875 1.374 15.654 1.00 95.31 370 PHE A C 1
ATOM 2875 O O . PHE A 1 370 ? 6.658 1.201 15.711 1.00 95.31 370 PHE A O 1
ATOM 2882 N N . ALA A 1 371 ? 8.595 1.756 16.714 1.00 94.00 371 ALA A N 1
ATOM 2883 C CA . ALA A 1 371 ? 8.002 2.063 18.013 1.00 94.00 371 ALA A CA 1
ATOM 2884 C C . ALA A 1 371 ? 7.058 3.271 17.922 1.00 94.00 371 ALA A C 1
ATOM 2886 O O . ALA A 1 371 ? 5.912 3.191 18.361 1.00 94.00 371 ALA A O 1
ATOM 2887 N N . GLU A 1 372 ? 7.498 4.349 17.269 1.00 95.62 372 GLU A N 1
ATOM 2888 C CA . GLU A 1 372 ? 6.662 5.533 17.049 1.00 95.62 372 GLU A CA 1
ATOM 2889 C C . GLU A 1 372 ? 5.469 5.228 16.135 1.00 95.62 372 GLU A C 1
ATOM 2891 O O . GLU A 1 372 ? 4.358 5.679 16.404 1.00 95.62 372 GLU A O 1
ATOM 2896 N N . ILE A 1 373 ? 5.653 4.427 15.079 1.00 97.06 373 ILE A N 1
ATOM 2897 C CA . ILE A 1 373 ? 4.550 4.032 14.187 1.00 97.06 373 ILE A CA 1
ATOM 2898 C C . ILE A 1 373 ? 3.498 3.208 14.950 1.00 97.06 373 ILE A C 1
ATOM 2900 O O . ILE A 1 373 ? 2.302 3.451 14.770 1.00 97.06 373 ILE A O 1
ATOM 2904 N N . ARG A 1 374 ? 3.913 2.289 15.836 1.00 95.50 374 ARG A N 1
ATOM 2905 C CA . ARG A 1 374 ? 3.005 1.520 16.713 1.00 95.50 374 ARG A CA 1
ATOM 2906 C C . ARG A 1 374 ? 2.219 2.435 17.645 1.00 95.50 374 ARG A C 1
ATOM 2908 O O . ARG A 1 374 ? 0.992 2.372 17.665 1.00 95.50 374 ARG A O 1
ATOM 2915 N N . GLU A 1 375 ? 2.903 3.349 18.329 1.00 95.75 375 GLU A N 1
ATOM 2916 C CA . GLU A 1 375 ? 2.256 4.327 19.209 1.00 95.75 375 GLU A CA 1
ATOM 2917 C C . GLU A 1 375 ? 1.245 5.194 18.439 1.00 95.75 375 GLU A C 1
ATOM 2919 O O . GLU A 1 375 ? 0.131 5.464 18.900 1.00 95.75 375 GLU A O 1
ATOM 2924 N N . ILE A 1 376 ? 1.613 5.623 17.228 1.00 97.19 376 ILE A N 1
ATOM 2925 C CA . ILE A 1 376 ? 0.720 6.359 16.338 1.00 97.19 376 ILE A CA 1
ATOM 2926 C C . ILE A 1 376 ? -0.513 5.519 16.007 1.00 97.19 376 ILE A C 1
ATOM 2928 O O . ILE A 1 376 ? -1.638 6.012 16.133 1.00 97.19 376 ILE A O 1
ATOM 2932 N N . ARG A 1 377 ? -0.319 4.263 15.600 1.00 94.25 377 ARG A N 1
ATOM 2933 C CA . ARG A 1 377 ? -1.397 3.350 15.221 1.00 94.25 377 ARG A CA 1
ATOM 2934 C C . ARG A 1 377 ? -2.392 3.144 16.363 1.00 94.25 377 ARG A C 1
ATOM 2936 O O . ARG A 1 377 ? -3.596 3.196 16.108 1.00 94.25 377 ARG A O 1
ATOM 2943 N N . GLU A 1 378 ? -1.918 2.962 17.589 1.00 93.56 378 GLU A N 1
ATOM 2944 C CA . GLU A 1 378 ? -2.755 2.780 18.784 1.00 93.56 378 GLU A CA 1
ATOM 2945 C C . GLU A 1 378 ? -3.646 3.997 19.081 1.00 93.56 378 GLU A C 1
ATOM 2947 O O . GLU A 1 378 ? -4.755 3.856 19.599 1.00 93.56 378 GLU A O 1
ATOM 2952 N N . LYS A 1 379 ? -3.182 5.204 18.738 1.00 92.81 379 LYS A N 1
ATOM 2953 C CA . LYS A 1 379 ? -3.855 6.466 19.088 1.00 92.81 379 LYS A CA 1
ATOM 2954 C C . LYS A 1 379 ? -4.712 7.058 17.970 1.00 92.81 379 LYS A C 1
ATOM 2956 O O . LYS A 1 379 ? -5.569 7.898 18.252 1.00 92.81 379 LYS A O 1
ATOM 2961 N N . VAL A 1 380 ? -4.483 6.681 16.711 1.00 90.06 380 VAL A N 1
ATOM 2962 C CA . VAL A 1 380 ? -5.258 7.187 15.562 1.00 90.06 380 VAL A CA 1
ATOM 2963 C C . VAL A 1 380 ? -6.473 6.301 15.258 1.00 90.06 380 VAL A C 1
ATOM 2965 O O . VAL A 1 380 ? -6.417 5.090 15.480 1.00 90.06 380 VAL A O 1
ATOM 2968 N N . PRO A 1 381 ? -7.579 6.857 14.717 1.00 85.81 381 PRO A N 1
ATOM 2969 C CA . PRO A 1 381 ? -8.778 6.080 14.405 1.00 85.81 381 PRO A CA 1
ATOM 2970 C C . PRO A 1 381 ? -8.474 4.856 13.528 1.00 85.81 381 PRO A C 1
ATOM 2972 O O . PRO A 1 381 ? -7.732 4.996 12.553 1.00 85.81 381 PRO A O 1
ATOM 2975 N N . PRO A 1 382 ? -9.066 3.677 13.798 1.00 83.19 382 PRO A N 1
ATOM 2976 C CA . PRO A 1 382 ? -8.796 2.455 13.031 1.00 83.19 382 PRO A CA 1
ATOM 2977 C C . PRO A 1 382 ? -9.194 2.571 11.553 1.00 83.19 382 PRO A C 1
ATOM 2979 O O . PRO A 1 382 ? -8.706 1.812 10.729 1.00 83.19 382 PRO A O 1
ATOM 2982 N N . THR A 1 383 ? -10.046 3.542 11.213 1.00 86.44 383 THR A N 1
ATOM 2983 C CA . THR A 1 383 ? -10.455 3.864 9.839 1.00 86.44 383 THR A CA 1
ATOM 2984 C C . THR A 1 383 ? -9.417 4.660 9.043 1.00 86.44 383 THR A C 1
ATOM 2986 O O . THR A 1 383 ? -9.646 4.900 7.861 1.00 86.44 383 THR A O 1
ATOM 2989 N N . LEU A 1 384 ? -8.340 5.139 9.678 1.00 91.12 384 LEU A N 1
ATOM 2990 C CA . LEU A 1 384 ? -7.230 5.805 8.999 1.00 91.12 384 LEU A CA 1
ATOM 2991 C C . LEU A 1 384 ? -6.167 4.771 8.625 1.00 91.12 384 LEU A C 1
ATOM 2993 O O . LEU A 1 384 ? -5.571 4.180 9.523 1.00 91.12 384 LEU A O 1
ATOM 2997 N N . ASP A 1 385 ? -5.870 4.618 7.339 1.00 94.94 385 ASP A N 1
ATOM 2998 C CA . ASP A 1 385 ? -4.793 3.746 6.870 1.00 94.94 385 ASP A CA 1
ATOM 2999 C C . ASP A 1 385 ? -3.413 4.390 7.050 1.00 94.94 385 ASP A C 1
ATOM 3001 O O . ASP A 1 385 ? -3.223 5.593 6.844 1.00 94.94 385 ASP A O 1
ATOM 3005 N N . ILE A 1 386 ? -2.425 3.557 7.384 1.00 97.38 386 ILE A N 1
ATOM 3006 C CA . ILE A 1 386 ? -1.017 3.947 7.498 1.00 97.38 386 ILE A CA 1
ATOM 3007 C C . ILE A 1 386 ? -0.237 3.330 6.338 1.00 97.38 386 ILE A C 1
ATOM 3009 O O . ILE A 1 386 ? -0.231 2.114 6.148 1.00 97.38 386 ILE A O 1
ATOM 3013 N N . GLU A 1 387 ? 0.448 4.180 5.583 1.00 98.19 387 GLU A N 1
ATOM 3014 C CA . GLU A 1 387 ? 1.358 3.815 4.500 1.00 98.19 387 GLU A CA 1
ATOM 3015 C C . GLU A 1 387 ? 2.787 4.193 4.878 1.00 98.19 387 GLU A C 1
ATOM 3017 O O . GLU A 1 387 ? 3.016 5.288 5.390 1.00 98.19 387 GLU A O 1
ATOM 3022 N N . ALA A 1 388 ? 3.757 3.328 4.591 1.00 97.56 388 ALA A N 1
ATOM 3023 C CA . ALA A 1 388 ? 5.169 3.607 4.837 1.00 97.56 388 ALA A CA 1
ATOM 3024 C C . ALA A 1 388 ? 6.008 3.315 3.593 1.00 97.56 388 ALA A C 1
ATOM 3026 O O . ALA A 1 388 ? 5.711 2.393 2.830 1.00 97.56 388 ALA A O 1
ATOM 3027 N N . PHE A 1 389 ? 7.076 4.091 3.393 1.00 96.94 389 PHE A N 1
ATOM 3028 C CA . PHE A 1 389 ? 8.097 3.719 2.418 1.00 96.94 389 PHE A CA 1
ATOM 3029 C C . PHE A 1 389 ? 8.838 2.482 2.923 1.00 96.94 389 PHE A C 1
ATOM 3031 O O . PHE A 1 389 ? 9.280 2.470 4.066 1.00 96.94 389 PHE A O 1
ATOM 3038 N N . VAL A 1 390 ? 8.984 1.467 2.072 1.00 97.44 390 VAL A N 1
ATOM 3039 C CA . VAL A 1 390 ? 9.664 0.208 2.429 1.00 97.44 390 VAL A CA 1
ATOM 3040 C C . VAL A 1 390 ? 10.918 -0.054 1.611 1.00 97.44 390 VAL A C 1
ATOM 3042 O O . VAL A 1 390 ? 11.741 -0.876 2.001 1.00 97.44 390 VAL A O 1
ATOM 3045 N N . HIS A 1 391 ? 11.070 0.622 0.471 1.00 96.88 391 HIS A N 1
ATOM 3046 C CA . HIS A 1 391 ? 12.192 0.403 -0.429 1.00 96.88 391 HIS A CA 1
ATOM 3047 C C . HIS A 1 391 ? 12.512 1.647 -1.262 1.00 96.88 391 HIS A C 1
ATOM 3049 O O . HIS A 1 391 ? 11.608 2.392 -1.651 1.00 96.88 391 HIS A O 1
ATOM 3055 N N . GLY A 1 392 ? 13.788 1.834 -1.594 1.00 91.75 392 GLY A N 1
ATOM 3056 C CA . GLY A 1 392 ? 14.259 2.843 -2.540 1.00 91.75 392 GLY A CA 1
ATOM 3057 C C . GLY A 1 392 ? 14.975 4.022 -1.887 1.00 91.75 392 GLY A C 1
ATOM 3058 O O . GLY A 1 392 ? 15.335 4.007 -0.715 1.00 91.75 392 GLY A O 1
ATOM 3059 N N . ALA A 1 393 ? 15.243 5.061 -2.675 1.00 84.56 393 ALA A N 1
ATOM 3060 C CA . ALA A 1 393 ? 16.197 6.084 -2.264 1.00 84.56 393 ALA A CA 1
ATOM 3061 C C . ALA A 1 393 ? 15.699 6.947 -1.089 1.00 84.56 393 ALA A C 1
ATOM 3063 O O . ALA A 1 393 ? 14.645 7.592 -1.172 1.00 84.56 393 ALA A O 1
ATOM 3064 N N . MET A 1 394 ? 16.516 7.039 -0.037 1.00 80.50 394 MET A N 1
ATOM 3065 C CA . MET A 1 394 ? 16.257 7.902 1.115 1.00 80.50 394 MET A CA 1
ATOM 3066 C C . MET A 1 394 ? 16.597 9.361 0.806 1.00 80.50 394 MET A C 1
ATOM 3068 O O . MET A 1 394 ? 17.599 9.666 0.153 1.00 80.50 394 MET A O 1
ATOM 3072 N N . CYS A 1 395 ? 15.743 10.278 1.261 1.00 76.12 395 CYS A N 1
ATOM 3073 C CA . CYS A 1 395 ? 16.022 11.708 1.217 1.00 76.12 395 CYS A CA 1
ATOM 3074 C C . CYS A 1 395 ? 16.692 12.113 2.528 1.00 76.12 395 CYS A C 1
ATOM 3076 O O . CYS A 1 395 ? 16.214 11.722 3.584 1.00 76.12 395 CYS A O 1
ATOM 3078 N N . ILE A 1 396 ? 17.753 12.921 2.463 1.00 74.56 396 ILE A N 1
ATOM 3079 C CA . ILE A 1 396 ? 18.365 13.480 3.677 1.00 74.56 396 ILE A CA 1
ATOM 3080 C C . ILE A 1 396 ? 17.552 14.642 4.263 1.00 74.56 396 ILE A C 1
ATOM 3082 O O . ILE A 1 396 ? 17.704 15.008 5.421 1.00 74.56 396 ILE A O 1
ATOM 3086 N N . SER A 1 397 ? 16.701 15.268 3.452 1.00 77.62 397 SER A N 1
ATOM 3087 C CA . SER A 1 397 ? 15.867 16.372 3.913 1.00 77.62 397 SER A CA 1
ATOM 3088 C C . SER A 1 397 ? 14.627 15.844 4.618 1.00 77.62 397 SER A C 1
ATOM 3090 O O . SER A 1 397 ? 13.958 14.950 4.097 1.00 77.62 397 SER A O 1
ATOM 3092 N N . TYR A 1 398 ? 14.302 16.464 5.752 1.00 78.25 398 TYR A N 1
ATOM 3093 C CA . TYR A 1 398 ? 13.150 16.125 6.582 1.00 78.25 398 TYR A CA 1
ATOM 3094 C C . TYR A 1 398 ? 11.870 16.064 5.744 1.00 78.25 398 TYR A C 1
ATOM 3096 O O . TYR A 1 398 ? 11.479 17.058 5.120 1.00 78.25 398 TYR A O 1
ATOM 3104 N N . SER A 1 399 ? 11.265 14.878 5.661 1.00 81.44 399 SER A N 1
ATOM 3105 C CA . SER A 1 399 ? 10.050 14.608 4.891 1.00 81.44 399 SER A CA 1
ATOM 3106 C C . SER A 1 399 ? 10.093 15.130 3.440 1.00 81.44 399 SER A C 1
ATOM 3108 O O . SER A 1 399 ? 9.079 15.520 2.859 1.00 81.44 399 SER A O 1
ATOM 3110 N N . GLY A 1 400 ? 11.283 15.152 2.827 1.00 77.75 400 GLY A N 1
ATOM 3111 C CA . GLY A 1 400 ? 11.497 15.608 1.450 1.00 77.75 400 GLY A CA 1
ATOM 3112 C C . GLY A 1 400 ? 11.475 17.128 1.242 1.00 77.75 400 GLY A C 1
ATOM 3113 O O . GLY A 1 400 ? 11.483 17.563 0.089 1.00 77.75 400 GLY A O 1
ATOM 3114 N N . ARG A 1 401 ? 11.465 17.938 2.312 1.00 81.19 401 ARG A N 1
ATOM 3115 C CA . ARG A 1 401 ? 11.480 19.410 2.244 1.00 81.19 401 ARG A CA 1
ATOM 3116 C C . ARG A 1 401 ? 12.907 19.947 2.156 1.00 81.19 401 ARG A C 1
ATOM 3118 O O . ARG A 1 401 ? 13.550 20.237 3.160 1.00 81.19 401 ARG A O 1
ATOM 3125 N N . CYS A 1 402 ? 13.432 20.028 0.937 1.00 84.06 402 CYS A N 1
ATOM 3126 C CA . CYS A 1 402 ? 14.836 20.350 0.677 1.00 84.06 402 CYS A CA 1
ATOM 3127 C C . CYS A 1 402 ? 15.015 21.781 0.148 1.00 84.06 402 CYS A C 1
ATOM 3129 O O . CYS A 1 402 ? 14.387 22.145 -0.844 1.00 84.06 402 CYS A O 1
ATOM 3131 N N . LEU A 1 403 ? 15.927 22.561 0.744 1.00 85.19 403 LEU A N 1
ATOM 3132 C CA . LEU A 1 403 ? 16.348 23.876 0.224 1.00 85.19 403 LEU A CA 1
ATOM 3133 C C . LEU A 1 403 ? 17.638 23.815 -0.607 1.00 85.19 403 LEU A C 1
ATOM 3135 O O . LEU A 1 403 ? 17.916 24.723 -1.388 1.00 85.19 403 LEU A O 1
ATOM 3139 N N . LEU A 1 404 ? 18.401 22.724 -0.487 1.00 84.56 404 LEU A N 1
ATOM 3140 C CA . LEU A 1 404 ? 19.730 22.591 -1.083 1.00 84.56 404 LEU A CA 1
ATOM 3141 C C . LEU A 1 404 ? 19.696 22.704 -2.615 1.00 84.56 404 LEU A C 1
ATOM 3143 O O . LEU A 1 404 ? 20.497 23.420 -3.203 1.00 84.56 404 LEU A O 1
ATOM 3147 N N . SER A 1 405 ? 18.731 22.051 -3.272 1.00 85.94 405 SER A N 1
ATOM 3148 C CA . SER A 1 405 ? 18.579 22.108 -4.739 1.00 85.94 405 SER A CA 1
ATOM 3149 C C . SER A 1 405 ? 18.286 23.519 -5.240 1.00 85.94 405 SER A C 1
ATOM 3151 O O . SER A 1 405 ? 18.866 23.944 -6.244 1.00 85.94 405 SER A O 1
ATOM 3153 N N . ASN A 1 406 ? 17.430 24.256 -4.529 1.00 86.62 406 ASN A N 1
ATOM 3154 C CA . ASN A 1 406 ? 17.098 25.623 -4.900 1.00 86.62 406 ASN A CA 1
ATOM 3155 C C . ASN A 1 406 ? 18.313 26.537 -4.726 1.00 86.62 406 ASN A C 1
ATOM 3157 O O . ASN A 1 406 ? 18.691 27.236 -5.657 1.00 86.62 406 ASN A O 1
ATOM 3161 N N . TYR A 1 407 ? 18.969 26.457 -3.567 1.00 86.44 407 TYR A N 1
ATOM 3162 C CA . TYR A 1 407 ? 20.140 27.271 -3.262 1.00 86.44 407 TYR A CA 1
ATOM 3163 C C . TYR A 1 407 ? 21.291 27.037 -4.251 1.00 86.44 407 TYR A C 1
ATOM 3165 O O . TYR A 1 407 ? 21.873 27.987 -4.761 1.00 86.44 407 TYR A O 1
ATOM 3173 N N . MET A 1 408 ? 21.591 25.775 -4.570 1.00 84.62 408 MET A N 1
ATOM 3174 C CA . MET A 1 408 ? 22.751 25.432 -5.397 1.00 84.62 408 MET A CA 1
ATOM 3175 C C . MET A 1 408 ? 22.512 25.536 -6.905 1.00 84.62 408 MET A C 1
ATOM 3177 O O . MET A 1 408 ? 23.465 25.700 -7.658 1.00 84.62 408 MET A O 1
ATOM 3181 N N . THR A 1 409 ? 21.271 25.361 -7.373 1.00 85.94 409 THR A N 1
ATOM 3182 C CA . THR A 1 409 ? 20.987 25.240 -8.820 1.00 85.94 409 THR A CA 1
ATOM 3183 C C . THR A 1 409 ? 19.838 26.104 -9.320 1.00 85.94 409 THR A C 1
ATOM 3185 O O . THR A 1 409 ? 19.512 26.039 -10.504 1.00 85.94 409 THR A O 1
ATOM 3188 N N . GLY A 1 410 ? 19.173 26.853 -8.437 1.00 85.25 410 GLY A N 1
ATOM 3189 C CA . GLY A 1 410 ? 17.940 27.576 -8.755 1.00 85.25 410 GLY A CA 1
ATOM 3190 C C . GLY A 1 410 ? 16.745 26.666 -9.066 1.00 85.25 410 GLY A C 1
ATOM 3191 O O . GLY A 1 410 ? 15.732 27.145 -9.566 1.00 85.25 410 GLY A O 1
ATOM 3192 N N . LYS A 1 411 ? 16.849 25.348 -8.826 1.00 84.50 411 LYS A N 1
ATOM 3193 C CA . LYS A 1 411 ? 15.774 24.379 -9.097 1.00 84.50 411 LYS A CA 1
ATOM 3194 C C . LYS A 1 411 ? 15.125 23.910 -7.800 1.00 84.50 411 LYS A C 1
ATOM 3196 O O . LYS A 1 411 ? 15.754 23.188 -7.021 1.00 84.50 411 LYS A O 1
ATOM 3201 N N . ASP A 1 412 ? 13.860 24.269 -7.599 1.00 85.50 412 ASP A N 1
ATOM 3202 C CA . ASP A 1 412 ? 13.119 23.981 -6.369 1.00 85.50 412 ASP A CA 1
ATOM 3203 C C . ASP A 1 412 ? 12.715 22.500 -6.243 1.00 85.50 412 ASP A C 1
ATOM 3205 O O . ASP A 1 412 ? 11.959 21.948 -7.047 1.00 85.50 412 ASP A O 1
ATOM 3209 N N . ALA A 1 413 ? 13.210 21.836 -5.196 1.00 83.44 413 ALA A N 1
ATOM 3210 C CA . ALA A 1 413 ? 12.877 20.446 -4.906 1.00 83.44 413 ALA A CA 1
ATOM 3211 C C . ALA A 1 413 ? 11.411 20.256 -4.479 1.00 83.44 413 ALA A C 1
ATOM 3213 O O . ALA A 1 413 ? 10.844 19.196 -4.750 1.00 83.44 413 ALA A O 1
ATOM 3214 N N . ASN A 1 414 ? 10.787 21.269 -3.872 1.00 85.25 414 ASN A N 1
ATOM 3215 C CA . ASN A 1 414 ? 9.407 21.223 -3.374 1.00 85.25 414 ASN A CA 1
ATOM 3216 C C . ASN A 1 414 ? 8.367 21.437 -4.484 1.00 85.25 414 ASN A C 1
ATOM 3218 O O . ASN A 1 414 ? 7.190 21.153 -4.285 1.00 85.25 414 ASN A O 1
ATOM 3222 N N . GLN A 1 415 ? 8.824 21.847 -5.671 1.00 81.38 415 GLN A N 1
ATOM 3223 C CA . GLN A 1 415 ? 8.062 21.847 -6.923 1.00 81.38 415 GLN A CA 1
ATOM 3224 C C . GLN A 1 415 ? 8.479 20.691 -7.856 1.00 81.38 415 GLN A C 1
ATOM 3226 O O . GLN A 1 415 ? 8.168 20.672 -9.043 1.00 81.38 415 GLN A O 1
ATOM 3231 N N . GLY A 1 416 ? 9.226 19.710 -7.337 1.00 79.94 416 GLY A N 1
ATOM 3232 C CA . GLY A 1 416 ? 9.628 18.518 -8.080 1.00 79.94 416 GLY A CA 1
ATOM 3233 C C . GLY A 1 416 ? 10.809 18.689 -9.037 1.00 79.94 416 GLY A C 1
ATOM 3234 O O . GLY A 1 416 ? 11.085 17.779 -9.825 1.00 79.94 416 GLY A O 1
ATOM 3235 N N . ALA A 1 417 ? 11.549 19.800 -8.951 1.00 83.25 417 ALA A N 1
ATOM 3236 C CA . ALA A 1 417 ? 12.691 20.102 -9.815 1.00 83.25 417 ALA A CA 1
ATOM 3237 C C . ALA A 1 417 ? 14.060 19.703 -9.222 1.00 83.25 417 ALA A C 1
ATOM 3239 O O . ALA A 1 417 ? 15.098 20.079 -9.779 1.00 83.25 417 ALA A O 1
ATOM 3240 N N . CYS A 1 418 ? 14.083 18.898 -8.150 1.00 85.50 418 CYS A N 1
ATOM 3241 C CA . CYS A 1 418 ? 15.300 18.468 -7.447 1.00 85.50 418 CYS A CA 1
ATOM 3242 C C . CYS A 1 418 ? 16.415 17.995 -8.409 1.00 85.50 418 CYS A C 1
ATOM 3244 O O . CYS A 1 418 ? 16.168 17.265 -9.377 1.00 85.50 418 CYS A O 1
ATOM 3246 N N . THR A 1 419 ? 17.653 18.440 -8.176 1.00 83.44 419 THR A N 1
ATOM 3247 C CA . THR A 1 419 ? 18.865 18.040 -8.928 1.00 83.44 419 THR A CA 1
ATOM 3248 C C . THR A 1 419 ? 19.727 17.014 -8.194 1.00 83.44 419 THR A C 1
ATOM 3250 O O . THR A 1 419 ? 20.771 16.616 -8.703 1.00 83.44 419 THR A O 1
ATOM 3253 N N . HIS A 1 420 ? 19.267 16.557 -7.027 1.00 80.06 420 HIS A N 1
ATOM 3254 C CA . HIS A 1 420 ? 19.995 15.673 -6.117 1.00 80.06 420 HIS A CA 1
ATOM 3255 C C . HIS A 1 420 ? 21.385 16.200 -5.704 1.00 80.06 420 HIS A C 1
ATOM 3257 O O . HIS A 1 420 ? 22.341 15.423 -5.719 1.00 80.06 420 HIS A O 1
ATOM 3263 N N . PRO A 1 421 ? 21.518 17.482 -5.301 1.00 81.06 421 PRO A N 1
ATOM 3264 C CA . PRO A 1 421 ? 22.804 18.018 -4.861 1.00 81.06 421 PRO A CA 1
ATOM 3265 C C . PRO A 1 421 ? 23.350 17.273 -3.647 1.00 81.06 421 PRO A C 1
ATOM 3267 O O . PRO A 1 421 ? 24.530 16.989 -3.597 1.00 81.06 421 PRO A O 1
ATOM 3270 N N . CYS A 1 422 ? 22.489 16.779 -2.754 1.00 75.75 422 CYS A N 1
ATOM 3271 C CA . CYS A 1 422 ? 22.872 15.920 -1.627 1.00 75.75 422 CYS A CA 1
ATOM 3272 C C . CYS A 1 422 ? 23.569 14.595 -2.010 1.00 75.75 422 CYS A C 1
ATOM 3274 O O . CYS A 1 422 ? 23.854 13.790 -1.133 1.00 75.75 422 CYS A O 1
ATOM 3276 N N . ARG A 1 423 ? 23.785 14.324 -3.302 1.00 73.75 423 ARG A N 1
ATOM 3277 C CA . ARG A 1 423 ? 24.532 13.169 -3.820 1.00 73.75 423 ARG A CA 1
ATOM 3278 C C . ARG A 1 423 ? 25.757 13.595 -4.627 1.00 73.75 423 ARG A C 1
ATOM 3280 O O . ARG A 1 423 ? 26.329 12.785 -5.348 1.00 73.75 423 ARG A O 1
ATOM 3287 N N . TRP A 1 424 ? 26.124 14.867 -4.604 1.00 73.00 424 TRP A N 1
ATOM 3288 C CA . TRP A 1 424 ? 27.349 15.327 -5.237 1.00 73.00 424 TRP A CA 1
ATOM 3289 C C . TRP A 1 424 ? 28.540 15.048 -4.329 1.00 73.00 424 TRP A C 1
ATOM 3291 O O . TRP A 1 424 ? 28.385 14.726 -3.153 1.00 73.00 424 TRP A O 1
ATOM 3301 N N . ARG A 1 425 ? 29.742 15.141 -4.898 1.00 66.62 425 ARG A N 1
ATOM 3302 C CA . ARG A 1 425 ? 30.967 15.078 -4.108 1.00 66.62 425 ARG A CA 1
ATOM 3303 C C . ARG A 1 425 ? 31.239 16.458 -3.542 1.00 66.62 425 ARG A C 1
ATOM 3305 O O . ARG A 1 425 ? 31.375 17.417 -4.300 1.00 66.62 425 ARG A O 1
ATOM 3312 N N . TYR A 1 426 ? 31.296 16.525 -2.223 1.00 70.31 426 TYR A N 1
ATOM 3313 C CA . TYR A 1 426 ? 31.631 17.727 -1.487 1.00 70.31 426 TYR A CA 1
ATOM 3314 C C . TYR A 1 426 ? 32.926 17.509 -0.733 1.00 70.31 426 TYR A C 1
ATOM 3316 O O . TYR A 1 426 ? 33.193 16.412 -0.247 1.00 70.31 426 TYR A O 1
ATOM 3324 N N . HIS A 1 427 ? 33.684 18.585 -0.599 1.00 69.19 427 HIS A N 1
ATOM 3325 C CA . HIS A 1 427 ? 34.701 18.689 0.425 1.00 69.19 427 HIS A CA 1
ATOM 3326 C C . HIS A 1 427 ? 34.313 19.853 1.332 1.00 69.19 427 HIS A C 1
ATOM 3328 O O . HIS A 1 427 ? 33.946 20.920 0.831 1.00 69.19 427 HIS A O 1
ATOM 3334 N N . LEU A 1 428 ? 34.340 19.640 2.647 1.00 71.06 428 LEU A N 1
ATOM 3335 C CA . LEU A 1 428 ? 34.138 20.716 3.607 1.00 71.06 428 LEU A CA 1
ATOM 3336 C C . LEU A 1 428 ? 35.459 21.465 3.766 1.00 71.06 428 LEU A C 1
ATOM 3338 O O . LEU A 1 428 ? 36.484 20.849 4.044 1.00 71.06 428 LEU A O 1
ATOM 3342 N N . VAL A 1 429 ? 35.430 22.778 3.567 1.00 74.94 429 VAL A N 1
ATOM 3343 C CA . VAL A 1 429 ? 36.584 23.661 3.754 1.00 74.94 429 VAL A CA 1
ATOM 3344 C C . VAL A 1 429 ? 36.149 24.775 4.695 1.00 74.94 429 VAL A C 1
ATOM 3346 O O . VAL A 1 429 ? 35.123 25.413 4.455 1.00 74.94 429 VAL A O 1
ATOM 3349 N N . GLU A 1 430 ? 36.903 24.989 5.769 1.00 78.88 430 GLU A N 1
ATOM 3350 C CA . GLU A 1 430 ? 36.717 26.143 6.650 1.00 78.88 430 GLU A CA 1
ATOM 3351 C C . GLU A 1 430 ? 37.209 27.412 5.933 1.00 78.88 430 GLU A C 1
ATOM 3353 O O . GLU A 1 430 ? 38.289 27.421 5.345 1.00 78.88 430 GLU A O 1
ATOM 3358 N N . GLU A 1 431 ? 36.442 28.503 5.990 1.00 75.50 431 GLU A N 1
ATOM 3359 C CA . GLU A 1 431 ? 36.760 29.763 5.294 1.00 75.50 431 GLU A CA 1
ATOM 3360 C C . GLU A 1 431 ? 38.136 30.335 5.677 1.00 75.50 431 GLU A C 1
ATOM 3362 O O . GLU A 1 431 ? 38.846 30.892 4.842 1.00 75.50 431 GLU A O 1
ATOM 3367 N N . THR A 1 432 ? 38.541 30.157 6.934 1.00 81.94 432 THR A N 1
ATOM 3368 C CA . THR A 1 432 ? 39.825 30.625 7.472 1.00 81.94 432 THR A CA 1
ATOM 3369 C C . THR A 1 432 ? 40.981 29.655 7.213 1.00 81.94 432 THR A C 1
ATOM 3371 O O . THR A 1 432 ? 42.131 30.009 7.477 1.00 81.94 432 THR A O 1
ATOM 3374 N N . ARG A 1 433 ? 40.705 28.462 6.665 1.00 76.25 433 ARG A N 1
ATOM 3375 C CA . ARG A 1 433 ? 41.700 27.441 6.295 1.00 76.25 433 ARG A CA 1
ATOM 3376 C C . ARG A 1 433 ? 41.492 26.949 4.859 1.00 76.25 433 ARG A C 1
ATOM 3378 O O . ARG A 1 433 ? 41.190 25.776 4.620 1.00 76.25 433 ARG A O 1
ATOM 3385 N N . PRO A 1 434 ? 41.645 27.840 3.867 1.00 80.19 434 PRO A N 1
ATOM 3386 C CA . PRO A 1 434 ? 41.468 27.480 2.470 1.00 80.19 434 PRO A CA 1
ATOM 3387 C C . PRO A 1 434 ? 42.451 26.375 2.057 1.00 80.19 434 PRO A C 1
ATOM 3389 O O . PRO A 1 434 ? 43.661 26.505 2.225 1.00 80.19 434 PRO A O 1
ATOM 3392 N N . GLY A 1 435 ? 41.920 25.292 1.487 1.00 78.44 435 GLY A N 1
ATOM 3393 C CA . GLY A 1 435 ? 42.701 24.137 1.027 1.00 78.44 435 GLY A CA 1
ATOM 3394 C C . GLY A 1 435 ? 42.877 23.022 2.063 1.00 78.44 435 GLY A C 1
ATOM 3395 O O . GLY A 1 435 ? 43.305 21.932 1.686 1.00 78.44 435 GLY A O 1
ATOM 3396 N N . GLU A 1 436 ? 42.497 23.244 3.326 1.00 75.38 436 GLU A N 1
ATOM 3397 C CA . GLU A 1 436 ? 42.389 22.182 4.328 1.00 75.38 436 GLU A CA 1
ATOM 3398 C C . GLU A 1 436 ? 40.984 21.579 4.285 1.00 75.38 436 GLU A C 1
ATOM 3400 O O . GLU A 1 436 ? 39.999 22.180 4.718 1.00 75.38 436 GLU A O 1
ATOM 3405 N N . TYR A 1 437 ? 40.889 20.376 3.724 1.00 70.75 437 TYR A N 1
ATOM 3406 C CA . TYR A 1 437 ? 39.639 19.634 3.686 1.00 70.75 437 TYR A CA 1
ATOM 3407 C C . TYR A 1 437 ? 39.394 18.973 5.036 1.00 70.75 437 TYR A C 1
ATOM 3409 O O . TYR A 1 437 ? 40.185 18.142 5.484 1.00 70.75 437 TYR A O 1
ATOM 3417 N N . MET A 1 438 ? 38.289 19.337 5.674 1.00 61.56 438 MET A N 1
ATOM 3418 C CA . MET A 1 438 ? 37.894 18.743 6.941 1.00 61.56 438 MET A CA 1
ATOM 3419 C C . MET A 1 438 ? 37.261 17.371 6.682 1.00 61.56 438 MET A C 1
ATOM 3421 O O . MET A 1 438 ? 36.357 17.276 5.839 1.00 61.56 438 MET A O 1
ATOM 3425 N N . PRO A 1 439 ? 37.714 16.309 7.374 1.00 57.41 439 PRO A N 1
ATOM 3426 C CA . PRO A 1 439 ? 37.055 15.019 7.307 1.00 57.41 439 PRO A CA 1
ATOM 3427 C C . PRO A 1 439 ? 35.629 15.138 7.846 1.00 57.41 439 PRO A C 1
ATOM 3429 O O . PRO A 1 439 ? 35.337 15.873 8.790 1.00 57.41 439 PRO A O 1
ATOM 3432 N N . ILE A 1 440 ? 34.735 14.413 7.190 1.00 61.66 440 ILE A N 1
ATOM 3433 C CA . ILE A 1 440 ? 33.354 14.236 7.612 1.00 61.66 440 ILE A CA 1
ATOM 3434 C C . ILE A 1 440 ? 33.376 13.160 8.689 1.00 61.66 440 ILE A C 1
ATOM 3436 O O . ILE A 1 440 ? 33.651 12.000 8.392 1.00 61.66 440 ILE A O 1
ATOM 3440 N N . GLU A 1 441 ? 33.131 13.557 9.932 1.00 49.84 441 GLU A N 1
ATOM 3441 C CA . GLU A 1 441 ? 33.182 12.666 11.089 1.00 49.84 441 GLU A CA 1
ATOM 3442 C C . GLU A 1 441 ? 31.820 12.577 11.779 1.00 49.84 441 GLU A C 1
ATOM 3444 O O . GLU A 1 441 ? 30.991 13.493 11.708 1.00 49.84 441 GLU A O 1
ATOM 3449 N N . GLU A 1 442 ? 31.618 11.457 12.467 1.00 45.16 442 GLU A N 1
ATOM 3450 C CA . GLU A 1 442 ? 30.471 11.215 13.327 1.00 45.16 442 GLU A CA 1
ATOM 3451 C C . GLU A 1 442 ? 30.859 11.170 14.800 1.00 45.16 442 GLU A C 1
ATOM 3453 O O . GLU A 1 442 ? 31.873 10.584 15.172 1.00 45.16 442 GLU A O 1
ATOM 3458 N N . ASN A 1 443 ? 29.989 11.704 15.654 1.00 51.19 443 ASN A N 1
ATOM 3459 C CA . ASN A 1 443 ? 29.962 11.375 17.074 1.00 51.19 443 ASN A CA 1
ATOM 3460 C C . ASN A 1 443 ? 28.518 11.408 17.614 1.00 51.19 443 ASN A C 1
ATOM 3462 O O . ASN A 1 443 ? 27.570 11.634 16.864 1.00 51.19 443 ASN A O 1
ATOM 3466 N N . GLU A 1 444 ? 28.344 11.252 18.931 1.00 36.75 444 GLU A N 1
ATOM 3467 C CA . GLU A 1 444 ? 27.043 11.295 19.631 1.00 36.75 444 GLU A CA 1
ATOM 3468 C C . GLU A 1 444 ? 26.223 12.586 19.397 1.00 36.75 444 GLU A C 1
ATOM 3470 O O . GLU A 1 444 ? 25.046 12.654 19.751 1.00 36.75 444 GLU A O 1
ATOM 3475 N N . ARG A 1 445 ? 26.825 13.630 18.807 1.00 35.72 445 ARG A N 1
ATOM 3476 C CA . ARG A 1 445 ? 26.171 14.894 18.429 1.00 35.72 445 ARG A CA 1
ATOM 3477 C C . ARG A 1 445 ? 25.814 14.980 16.937 1.00 35.72 445 ARG A C 1
ATOM 3479 O O . ARG A 1 445 ? 25.270 16.005 16.524 1.00 35.72 445 ARG A O 1
ATOM 3486 N N . GLY A 1 446 ? 26.070 13.929 16.155 1.00 42.44 446 GLY A N 1
ATOM 3487 C CA . GLY A 1 446 ? 25.678 13.783 14.753 1.00 42.44 446 GLY A CA 1
ATOM 3488 C C . GLY A 1 446 ? 26.839 13.746 13.753 1.00 42.44 446 GLY A C 1
ATOM 3489 O O . GLY A 1 446 ? 27.938 14.228 14.020 1.00 42.44 446 GLY A O 1
ATOM 3490 N N . THR A 1 447 ? 26.547 13.190 12.577 1.00 46.47 447 THR A N 1
ATOM 3491 C CA . THR A 1 447 ? 27.410 13.142 11.385 1.00 46.47 447 THR A CA 1
ATOM 3492 C C . THR A 1 447 ? 27.148 14.315 10.451 1.00 46.47 447 THR A C 1
ATOM 3494 O O . THR A 1 447 ? 25.993 14.640 10.162 1.00 46.47 447 THR A O 1
ATOM 3497 N N . TYR A 1 448 ? 28.208 14.872 9.862 1.00 51.69 448 TYR A N 1
ATOM 3498 C CA . TYR A 1 448 ? 28.112 15.954 8.882 1.00 51.69 448 TYR A CA 1
ATOM 3499 C C . TYR A 1 448 ? 28.638 15.576 7.493 1.00 51.69 448 TYR A C 1
ATOM 3501 O O . TYR A 1 448 ? 29.834 15.634 7.289 1.00 51.69 448 TYR A O 1
ATOM 3509 N N . ILE A 1 449 ? 27.718 15.399 6.526 1.00 57.06 449 ILE A N 1
ATOM 3510 C CA . ILE A 1 449 ? 27.831 15.543 5.045 1.00 57.06 449 ILE A CA 1
ATOM 3511 C C . ILE A 1 449 ? 27.585 14.263 4.205 1.00 57.06 449 ILE A C 1
ATOM 3513 O O . ILE A 1 449 ? 28.462 13.475 3.878 1.00 57.06 449 ILE A O 1
ATOM 3517 N N . TYR A 1 450 ? 26.309 14.183 3.802 1.00 59.53 450 TYR A N 1
ATOM 3518 C CA . TYR A 1 450 ? 25.699 13.823 2.511 1.00 59.53 450 TYR A CA 1
ATOM 3519 C C . TYR A 1 450 ? 26.158 12.578 1.733 1.00 59.53 450 TYR A C 1
ATOM 3521 O O . TYR A 1 450 ? 26.769 12.728 0.677 1.00 59.53 450 TYR A O 1
ATOM 3529 N N . ASN A 1 451 ? 25.657 11.387 2.109 1.00 53.94 451 ASN A N 1
ATOM 3530 C CA . ASN A 1 451 ? 25.241 10.372 1.128 1.00 53.94 451 ASN A CA 1
ATOM 3531 C C . ASN A 1 451 ? 24.407 9.227 1.747 1.00 53.94 451 ASN A C 1
ATOM 3533 O O . ASN A 1 451 ? 24.964 8.302 2.333 1.00 53.94 451 ASN A O 1
ATOM 3537 N N . SER A 1 452 ? 23.084 9.228 1.559 1.00 65.50 452 SER A N 1
ATOM 3538 C CA . SER A 1 452 ? 22.226 8.178 2.122 1.00 65.50 452 SER A CA 1
ATOM 3539 C C . SER A 1 452 ? 22.252 6.877 1.306 1.00 65.50 452 SER A C 1
ATOM 3541 O O . SER A 1 452 ? 22.160 6.884 0.067 1.00 65.50 452 SER A O 1
ATOM 3543 N N . LYS A 1 453 ? 22.329 5.759 2.035 1.00 76.81 453 LYS A N 1
ATOM 3544 C CA . LYS A 1 453 ? 22.014 4.400 1.574 1.00 76.81 453 LYS A CA 1
ATOM 3545 C C . LYS A 1 453 ? 20.559 4.289 1.079 1.00 76.81 453 LYS A C 1
ATOM 3547 O O . LYS A 1 453 ? 19.715 5.136 1.391 1.00 76.81 453 LYS A O 1
ATOM 3552 N N . ASP A 1 454 ? 20.266 3.272 0.267 1.00 86.81 454 ASP A N 1
ATOM 3553 C CA . ASP A 1 454 ? 18.891 2.998 -0.181 1.00 86.81 454 ASP A CA 1
ATOM 3554 C C . ASP A 1 454 ? 18.128 2.266 0.943 1.00 86.81 454 ASP A C 1
ATOM 3556 O O . ASP A 1 454 ? 18.665 1.373 1.590 1.00 86.81 454 ASP A O 1
ATOM 3560 N N . LEU A 1 455 ? 16.866 2.626 1.188 1.00 92.19 455 LEU A N 1
ATOM 3561 C CA . LEU A 1 455 ? 16.012 1.908 2.135 1.00 92.19 455 LEU A CA 1
ATOM 3562 C C . LEU A 1 455 ? 15.698 0.513 1.586 1.00 92.19 455 LEU A C 1
ATOM 3564 O O . LEU A 1 455 ? 15.335 0.386 0.413 1.00 92.19 455 LEU A O 1
ATOM 3568 N N . CYS A 1 456 ? 15.765 -0.510 2.435 1.00 95.75 456 CYS A N 1
ATOM 3569 C CA . CYS A 1 456 ? 15.211 -1.827 2.141 1.00 95.75 456 CYS A CA 1
ATOM 3570 C C . CYS A 1 456 ? 14.679 -2.480 3.418 1.00 95.75 456 CYS A C 1
ATOM 3572 O O . CYS A 1 456 ? 15.441 -2.825 4.312 1.00 95.75 456 CYS A O 1
ATOM 3574 N N . LEU A 1 457 ? 13.363 -2.676 3.481 1.00 96.88 457 LEU A N 1
ATOM 3575 C CA . LEU A 1 457 ? 12.684 -3.361 4.584 1.00 96.88 457 LEU A CA 1
ATOM 3576 C C . LEU A 1 457 ? 12.159 -4.749 4.195 1.00 96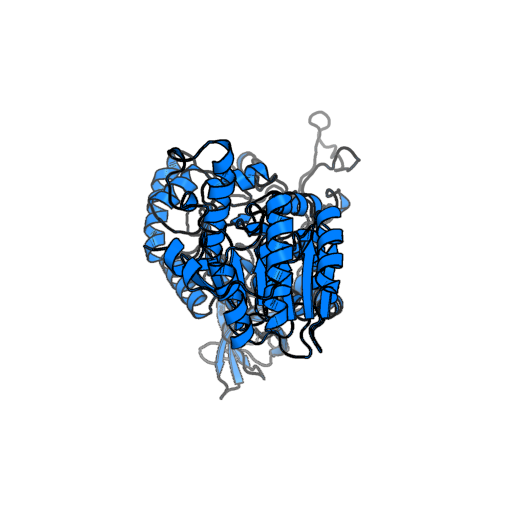.88 457 LEU A C 1
ATOM 3578 O O . LEU A 1 457 ? 11.246 -5.260 4.840 1.00 96.88 457 LEU A O 1
ATOM 3582 N N . LEU A 1 458 ? 12.693 -5.358 3.127 1.00 97.00 458 LEU A N 1
ATOM 3583 C CA . LEU A 1 458 ? 12.216 -6.660 2.649 1.00 97.00 458 LEU A CA 1
ATOM 3584 C C . LEU A 1 458 ? 12.371 -7.752 3.715 1.00 97.00 458 LEU A C 1
ATOM 3586 O O . LEU A 1 458 ? 11.515 -8.620 3.808 1.00 97.00 458 LEU A O 1
ATOM 3590 N N . GLU A 1 459 ? 13.419 -7.678 4.537 1.00 96.69 459 GLU A N 1
ATOM 3591 C CA . GLU A 1 459 ? 13.683 -8.617 5.639 1.00 96.69 459 GLU A CA 1
ATOM 3592 C C . GLU A 1 459 ? 12.817 -8.343 6.884 1.00 96.69 459 GLU A C 1
ATOM 3594 O O . GLU A 1 459 ? 12.746 -9.166 7.801 1.00 96.69 459 GLU A O 1
ATOM 3599 N N . HIS A 1 460 ? 12.068 -7.237 6.883 1.00 96.56 460 HIS A N 1
ATOM 3600 C CA . HIS A 1 460 ? 11.363 -6.688 8.042 1.00 96.56 460 HIS A CA 1
ATOM 3601 C C . HIS A 1 460 ? 9.838 -6.593 7.834 1.00 96.56 460 HIS A C 1
ATOM 3603 O O . HIS A 1 460 ? 9.164 -5.782 8.473 1.00 96.56 460 HIS A O 1
ATOM 3609 N N . ILE A 1 461 ? 9.264 -7.434 6.960 1.00 96.25 461 ILE A N 1
ATOM 3610 C CA . ILE A 1 461 ? 7.811 -7.461 6.689 1.00 96.25 461 ILE A CA 1
ATOM 3611 C C . ILE A 1 461 ? 6.995 -7.721 7.964 1.00 96.25 461 ILE A C 1
ATOM 3613 O O . ILE A 1 461 ? 5.976 -7.070 8.181 1.00 96.25 461 ILE A O 1
ATOM 3617 N N . ASP A 1 462 ? 7.454 -8.627 8.831 1.00 92.81 462 ASP A N 1
ATOM 3618 C CA . ASP A 1 462 ? 6.793 -8.941 10.107 1.00 92.81 462 ASP A CA 1
ATOM 3619 C C . ASP A 1 462 ? 6.641 -7.689 10.996 1.00 92.81 462 ASP A C 1
ATOM 3621 O O . ASP A 1 462 ? 5.562 -7.403 11.519 1.00 92.81 462 ASP A O 1
ATOM 3625 N N . ASP A 1 463 ? 7.697 -6.878 11.101 1.00 95.12 463 ASP A N 1
ATOM 3626 C CA . ASP A 1 463 ? 7.682 -5.655 11.904 1.00 95.12 463 ASP A CA 1
ATOM 3627 C C . ASP A 1 463 ? 6.785 -4.566 11.318 1.00 95.12 463 ASP A C 1
ATOM 3629 O O . ASP A 1 463 ? 6.041 -3.934 12.074 1.00 95.12 463 ASP A O 1
ATOM 3633 N N . LEU A 1 464 ? 6.793 -4.393 9.991 1.00 96.31 464 LEU A N 1
ATOM 3634 C CA . LEU A 1 464 ? 5.885 -3.490 9.273 1.00 96.31 464 LEU A CA 1
ATOM 3635 C C . LEU A 1 464 ? 4.419 -3.840 9.543 1.00 96.31 464 LEU A C 1
ATOM 3637 O O . LEU A 1 464 ? 3.613 -2.969 9.884 1.00 96.31 464 LEU A O 1
ATOM 3641 N N . MET A 1 465 ? 4.091 -5.127 9.440 1.00 92.94 465 MET A N 1
ATOM 3642 C CA . MET A 1 465 ? 2.751 -5.647 9.690 1.00 92.94 465 MET A CA 1
ATOM 3643 C C . MET A 1 465 ? 2.320 -5.423 11.141 1.00 92.94 465 MET A C 1
ATOM 3645 O O . MET A 1 465 ? 1.235 -4.895 11.391 1.00 92.94 465 MET A O 1
ATOM 3649 N N . LYS A 1 466 ? 3.190 -5.752 12.102 1.00 90.25 466 LYS A N 1
ATOM 3650 C CA . LYS A 1 466 ? 2.955 -5.518 13.537 1.00 90.25 466 LYS A CA 1
ATOM 3651 C C . LYS A 1 466 ? 2.863 -4.039 13.894 1.00 90.25 466 LYS A C 1
ATOM 3653 O O . LYS A 1 466 ? 2.191 -3.689 14.856 1.00 90.25 466 LYS A O 1
ATOM 3658 N N . ALA A 1 467 ? 3.531 -3.165 13.144 1.00 93.50 467 ALA A N 1
ATOM 3659 C CA . ALA A 1 467 ? 3.415 -1.721 13.313 1.00 93.50 467 ALA A CA 1
ATOM 3660 C C . ALA A 1 467 ? 2.077 -1.152 12.810 1.00 93.50 467 ALA A C 1
ATOM 3662 O O . ALA A 1 467 ? 1.774 0.015 13.046 1.00 93.50 467 ALA A O 1
ATOM 3663 N N . GLY A 1 468 ? 1.251 -1.970 12.150 1.00 92.62 468 GLY A N 1
ATOM 3664 C CA . GLY A 1 468 ? -0.041 -1.557 11.612 1.00 92.62 468 GLY A CA 1
ATOM 3665 C C . GLY A 1 468 ? 0.061 -0.800 10.290 1.00 92.62 468 GLY A C 1
ATOM 3666 O O . GLY A 1 468 ? -0.879 -0.089 9.927 1.00 92.62 468 GLY A O 1
ATOM 3667 N N . VAL A 1 469 ? 1.180 -0.947 9.571 1.00 96.75 469 VAL A N 1
ATOM 3668 C CA . VAL A 1 469 ? 1.328 -0.441 8.203 1.00 96.75 469 VAL A CA 1
ATOM 3669 C C . VAL A 1 469 ? 0.494 -1.316 7.265 1.00 96.75 469 VAL A C 1
ATOM 3671 O O . VAL A 1 469 ? 0.629 -2.538 7.248 1.00 96.75 469 VAL A O 1
ATOM 3674 N N . ARG A 1 470 ? -0.385 -0.684 6.483 1.00 94.88 470 ARG A N 1
ATOM 3675 C CA . ARG A 1 470 ? -1.319 -1.345 5.555 1.00 94.88 470 ARG A CA 1
ATOM 3676 C C . ARG A 1 470 ? -0.981 -1.136 4.083 1.00 94.88 470 ARG A C 1
ATOM 3678 O O . ARG A 1 470 ? -1.537 -1.829 3.244 1.00 94.88 470 ARG A O 1
ATOM 3685 N N . SER A 1 471 ? -0.071 -0.219 3.768 1.00 97.88 471 SER A N 1
ATOM 3686 C CA . SER A 1 471 ? 0.432 -0.007 2.409 1.00 97.88 471 SER A CA 1
ATOM 3687 C C . SER A 1 471 ? 1.955 0.097 2.426 1.00 97.88 471 SER A C 1
ATOM 3689 O O . SER A 1 471 ? 2.535 0.911 3.154 1.00 97.88 471 SER A O 1
ATOM 3691 N N . PHE A 1 472 ? 2.599 -0.771 1.652 1.00 98.44 472 PHE A N 1
ATOM 3692 C CA . PHE A 1 472 ? 4.040 -0.852 1.468 1.00 98.44 472 PHE A CA 1
ATOM 3693 C C . PHE A 1 472 ? 4.404 -0.093 0.204 1.00 98.44 472 PHE A C 1
ATOM 3695 O O . PHE A 1 472 ? 4.248 -0.581 -0.916 1.00 98.44 472 PHE A O 1
ATOM 3702 N N . LYS A 1 473 ? 4.890 1.132 0.391 1.00 98.12 473 LYS A N 1
ATOM 3703 C CA . LYS A 1 473 ? 5.202 2.036 -0.707 1.00 98.12 473 LYS A CA 1
ATOM 3704 C C . LYS A 1 473 ? 6.652 1.895 -1.148 1.00 98.12 473 LYS A C 1
ATOM 3706 O O . LYS A 1 473 ? 7.579 2.099 -0.363 1.00 98.12 473 LYS A O 1
ATOM 3711 N N . VAL A 1 474 ? 6.867 1.637 -2.430 1.00 97.56 474 VAL A N 1
ATOM 3712 C CA . VAL A 1 474 ? 8.205 1.658 -3.039 1.00 97.56 474 VAL A CA 1
ATOM 3713 C C . VAL A 1 474 ? 8.497 3.057 -3.601 1.00 97.56 474 VAL A C 1
ATOM 3715 O O . VAL A 1 474 ? 7.659 3.660 -4.262 1.00 97.56 474 VAL A O 1
ATOM 3718 N N . GLU A 1 475 ? 9.687 3.609 -3.359 1.00 92.25 475 GLU A N 1
ATOM 3719 C CA . GLU A 1 475 ? 10.160 4.843 -4.004 1.00 92.25 475 GLU A CA 1
ATOM 3720 C C . GLU A 1 475 ? 10.905 4.511 -5.301 1.00 92.25 475 GLU A C 1
ATOM 3722 O O . GLU A 1 475 ? 11.747 3.618 -5.332 1.00 92.25 475 GLU A O 1
ATOM 3727 N N . GLY A 1 476 ? 10.668 5.271 -6.377 1.00 88.19 476 GLY A N 1
ATOM 3728 C CA . GLY A 1 476 ? 11.358 4.990 -7.638 1.00 88.19 476 GLY A CA 1
ATOM 3729 C C . GLY A 1 476 ? 10.694 5.441 -8.933 1.00 88.19 476 GLY A C 1
ATOM 3730 O O . GLY A 1 476 ? 10.967 4.829 -9.958 1.00 88.19 476 GLY A O 1
ATOM 3731 N N . ARG A 1 477 ? 9.879 6.510 -8.974 1.00 88.44 477 ARG A N 1
ATOM 3732 C CA . ARG A 1 477 ? 9.237 6.934 -10.249 1.00 88.44 477 ARG A CA 1
ATOM 3733 C C . ARG A 1 477 ? 10.220 7.223 -11.391 1.00 88.44 477 ARG A C 1
ATOM 3735 O O . ARG A 1 477 ? 9.828 7.218 -12.547 1.00 88.44 477 ARG A O 1
ATOM 3742 N N . MET A 1 478 ? 11.484 7.512 -11.085 1.00 83.69 478 MET A N 1
ATOM 3743 C CA . MET A 1 478 ? 12.533 7.761 -12.084 1.00 83.69 478 MET A CA 1
ATOM 3744 C C . MET A 1 478 ? 13.376 6.515 -12.409 1.00 83.69 478 MET A C 1
ATOM 3746 O O . MET A 1 478 ? 14.374 6.621 -13.117 1.00 83.69 478 MET A O 1
ATOM 3750 N N . LYS A 1 479 ? 13.034 5.351 -11.848 1.00 88.06 479 LYS A N 1
ATOM 3751 C CA . LYS A 1 479 ? 13.774 4.103 -12.040 1.00 88.06 479 LYS A CA 1
ATOM 3752 C C . LYS A 1 479 ? 13.320 3.382 -13.317 1.00 88.06 479 LYS A C 1
ATOM 3754 O O . LYS A 1 479 ? 12.274 3.676 -13.897 1.00 88.06 479 LYS A O 1
ATOM 3759 N N . THR A 1 480 ? 14.160 2.463 -13.783 1.00 91.00 480 THR A N 1
ATOM 3760 C CA . THR A 1 480 ? 13.941 1.688 -15.011 1.00 91.00 480 THR A CA 1
ATOM 3761 C C . THR A 1 480 ? 12.868 0.615 -14.823 1.00 91.00 480 THR A C 1
ATOM 3763 O O . THR A 1 480 ? 12.579 0.218 -13.696 1.00 91.00 480 THR A O 1
ATOM 3766 N N . GLY A 1 481 ? 12.339 0.086 -15.932 1.00 92.38 481 GLY A N 1
ATOM 3767 C CA . GLY A 1 481 ? 11.430 -1.065 -15.904 1.00 92.38 481 GLY A CA 1
ATOM 3768 C C . GLY A 1 481 ? 12.010 -2.271 -15.157 1.00 92.38 481 GLY A C 1
ATOM 3769 O O . GLY A 1 481 ? 11.297 -2.884 -14.373 1.00 92.38 481 GLY A O 1
ATOM 3770 N N . LEU A 1 482 ? 13.319 -2.542 -15.296 1.00 93.69 482 LEU A N 1
ATOM 3771 C CA . LEU A 1 482 ? 13.996 -3.606 -14.540 1.00 93.69 482 LEU A CA 1
ATOM 3772 C C . LEU A 1 482 ? 13.886 -3.409 -13.023 1.00 93.69 482 LEU A C 1
ATOM 3774 O O . LEU A 1 482 ? 13.538 -4.343 -12.318 1.00 93.69 482 LEU A O 1
ATOM 3778 N N . TYR A 1 483 ? 14.135 -2.198 -12.517 1.00 94.31 483 TYR A N 1
ATOM 3779 C CA . TYR A 1 483 ? 13.978 -1.916 -11.086 1.00 94.31 483 TYR A CA 1
ATOM 3780 C C . TYR A 1 483 ? 12.540 -2.166 -10.621 1.00 94.31 483 TYR A C 1
ATOM 3782 O O . TYR A 1 483 ? 12.327 -2.820 -9.605 1.00 94.31 483 TYR A O 1
ATOM 3790 N N . VAL A 1 484 ? 11.561 -1.670 -11.386 1.00 96.06 484 VAL A N 1
ATOM 3791 C CA . VAL A 1 484 ? 10.138 -1.845 -11.076 1.00 96.06 484 VAL A CA 1
ATOM 3792 C C . VAL A 1 484 ? 9.779 -3.330 -11.028 1.00 96.06 484 VAL A C 1
ATOM 3794 O O . VAL A 1 484 ? 9.221 -3.769 -10.029 1.00 96.06 484 VAL A O 1
ATOM 3797 N N . ALA A 1 485 ? 10.147 -4.120 -12.039 1.00 95.94 485 ALA A N 1
ATOM 3798 C CA . ALA A 1 485 ? 9.872 -5.556 -12.077 1.00 95.94 485 ALA A CA 1
ATOM 3799 C C . ALA A 1 485 ? 10.543 -6.313 -10.922 1.00 95.94 485 ALA A C 1
ATOM 3801 O O . ALA A 1 485 ? 9.873 -7.055 -10.205 1.00 95.94 485 ALA A O 1
ATOM 3802 N N . THR A 1 486 ? 11.847 -6.098 -10.712 1.00 95.50 486 THR A N 1
ATOM 3803 C CA . THR A 1 486 ? 12.629 -6.790 -9.679 1.00 95.50 486 THR A CA 1
ATOM 3804 C C . THR A 1 486 ? 12.072 -6.530 -8.287 1.00 95.50 486 THR A C 1
ATOM 3806 O O . THR A 1 486 ? 11.773 -7.477 -7.561 1.00 95.50 486 THR A O 1
ATOM 3809 N N . VAL A 1 487 ? 11.898 -5.257 -7.919 1.00 96.75 487 VAL A N 1
ATOM 3810 C CA . VAL A 1 487 ? 11.438 -4.888 -6.576 1.00 96.75 487 VAL A CA 1
ATOM 3811 C C . VAL A 1 487 ? 9.992 -5.333 -6.366 1.00 96.75 487 VAL A C 1
ATOM 3813 O O . VAL A 1 487 ? 9.693 -5.922 -5.332 1.00 96.75 487 VAL A O 1
ATOM 3816 N N . THR A 1 488 ? 9.110 -5.128 -7.352 1.00 97.75 488 THR A N 1
ATOM 3817 C CA . THR A 1 488 ? 7.702 -5.550 -7.241 1.00 97.75 488 THR A CA 1
ATOM 3818 C C . THR A 1 488 ? 7.602 -7.052 -7.016 1.00 97.75 488 THR A C 1
ATOM 3820 O O . THR A 1 488 ? 6.972 -7.480 -6.055 1.00 97.75 488 THR A O 1
ATOM 3823 N N . ARG A 1 489 ? 8.287 -7.854 -7.840 1.00 96.31 489 ARG A N 1
ATOM 3824 C CA . ARG A 1 489 ? 8.253 -9.316 -7.744 1.00 96.31 489 ARG A CA 1
ATOM 3825 C C . ARG A 1 489 ? 8.840 -9.825 -6.429 1.00 96.31 489 ARG A C 1
ATOM 3827 O O . ARG A 1 489 ? 8.271 -10.725 -5.818 1.00 96.31 489 ARG A O 1
ATOM 3834 N N . ALA A 1 490 ? 9.961 -9.253 -5.981 1.00 96.62 490 ALA A N 1
ATOM 3835 C CA . ALA A 1 490 ? 10.598 -9.646 -4.726 1.00 96.62 490 ALA A CA 1
ATOM 3836 C C . ALA A 1 490 ? 9.686 -9.369 -3.521 1.00 96.62 490 ALA A C 1
ATOM 3838 O O . ALA A 1 490 ? 9.451 -10.269 -2.717 1.00 96.62 490 ALA A O 1
ATOM 3839 N N . TYR A 1 491 ? 9.108 -8.165 -3.432 1.00 97.81 491 TYR A N 1
ATOM 3840 C CA . TYR A 1 491 ? 8.172 -7.829 -2.357 1.00 97.81 491 TYR A CA 1
ATOM 3841 C C . TYR A 1 491 ? 6.865 -8.616 -2.454 1.00 97.81 491 TYR A C 1
ATOM 3843 O O . TYR A 1 491 ? 6.384 -9.081 -1.427 1.00 97.81 491 TYR A O 1
ATOM 3851 N N . ARG A 1 492 ? 6.305 -8.821 -3.653 1.00 96.81 492 ARG A N 1
ATOM 3852 C CA . ARG A 1 492 ? 5.089 -9.627 -3.844 1.00 96.81 492 ARG A CA 1
ATOM 3853 C C . ARG A 1 492 ? 5.280 -11.040 -3.307 1.00 96.81 492 ARG A C 1
ATOM 3855 O O . ARG A 1 492 ? 4.505 -11.471 -2.458 1.00 96.81 492 ARG A O 1
ATOM 3862 N N . ASN A 1 493 ? 6.356 -11.708 -3.727 1.00 95.12 493 ASN A N 1
ATOM 3863 C CA . ASN A 1 493 ? 6.687 -13.054 -3.265 1.00 95.12 493 ASN A CA 1
ATOM 3864 C C . ASN A 1 493 ? 6.926 -13.091 -1.750 1.00 95.12 493 ASN A C 1
ATOM 3866 O O . ASN A 1 493 ? 6.429 -13.987 -1.076 1.00 95.12 493 ASN A O 1
ATOM 3870 N N . ALA A 1 494 ? 7.642 -12.104 -1.201 1.00 96.44 494 ALA A N 1
ATOM 3871 C CA . ALA A 1 494 ? 7.904 -12.029 0.232 1.00 96.44 494 ALA A CA 1
ATOM 3872 C C . ALA A 1 494 ? 6.618 -11.816 1.057 1.00 96.44 494 ALA A C 1
ATOM 3874 O O . ALA A 1 494 ? 6.433 -12.481 2.077 1.00 96.44 494 ALA A O 1
ATOM 3875 N N . ILE A 1 495 ? 5.707 -10.945 0.605 1.00 96.19 495 ILE A N 1
ATOM 3876 C CA . ILE A 1 495 ? 4.399 -10.723 1.241 1.00 96.19 495 ILE A CA 1
ATOM 3877 C C . ILE A 1 495 ? 3.535 -11.985 1.133 1.00 96.19 495 ILE A C 1
ATOM 3879 O O . ILE A 1 495 ? 2.937 -12.395 2.126 1.00 96.19 495 ILE A O 1
ATOM 3883 N N . ASP A 1 496 ? 3.467 -12.618 -0.041 1.00 94.44 496 ASP A N 1
ATOM 3884 C CA . ASP A 1 496 ? 2.658 -13.825 -0.250 1.00 94.44 496 ASP A CA 1
ATOM 3885 C C . ASP A 1 496 ? 3.148 -14.998 0.594 1.00 94.44 496 ASP A C 1
ATOM 3887 O O . ASP A 1 496 ? 2.342 -15.673 1.240 1.00 94.44 496 ASP A O 1
ATOM 3891 N N . ASP A 1 497 ? 4.462 -15.205 0.658 1.00 94.88 497 ASP A N 1
ATOM 3892 C CA . ASP A 1 497 ? 5.056 -16.202 1.537 1.00 94.88 497 ASP A CA 1
ATOM 3893 C C . ASP A 1 497 ? 4.761 -15.898 3.002 1.00 94.88 497 ASP A C 1
ATOM 3895 O O . ASP A 1 497 ? 4.380 -16.808 3.731 1.00 94.88 497 ASP A O 1
ATOM 3899 N N . TYR A 1 498 ? 4.876 -14.637 3.432 1.00 94.62 498 TYR A N 1
ATOM 3900 C CA . TYR A 1 498 ? 4.599 -14.244 4.813 1.00 94.62 498 TYR A CA 1
ATOM 3901 C C . TYR A 1 498 ? 3.133 -14.496 5.191 1.00 94.62 498 TYR A C 1
ATOM 3903 O O . TYR A 1 498 ? 2.847 -15.056 6.249 1.00 94.62 498 TYR A O 1
ATOM 3911 N N . LEU A 1 499 ? 2.196 -14.141 4.305 1.00 90.25 499 LEU A N 1
ATOM 3912 C CA . LEU A 1 499 ? 0.765 -14.390 4.495 1.00 90.25 499 LEU A CA 1
ATOM 3913 C C . LEU A 1 499 ? 0.419 -15.883 4.435 1.00 90.25 499 LEU A C 1
ATOM 3915 O O . LEU A 1 499 ? -0.575 -16.316 5.029 1.00 90.25 499 LEU A O 1
ATOM 3919 N N . LYS A 1 500 ? 1.195 -16.688 3.705 1.00 89.56 500 LYS A N 1
ATOM 3920 C CA . LYS A 1 500 ? 1.038 -18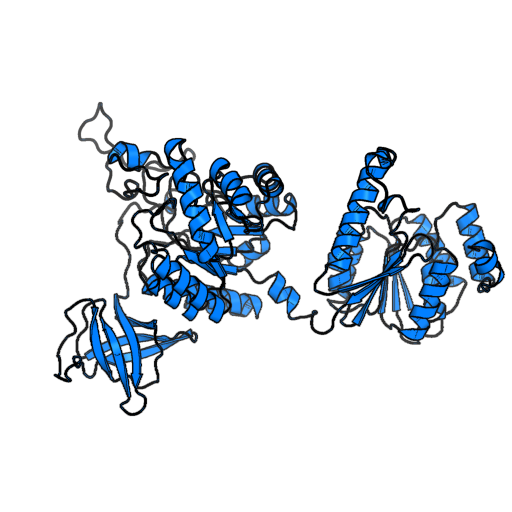.144 3.664 1.00 89.56 500 LYS A CA 1
ATOM 3921 C C . LYS A 1 500 ? 1.553 -18.788 4.950 1.00 89.56 500 LYS A C 1
ATOM 3923 O O . LYS A 1 500 ? 0.792 -19.529 5.571 1.00 89.56 500 LYS A O 1
ATOM 3928 N N . ASP A 1 501 ? 2.797 -18.493 5.315 1.00 89.06 501 ASP A N 1
ATOM 3929 C CA . ASP A 1 501 ? 3.514 -18.973 6.495 1.00 89.06 501 ASP A CA 1
ATOM 3930 C C . ASP A 1 501 ? 4.743 -18.068 6.780 1.00 89.06 501 ASP A C 1
ATOM 3932 O O . ASP A 1 501 ? 5.703 -18.064 6.002 1.00 89.06 501 ASP A O 1
ATOM 3936 N N . PRO A 1 502 ? 4.799 -17.351 7.919 1.00 90.56 502 PRO A N 1
ATOM 3937 C CA . PRO A 1 502 ? 5.957 -16.532 8.283 1.00 90.56 502 PRO A CA 1
ATOM 3938 C C . PRO A 1 502 ? 7.300 -17.285 8.294 1.00 90.56 502 PRO A C 1
ATOM 3940 O O . PRO A 1 502 ? 8.344 -16.674 8.053 1.00 90.56 502 PRO A O 1
ATOM 3943 N N . ALA A 1 503 ? 7.311 -18.599 8.549 1.00 91.75 503 ALA A N 1
ATOM 3944 C CA . ALA A 1 503 ? 8.531 -19.406 8.501 1.00 91.75 503 ALA A CA 1
ATOM 3945 C C . ALA A 1 503 ? 9.007 -19.671 7.060 1.00 91.75 503 ALA A C 1
ATOM 3947 O O . ALA A 1 503 ? 10.215 -19.703 6.807 1.00 91.75 503 ALA A O 1
ATOM 3948 N N . LEU A 1 504 ? 8.079 -19.820 6.107 1.00 91.81 504 LEU A N 1
ATOM 3949 C CA . LEU A 1 504 ? 8.380 -19.895 4.674 1.00 91.81 504 LEU A CA 1
ATOM 3950 C C . LEU A 1 504 ? 9.032 -18.595 4.189 1.00 91.81 504 LEU A C 1
ATOM 3952 O O . LEU A 1 504 ? 10.096 -18.658 3.574 1.00 91.81 504 LEU A O 1
ATOM 3956 N N . TYR A 1 505 ? 8.453 -17.443 4.541 1.00 95.19 505 TYR A N 1
ATOM 3957 C CA . TYR A 1 505 ? 9.040 -16.132 4.254 1.00 95.19 505 TYR A CA 1
ATOM 3958 C C . TYR A 1 505 ? 10.476 -16.033 4.778 1.00 95.19 505 TYR A C 1
ATOM 3960 O O . TYR A 1 505 ? 11.390 -15.791 3.992 1.00 95.19 505 TYR A O 1
ATOM 3968 N N . LYS A 1 506 ? 10.700 -16.319 6.071 1.00 94.44 506 LYS A N 1
ATOM 3969 C CA . LYS A 1 506 ? 12.037 -16.253 6.688 1.00 94.44 506 LYS A CA 1
ATOM 3970 C C . LYS A 1 506 ? 13.060 -17.136 5.975 1.00 94.44 506 LYS A C 1
ATOM 3972 O O . LYS A 1 506 ? 14.194 -16.717 5.774 1.00 94.44 506 LYS A O 1
ATOM 3977 N N . ARG A 1 507 ? 12.661 -18.343 5.561 1.00 96.69 507 ARG A N 1
ATOM 3978 C CA . ARG A 1 507 ? 13.532 -19.263 4.816 1.00 96.69 507 ARG A CA 1
ATOM 3979 C C . ARG A 1 507 ? 13.906 -18.728 3.431 1.00 96.69 507 ARG A C 1
ATOM 3981 O O . ARG A 1 507 ? 15.013 -18.986 2.970 1.00 96.69 507 ARG A O 1
ATOM 3988 N N . ASN A 1 508 ? 13.002 -18.001 2.777 1.00 96.00 508 ASN A N 1
ATOM 3989 C CA . ASN A 1 508 ? 13.192 -17.499 1.417 1.00 96.00 508 ASN A CA 1
ATOM 3990 C C . ASN A 1 508 ? 13.802 -16.085 1.349 1.00 96.00 508 ASN A C 1
ATOM 3992 O O . ASN A 1 508 ? 14.157 -15.655 0.253 1.00 96.00 508 ASN A O 1
ATOM 3996 N N . ILE A 1 509 ? 14.003 -15.392 2.480 1.00 95.69 509 ILE A N 1
ATOM 3997 C CA . ILE A 1 509 ? 14.660 -14.069 2.532 1.00 95.69 509 ILE A CA 1
ATOM 3998 C C . ILE A 1 509 ? 15.957 -14.011 1.702 1.00 95.69 509 ILE A C 1
ATOM 4000 O O . ILE A 1 509 ? 16.050 -13.118 0.857 1.00 95.69 509 ILE A O 1
ATOM 4004 N N . PRO A 1 510 ? 16.925 -14.947 1.832 1.00 96.00 510 PRO A N 1
ATOM 4005 C CA . PRO A 1 510 ? 18.167 -14.874 1.058 1.00 96.00 510 PRO A CA 1
ATOM 4006 C C . PRO A 1 510 ? 17.936 -14.863 -0.457 1.00 96.00 510 PRO A C 1
ATOM 4008 O O . PRO A 1 510 ? 18.613 -14.141 -1.180 1.00 96.00 510 PRO A O 1
ATOM 4011 N N . LYS A 1 511 ? 16.929 -15.606 -0.939 1.00 94.12 511 LYS A N 1
ATOM 4012 C CA . LYS A 1 511 ? 16.540 -15.630 -2.356 1.00 94.12 511 LYS A CA 1
ATOM 4013 C C . LYS A 1 511 ? 15.965 -14.284 -2.806 1.00 94.12 511 LYS A C 1
ATOM 4015 O O . LYS A 1 511 ? 16.225 -13.844 -3.920 1.00 94.12 511 LYS A O 1
ATOM 4020 N N . TYR A 1 512 ? 15.172 -13.631 -1.962 1.00 94.75 512 TYR A N 1
ATOM 4021 C CA . TYR A 1 512 ? 14.604 -12.316 -2.269 1.00 94.75 512 TYR A CA 1
ATOM 4022 C C . TYR A 1 512 ? 15.657 -11.215 -2.274 1.00 94.75 512 TYR A C 1
ATOM 4024 O O . TYR A 1 512 ? 15.632 -10.348 -3.147 1.00 94.75 512 TYR A O 1
ATOM 4032 N N . MET A 1 513 ? 16.604 -11.282 -1.339 1.00 93.94 513 MET A N 1
ATOM 4033 C CA . MET A 1 513 ? 17.732 -10.359 -1.286 1.00 93.94 513 MET A CA 1
ATOM 4034 C C . MET A 1 513 ? 18.662 -10.539 -2.487 1.00 93.94 513 MET A C 1
ATOM 4036 O O . MET A 1 513 ? 19.035 -9.537 -3.095 1.00 93.94 513 MET A O 1
ATOM 4040 N N . ASP A 1 514 ? 18.938 -11.786 -2.894 1.00 91.19 514 ASP A N 1
ATOM 4041 C CA . ASP A 1 514 ? 19.669 -12.085 -4.133 1.00 91.19 514 ASP A CA 1
ATOM 4042 C C . ASP A 1 514 ? 18.978 -11.474 -5.355 1.00 91.19 514 ASP A C 1
ATOM 4044 O O . ASP A 1 514 ? 19.642 -10.926 -6.219 1.00 91.19 514 ASP A O 1
ATOM 4048 N N . GLU A 1 515 ? 17.644 -11.480 -5.427 1.00 91.38 515 GLU A N 1
ATOM 4049 C CA . GLU A 1 515 ? 16.928 -10.826 -6.525 1.00 91.38 515 GLU A CA 1
ATOM 4050 C C . GLU A 1 515 ? 17.015 -9.295 -6.481 1.00 91.38 515 GLU A C 1
ATOM 4052 O O . GLU A 1 515 ? 17.225 -8.671 -7.524 1.00 91.38 515 GLU A O 1
ATOM 4057 N N . ILE A 1 516 ? 16.870 -8.678 -5.303 1.00 90.88 516 ILE A N 1
ATOM 4058 C CA . ILE A 1 516 ? 16.877 -7.215 -5.144 1.00 90.88 516 ILE A CA 1
ATOM 4059 C C . ILE A 1 516 ? 18.207 -6.596 -5.595 1.00 90.88 516 ILE A C 1
ATOM 4061 O O . ILE A 1 516 ? 18.196 -5.548 -6.251 1.00 90.88 516 ILE A O 1
ATOM 4065 N N . VAL A 1 517 ? 19.344 -7.231 -5.294 1.00 88.69 517 VAL A N 1
ATOM 4066 C CA . VAL A 1 517 ? 20.672 -6.691 -5.647 1.00 88.69 517 VAL A CA 1
ATOM 4067 C C . VAL A 1 517 ? 20.940 -6.690 -7.160 1.00 88.69 517 VAL A C 1
ATOM 4069 O O . VAL A 1 517 ? 21.731 -5.887 -7.647 1.00 88.69 517 VAL A O 1
ATOM 4072 N N . LYS A 1 518 ? 20.187 -7.475 -7.948 1.00 87.00 518 LYS A N 1
ATOM 4073 C CA . LYS A 1 518 ? 20.296 -7.549 -9.424 1.00 87.00 518 LYS A CA 1
ATOM 4074 C C . LYS A 1 518 ? 19.738 -6.328 -10.153 1.00 87.00 518 LYS A C 1
ATOM 4076 O O . LYS A 1 518 ? 19.641 -6.315 -11.379 1.00 87.00 518 LYS A O 1
ATOM 4081 N N . CYS A 1 519 ? 19.305 -5.297 -9.436 1.00 83.75 519 CYS A N 1
ATOM 4082 C CA . CYS A 1 519 ? 18.939 -4.017 -10.028 1.00 83.75 519 CYS A CA 1
ATOM 4083 C C . CYS A 1 519 ? 19.850 -2.897 -9.509 1.00 83.75 519 CYS A C 1
ATOM 4085 O O . CYS A 1 519 ? 20.566 -3.047 -8.528 1.00 83.75 519 CYS A O 1
ATOM 4087 N N . SER A 1 520 ? 19.841 -1.747 -10.188 1.00 79.31 520 SER A N 1
ATOM 4088 C CA . SER A 1 520 ? 20.695 -0.609 -9.826 1.00 79.31 520 SER A CA 1
ATOM 4089 C C . SER A 1 520 ? 20.335 -0.064 -8.436 1.00 79.31 520 SER A C 1
ATOM 4091 O O . SER A 1 520 ? 19.348 0.675 -8.290 1.00 79.31 520 SER A O 1
ATOM 4093 N N . HIS A 1 521 ? 21.186 -0.353 -7.456 1.00 78.06 521 HIS A N 1
ATOM 4094 C CA . HIS A 1 521 ? 20.990 -0.018 -6.046 1.00 78.06 521 HIS A CA 1
ATOM 4095 C C . HIS A 1 521 ? 22.253 0.594 -5.420 1.00 78.06 521 HIS A C 1
ATOM 4097 O O . HIS A 1 521 ? 23.333 0.617 -6.018 1.00 78.06 521 HIS A O 1
ATOM 4103 N N . ARG A 1 522 ? 22.079 1.170 -4.236 1.00 78.06 522 ARG A N 1
ATOM 4104 C CA . ARG A 1 522 ? 23.151 1.531 -3.299 1.00 78.06 522 ARG A CA 1
ATOM 4105 C C . ARG A 1 522 ? 23.135 0.540 -2.136 1.00 78.06 522 ARG A C 1
ATOM 4107 O O . ARG A 1 522 ? 22.127 -0.151 -1.998 1.00 78.06 522 ARG A O 1
ATOM 4114 N N . PRO A 1 523 ? 24.175 0.494 -1.281 1.00 80.19 523 PRO A N 1
ATOM 4115 C CA . PRO A 1 523 ? 24.101 -0.281 -0.049 1.00 80.19 523 PRO A CA 1
ATOM 4116 C C . PRO A 1 523 ? 22.793 0.005 0.692 1.00 80.19 523 PRO A C 1
ATOM 4118 O O . PRO A 1 523 ? 22.317 1.145 0.679 1.00 80.19 523 PRO A O 1
ATOM 4121 N N . PHE A 1 524 ? 22.204 -1.034 1.280 1.00 88.25 524 PHE A N 1
ATOM 4122 C CA . PHE A 1 524 ? 20.910 -0.928 1.940 1.00 88.25 524 PHE A CA 1
ATOM 4123 C C . PHE A 1 524 ? 21.036 -0.480 3.398 1.00 88.25 524 PHE A C 1
ATOM 4125 O O . PHE A 1 524 ? 22.058 -0.697 4.048 1.00 88.25 524 PHE A O 1
ATOM 4132 N N . THR A 1 525 ? 19.983 0.159 3.895 1.00 87.44 525 THR A N 1
ATOM 4133 C CA . THR A 1 525 ? 19.789 0.561 5.293 1.00 87.44 525 THR A CA 1
ATOM 4134 C C . THR A 1 525 ? 18.337 0.308 5.696 1.00 87.44 525 THR A C 1
ATOM 4136 O O . THR A 1 525 ? 17.441 0.285 4.842 1.00 87.44 525 THR A O 1
ATOM 4139 N N . THR A 1 526 ? 18.098 0.160 6.999 1.00 89.25 526 THR A N 1
ATOM 4140 C CA . THR A 1 526 ? 16.742 0.175 7.568 1.00 89.25 526 THR A CA 1
ATOM 4141 C C . THR A 1 526 ? 16.249 1.593 7.865 1.00 89.25 526 THR A C 1
ATOM 4143 O O . THR A 1 526 ? 15.079 1.780 8.187 1.00 89.25 526 THR A O 1
ATOM 4146 N N . GLY A 1 527 ? 17.095 2.614 7.697 1.00 86.88 527 GLY A N 1
ATOM 4147 C CA . GLY A 1 527 ? 16.787 3.996 8.027 1.00 86.88 527 GLY A CA 1
ATOM 4148 C C . GLY A 1 527 ? 16.446 4.145 9.508 1.00 86.88 527 GLY A C 1
ATOM 4149 O O . GLY A 1 527 ? 17.041 3.515 10.368 1.00 86.88 527 GLY A O 1
ATOM 4150 N N . PHE A 1 528 ? 15.438 4.958 9.810 1.00 87.62 528 PHE A N 1
ATOM 4151 C CA . PHE A 1 528 ? 15.066 5.290 11.189 1.00 87.62 528 PHE A CA 1
ATOM 4152 C C . PHE A 1 528 ? 14.203 4.224 11.883 1.00 87.62 528 PHE A C 1
ATOM 4154 O O . PHE A 1 528 ? 13.747 4.446 13.001 1.00 87.62 528 PHE A O 1
ATOM 4161 N N . PHE A 1 529 ? 13.933 3.087 11.230 1.00 89.69 529 PHE A N 1
ATOM 4162 C CA . PHE A 1 529 ? 12.909 2.141 11.676 1.00 89.69 529 PHE A CA 1
ATOM 4163 C C . PHE A 1 529 ? 13.256 1.404 12.984 1.00 89.69 529 PHE A C 1
ATOM 4165 O O . PHE A 1 529 ? 12.335 1.074 13.735 1.00 89.69 529 PHE A O 1
ATOM 4172 N N . TYR A 1 530 ? 14.540 1.186 13.288 1.00 85.56 530 TYR A N 1
ATOM 4173 C CA . TYR A 1 530 ? 14.990 0.555 14.540 1.00 85.56 530 TYR A CA 1
ATOM 4174 C C . TYR A 1 530 ? 15.722 1.542 15.445 1.00 85.56 530 TYR A C 1
ATOM 4176 O O . TYR A 1 530 ? 15.250 1.851 16.538 1.00 85.56 530 TYR A O 1
ATOM 4184 N N . GLU A 1 531 ? 16.850 2.055 14.970 1.00 73.88 531 GLU A N 1
ATOM 4185 C CA . GLU A 1 531 ? 17.678 3.022 15.680 1.00 73.88 531 GLU A CA 1
ATOM 4186 C C . GLU A 1 531 ? 17.844 4.276 14.823 1.00 73.88 531 GLU A C 1
ATOM 4188 O O . GLU A 1 531 ? 17.504 4.299 13.638 1.00 73.88 531 GLU A O 1
ATOM 4193 N N . ARG A 1 532 ? 18.316 5.364 15.436 1.00 71.31 532 ARG A N 1
ATOM 4194 C CA . ARG A 1 532 ? 18.631 6.565 14.663 1.00 71.31 532 ARG A CA 1
ATOM 4195 C C . ARG A 1 532 ? 19.835 6.247 13.774 1.00 71.31 532 ARG A C 1
ATOM 4197 O O . ARG A 1 532 ? 20.833 5.795 14.329 1.00 71.31 532 ARG A O 1
ATOM 4204 N N . PRO A 1 533 ? 19.765 6.515 12.457 1.00 64.62 533 PRO A N 1
ATOM 4205 C CA . PRO A 1 533 ? 20.883 6.303 11.560 1.00 64.62 533 PRO A CA 1
ATOM 4206 C C . PRO A 1 533 ? 22.112 7.019 12.077 1.00 64.62 533 PRO A C 1
ATOM 4208 O O . PRO A 1 533 ? 22.068 8.226 12.346 1.00 64.62 533 PRO A O 1
ATOM 4211 N N . ASP A 1 534 ? 23.187 6.262 12.174 1.00 64.00 534 ASP A N 1
ATOM 4212 C CA . ASP A 1 534 ? 24.513 6.795 12.354 1.00 64.00 534 ASP A CA 1
ATOM 4213 C C . ASP A 1 534 ? 25.223 6.852 10.983 1.00 64.00 534 ASP A C 1
ATOM 4215 O O . ASP A 1 534 ? 24.677 6.609 9.901 1.00 64.00 534 ASP A O 1
ATOM 4219 N N . GLY A 1 535 ? 26.465 7.251 11.010 1.00 56.84 535 GLY A N 1
ATOM 4220 C CA . GLY A 1 535 ? 27.386 7.453 9.928 1.00 56.84 535 GLY A CA 1
ATOM 4221 C C . GLY A 1 535 ? 27.738 6.142 9.261 1.00 56.84 535 GLY A C 1
ATOM 4222 O O . GLY A 1 535 ? 27.965 6.153 8.055 1.00 56.84 535 GLY A O 1
ATOM 4223 N N . SER A 1 536 ? 27.667 5.002 9.954 1.00 57.38 536 SER A N 1
ATOM 4224 C CA . SER A 1 536 ? 27.794 3.696 9.305 1.00 57.38 536 SER A CA 1
ATOM 4225 C C . SER A 1 536 ? 26.673 3.455 8.287 1.00 57.38 536 SER A C 1
ATOM 4227 O O . SER A 1 536 ? 26.859 2.676 7.351 1.00 57.38 536 SER A O 1
ATOM 4229 N N . GLU A 1 537 ? 25.538 4.160 8.396 1.00 58.50 537 GLU A N 1
ATOM 4230 C CA . GLU A 1 537 ? 24.420 4.130 7.448 1.00 58.50 537 GLU A CA 1
ATOM 4231 C C . GLU A 1 537 ? 24.536 5.142 6.292 1.00 58.50 537 GLU A C 1
ATOM 4233 O O . GLU A 1 537 ? 23.655 5.216 5.428 1.00 58.50 537 GLU A O 1
ATOM 4238 N N . GLN A 1 538 ? 25.643 5.883 6.216 1.00 60.69 538 GLN A N 1
ATOM 4239 C CA . GLN A 1 538 ? 25.991 6.741 5.083 1.00 60.69 538 GLN A CA 1
ATOM 4240 C C . GLN A 1 538 ? 27.022 6.060 4.171 1.00 60.69 538 GLN A C 1
ATOM 4242 O O . GLN A 1 538 ? 27.566 4.998 4.472 1.00 60.69 538 GLN A O 1
ATOM 4247 N N . ILE A 1 539 ? 27.263 6.650 3.003 1.00 54.84 539 ILE A N 1
ATOM 4248 C CA . ILE A 1 539 ? 28.240 6.158 2.027 1.00 54.84 539 ILE A CA 1
ATOM 4249 C C . ILE A 1 539 ? 29.374 7.181 1.891 1.00 54.84 539 ILE A C 1
ATOM 4251 O O . ILE A 1 539 ? 29.212 8.189 1.198 1.00 54.84 539 ILE A O 1
ATOM 4255 N N . TYR A 1 540 ? 30.532 6.892 2.483 1.00 53.25 540 TYR A N 1
ATOM 4256 C CA . TYR A 1 540 ? 31.713 7.767 2.423 1.00 53.25 540 TYR A CA 1
ATOM 4257 C C . TYR A 1 540 ? 32.691 7.415 1.298 1.00 53.25 540 TYR A C 1
ATOM 4259 O O . TYR A 1 540 ? 33.423 8.283 0.826 1.00 53.25 540 TYR A O 1
ATOM 4267 N N . ASP A 1 541 ? 32.658 6.170 0.819 1.00 49.03 541 ASP A N 1
ATOM 4268 C CA . ASP A 1 541 ? 33.751 5.628 0.006 1.00 49.03 541 ASP A CA 1
ATOM 4269 C C . ASP A 1 541 ? 33.486 5.749 -1.505 1.00 49.03 541 ASP A C 1
ATOM 4271 O O . ASP A 1 541 ? 34.375 6.109 -2.279 1.00 49.03 541 ASP A O 1
ATOM 4275 N N . ASN A 1 542 ? 32.261 5.443 -1.964 1.00 52.06 542 ASN A N 1
ATOM 4276 C CA . ASN A 1 542 ? 31.921 5.432 -3.392 1.00 52.06 542 ASN A CA 1
ATOM 4277 C C . ASN A 1 542 ? 30.419 5.644 -3.656 1.00 52.06 542 ASN A C 1
ATOM 4279 O O . ASN A 1 542 ? 29.583 4.900 -3.163 1.00 52.06 542 ASN A O 1
ATOM 4283 N N . ASN A 1 543 ? 30.057 6.627 -4.490 1.00 52.75 543 ASN A N 1
ATOM 4284 C CA . ASN A 1 543 ? 28.659 7.011 -4.746 1.00 52.75 543 ASN A CA 1
ATOM 4285 C C . ASN A 1 543 ? 28.020 6.333 -5.981 1.00 52.75 543 ASN A C 1
ATOM 4287 O O . ASN A 1 543 ? 26.918 6.704 -6.412 1.00 52.75 543 ASN A O 1
ATOM 4291 N N . ASN A 1 544 ? 28.729 5.380 -6.590 1.00 53.12 544 ASN A N 1
ATOM 4292 C CA . ASN A 1 544 ? 28.271 4.675 -7.781 1.00 53.12 544 ASN A CA 1
ATOM 4293 C C . ASN A 1 544 ? 27.196 3.640 -7.438 1.00 53.12 544 ASN A C 1
ATOM 4295 O O . ASN A 1 544 ? 27.232 2.990 -6.399 1.00 53.12 544 ASN A O 1
ATOM 4299 N N . TYR A 1 545 ? 26.231 3.484 -8.343 1.00 53.81 545 TYR A N 1
ATOM 4300 C CA . TYR A 1 545 ? 25.267 2.395 -8.248 1.00 53.81 545 TYR A CA 1
ATOM 4301 C C . TYR A 1 545 ? 25.964 1.059 -8.507 1.00 53.81 545 TYR A C 1
ATOM 4303 O O . TYR A 1 545 ? 26.668 0.928 -9.510 1.00 53.81 545 TYR A O 1
ATOM 4311 N N . ILE A 1 546 ? 25.705 0.077 -7.647 1.00 60.47 546 ILE A N 1
ATOM 4312 C CA . ILE A 1 546 ? 26.083 -1.317 -7.875 1.00 60.47 546 ILE A CA 1
ATOM 4313 C C . ILE A 1 546 ? 25.114 -1.874 -8.926 1.00 60.47 546 ILE A C 1
ATOM 4315 O O . ILE A 1 546 ? 23.898 -1.648 -8.850 1.00 60.47 546 ILE A O 1
ATOM 4319 N N . ARG A 1 547 ? 25.660 -2.500 -9.971 1.00 61.22 547 ARG A N 1
ATOM 4320 C CA . ARG A 1 547 ? 24.907 -3.071 -11.093 1.00 61.22 547 ARG A CA 1
ATOM 4321 C C . ARG A 1 547 ? 25.539 -4.394 -11.491 1.00 61.22 547 ARG A C 1
ATOM 4323 O O . ARG A 1 547 ? 26.437 -4.409 -12.323 1.00 61.22 547 ARG A O 1
ATOM 4330 N N . ASP A 1 548 ? 25.010 -5.467 -10.926 1.00 68.38 548 ASP A N 1
ATOM 4331 C CA . ASP A 1 548 ? 25.454 -6.826 -11.248 1.00 68.38 548 ASP A CA 1
ATOM 4332 C C . ASP A 1 548 ? 24.747 -7.383 -12.487 1.00 68.38 548 ASP A C 1
ATOM 4334 O O . ASP A 1 548 ? 25.107 -8.439 -12.980 1.00 68.38 548 ASP A O 1
ATOM 4338 N N . PHE A 1 549 ? 23.712 -6.685 -12.970 1.00 82.75 549 PHE A N 1
ATOM 4339 C CA . PHE A 1 549 ? 22.967 -7.062 -14.163 1.00 82.75 549 PHE A CA 1
ATOM 4340 C C . PHE A 1 549 ? 22.589 -5.844 -15.002 1.00 82.75 549 PHE A C 1
ATOM 4342 O O . PHE A 1 549 ? 22.254 -4.761 -14.500 1.00 82.75 549 PHE A O 1
ATOM 4349 N N . THR A 1 550 ? 22.552 -6.060 -16.311 1.00 86.31 550 THR A N 1
ATOM 4350 C CA . THR A 1 550 ? 22.168 -5.076 -17.318 1.00 86.31 550 THR A CA 1
ATOM 4351 C C . THR A 1 550 ? 20.786 -5.402 -17.880 1.00 86.31 550 THR A C 1
ATOM 4353 O O . THR A 1 550 ? 20.545 -6.502 -18.357 1.00 86.31 550 THR A O 1
ATOM 4356 N N . TYR A 1 551 ? 19.861 -4.434 -17.872 1.00 91.44 551 TYR A N 1
ATOM 4357 C CA . TYR A 1 551 ? 18.550 -4.555 -18.532 1.00 91.44 551 TYR A CA 1
ATOM 4358 C C . TYR A 1 551 ? 18.732 -4.526 -20.054 1.00 91.44 551 TYR A C 1
ATOM 4360 O O . TYR A 1 551 ? 18.929 -3.447 -20.614 1.00 91.44 551 TYR A O 1
ATOM 4368 N N . VAL A 1 552 ? 18.696 -5.673 -20.731 1.00 93.88 552 VAL A N 1
ATOM 4369 C CA . VAL A 1 552 ? 19.079 -5.765 -22.150 1.00 93.88 552 VAL A CA 1
ATOM 4370 C C . VAL A 1 552 ? 17.903 -5.627 -23.107 1.00 93.88 552 VAL A C 1
ATOM 4372 O O . VAL A 1 552 ? 18.050 -4.948 -24.123 1.00 93.88 552 VAL A O 1
ATOM 4375 N N . ALA A 1 553 ? 16.725 -6.167 -22.783 1.00 95.56 553 ALA A N 1
ATOM 4376 C CA . ALA A 1 553 ? 15.554 -6.071 -23.656 1.00 95.56 553 ALA A CA 1
ATOM 4377 C C . ALA A 1 553 ? 14.226 -6.290 -22.916 1.00 95.56 553 ALA A C 1
ATOM 4379 O O . ALA A 1 553 ? 14.200 -6.787 -21.793 1.00 95.56 553 ALA A O 1
ATOM 4380 N N . ARG A 1 554 ? 13.113 -5.940 -23.563 1.00 96.31 554 ARG A N 1
ATOM 4381 C CA . ARG A 1 554 ? 11.742 -6.201 -23.100 1.00 96.31 554 ARG A CA 1
ATOM 4382 C C . ARG A 1 554 ? 10.973 -6.989 -24.148 1.00 96.31 554 ARG A C 1
ATOM 4384 O O . ARG A 1 554 ? 10.994 -6.607 -25.311 1.00 96.31 554 ARG A O 1
ATOM 4391 N N . VAL A 1 555 ? 10.231 -8.011 -23.745 1.00 97.19 555 VAL A N 1
ATOM 4392 C CA . VAL A 1 555 ? 9.367 -8.785 -24.643 1.00 97.19 555 VAL A CA 1
ATOM 4393 C C . VAL A 1 555 ? 8.166 -7.948 -25.094 1.00 97.19 555 VAL A C 1
ATOM 4395 O O . VAL A 1 555 ? 7.466 -7.351 -24.275 1.00 97.19 555 VAL A O 1
ATOM 4398 N N . LEU A 1 556 ? 7.917 -7.917 -26.403 1.00 96.62 556 LEU A N 1
ATOM 4399 C CA . LEU A 1 556 ? 6.731 -7.324 -27.026 1.00 96.62 556 LEU A CA 1
ATOM 4400 C C . LEU A 1 556 ? 5.686 -8.393 -27.367 1.00 96.62 556 LEU A C 1
ATOM 4402 O O . LEU A 1 556 ? 4.502 -8.186 -27.116 1.00 96.62 556 LEU A O 1
ATOM 4406 N N . SER A 1 557 ? 6.115 -9.535 -27.910 1.00 96.75 557 SER A N 1
ATOM 4407 C CA . SER A 1 557 ? 5.243 -10.664 -28.260 1.00 96.75 557 SER A CA 1
ATOM 4408 C C . SER A 1 557 ? 6.038 -11.961 -28.424 1.00 96.75 557 SER A C 1
ATOM 4410 O O . SER A 1 557 ? 7.255 -11.927 -28.588 1.00 96.75 557 SER A O 1
ATOM 4412 N N . TYR A 1 558 ? 5.348 -13.101 -28.457 1.00 97.12 558 TYR A N 1
ATOM 4413 C CA . TYR A 1 558 ? 5.940 -14.414 -28.718 1.00 97.12 558 TYR A CA 1
ATOM 4414 C C . TYR A 1 558 ? 5.133 -15.176 -29.765 1.00 97.12 558 TYR A C 1
ATOM 4416 O O . TYR A 1 558 ? 3.903 -15.184 -29.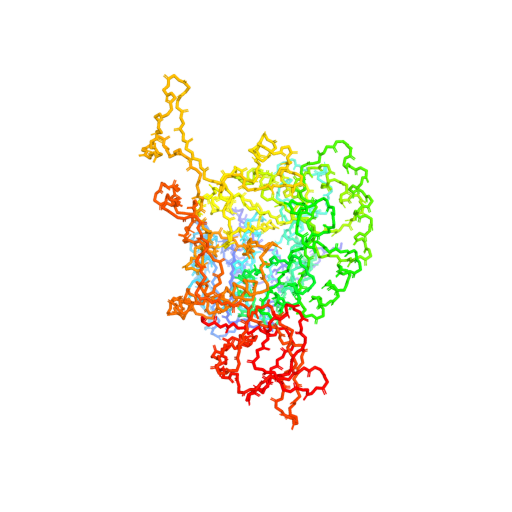714 1.00 97.12 558 TYR A O 1
ATOM 4424 N N . ASN A 1 559 ? 5.822 -15.824 -30.703 1.00 95.62 559 ASN A N 1
ATOM 4425 C CA . ASN A 1 559 ? 5.209 -16.707 -31.684 1.00 95.62 559 ASN A CA 1
ATOM 4426 C C . ASN A 1 559 ? 5.529 -18.175 -31.339 1.00 95.62 559 ASN A C 1
ATOM 4428 O O . ASN A 1 559 ? 6.662 -18.611 -31.558 1.00 95.62 559 ASN A O 1
ATOM 4432 N N . PRO A 1 560 ? 4.546 -18.963 -30.863 1.00 92.38 560 PRO A N 1
ATOM 4433 C CA . PRO A 1 560 ? 4.772 -20.355 -30.480 1.00 92.38 560 PRO A CA 1
ATOM 4434 C C . PRO A 1 560 ? 5.048 -21.282 -31.670 1.00 92.38 560 PRO A C 1
ATOM 4436 O O . PRO A 1 560 ? 5.678 -22.317 -31.489 1.00 92.38 560 PRO A O 1
ATOM 4439 N N . ALA A 1 561 ? 4.620 -20.928 -32.888 1.00 93.12 561 ALA A N 1
ATOM 4440 C CA . ALA A 1 561 ? 4.870 -21.746 -34.076 1.00 93.12 561 ALA A CA 1
ATOM 4441 C C . ALA A 1 561 ? 6.335 -21.678 -34.533 1.00 93.12 561 ALA A C 1
ATOM 4443 O O . ALA A 1 561 ? 6.836 -22.625 -35.133 1.00 93.12 561 ALA A O 1
ATOM 4444 N N . THR A 1 562 ? 7.020 -20.563 -34.263 1.00 92.00 562 THR A N 1
ATOM 4445 C CA . THR A 1 562 ? 8.427 -20.360 -34.645 1.00 92.00 562 THR A CA 1
ATOM 4446 C C . THR A 1 562 ? 9.387 -20.387 -33.459 1.00 92.00 562 THR A C 1
ATOM 4448 O O . THR A 1 562 ? 10.597 -20.406 -33.672 1.00 92.00 562 THR A O 1
ATOM 4451 N N . GLY A 1 563 ? 8.875 -20.355 -32.224 1.00 93.88 563 GLY A N 1
ATOM 4452 C CA . GLY A 1 563 ? 9.683 -20.245 -31.008 1.00 93.88 563 GLY A CA 1
ATOM 4453 C C . GLY A 1 563 ? 10.391 -18.894 -30.864 1.00 93.88 563 GLY A C 1
ATOM 4454 O O . GLY A 1 563 ? 11.412 -18.805 -30.186 1.00 93.88 563 GLY A O 1
ATOM 4455 N N . ARG A 1 564 ? 9.904 -17.840 -31.537 1.00 95.31 564 ARG A N 1
ATOM 4456 C CA . ARG A 1 564 ? 10.568 -16.526 -31.577 1.00 95.31 564 ARG A CA 1
ATOM 4457 C C . ARG A 1 564 ? 9.840 -15.494 -30.728 1.00 95.31 564 ARG A C 1
ATOM 4459 O O . ARG A 1 564 ? 8.639 -15.274 -30.896 1.00 95.31 564 ARG A O 1
ATOM 4466 N N . ALA A 1 565 ? 10.589 -14.809 -29.873 1.00 97.25 565 ALA A N 1
ATOM 4467 C CA . ALA A 1 565 ? 10.144 -13.619 -29.163 1.00 97.25 565 ALA A CA 1
ATOM 4468 C C . ALA A 1 565 ? 10.519 -12.365 -29.958 1.00 97.25 565 ALA A C 1
ATOM 4470 O O . ALA A 1 565 ? 11.672 -12.212 -30.353 1.00 97.25 565 ALA A O 1
ATOM 4471 N N . LEU A 1 566 ? 9.565 -11.457 -30.155 1.00 97.56 566 LEU A N 1
ATOM 4472 C CA . LEU A 1 566 ? 9.849 -10.081 -30.554 1.00 97.56 566 LEU A CA 1
ATOM 4473 C C . LEU A 1 566 ? 10.187 -9.296 -29.289 1.00 97.56 566 LEU A C 1
ATOM 4475 O O . LEU A 1 566 ? 9.374 -9.240 -28.363 1.00 97.56 566 LEU A O 1
ATOM 4479 N N . VAL A 1 567 ? 11.359 -8.676 -29.248 1.00 97.06 567 VAL A N 1
ATOM 4480 C CA . VAL A 1 567 ? 11.836 -7.888 -28.114 1.00 97.06 567 VAL A CA 1
ATOM 4481 C C . VAL A 1 567 ? 12.199 -6.469 -28.537 1.00 97.06 567 VAL A C 1
ATOM 4483 O O . VAL A 1 567 ? 12.636 -6.228 -29.657 1.00 97.06 567 VAL A O 1
ATOM 4486 N N . GLU A 1 568 ? 12.040 -5.516 -27.627 1.00 96.50 568 GLU A N 1
ATOM 4487 C CA . GLU A 1 568 ? 12.533 -4.149 -27.761 1.00 96.50 568 GLU A CA 1
ATOM 4488 C C . GLU A 1 568 ? 13.840 -4.004 -26.978 1.00 96.50 568 GLU A C 1
ATOM 4490 O O . GLU A 1 568 ? 13.870 -4.153 -25.751 1.00 96.50 568 GLU A O 1
ATOM 4495 N N . GLN A 1 569 ? 14.921 -3.690 -27.684 1.00 94.88 569 GLN A N 1
ATOM 4496 C CA . GLN A 1 569 ? 16.246 -3.524 -27.110 1.00 94.88 569 GLN A CA 1
ATOM 4497 C C . GLN A 1 569 ? 16.302 -2.344 -26.122 1.00 94.88 569 GLN A C 1
ATOM 4499 O O . GLN A 1 569 ? 15.731 -1.270 -26.339 1.00 94.88 569 GLN A O 1
ATOM 4504 N N . ARG A 1 570 ? 17.059 -2.516 -25.037 1.00 93.12 570 ARG A N 1
ATOM 4505 C CA . ARG A 1 570 ? 17.359 -1.486 -24.033 1.00 93.12 570 ARG A CA 1
ATOM 4506 C C . ARG A 1 570 ? 18.840 -1.155 -23.963 1.00 93.12 570 ARG A C 1
ATOM 4508 O O . ARG A 1 570 ? 19.196 0.012 -24.085 1.00 93.12 570 ARG A O 1
ATOM 4515 N N . ASN A 1 571 ? 19.676 -2.172 -23.794 1.00 92.19 571 ASN A N 1
ATOM 4516 C CA . ASN A 1 571 ? 21.133 -2.062 -23.795 1.00 92.19 571 ASN A CA 1
ATOM 4517 C C . ASN A 1 571 ? 21.718 -3.055 -24.798 1.00 92.19 571 ASN A C 1
ATOM 4519 O O . ASN A 1 571 ? 20.989 -3.868 -25.365 1.00 92.19 571 ASN A O 1
ATOM 4523 N N . LYS A 1 572 ? 23.016 -2.940 -25.078 1.00 92.75 572 LYS A N 1
ATOM 4524 C CA . LYS A 1 572 ? 23.687 -3.833 -26.022 1.00 92.75 572 LYS A CA 1
ATOM 4525 C C . LYS A 1 572 ? 23.752 -5.261 -25.475 1.00 92.75 572 LYS A C 1
ATOM 4527 O O . LYS A 1 572 ? 24.070 -5.436 -24.305 1.00 92.75 572 LYS A O 1
ATOM 4532 N N . PHE A 1 573 ? 23.498 -6.233 -26.343 1.00 93.69 573 PHE A N 1
ATOM 4533 C CA . PHE A 1 573 ? 23.790 -7.655 -26.147 1.00 93.69 573 PHE A CA 1
ATOM 4534 C C . PHE A 1 573 ? 24.165 -8.276 -27.502 1.00 93.69 573 PHE A C 1
ATOM 4536 O O . PHE A 1 573 ? 23.894 -7.676 -28.551 1.00 93.69 573 PHE A O 1
ATOM 4543 N N . VAL A 1 574 ? 24.840 -9.420 -27.493 1.00 95.31 574 VAL A N 1
ATOM 4544 C CA . VAL A 1 574 ? 25.370 -10.093 -28.688 1.00 95.31 574 VAL A CA 1
ATOM 4545 C C . VAL A 1 574 ? 24.957 -11.560 -28.749 1.00 95.31 574 VAL A C 1
ATOM 4547 O O . VAL A 1 574 ? 24.516 -12.139 -27.755 1.00 95.31 574 VAL A O 1
ATOM 4550 N N . VAL A 1 575 ? 25.091 -12.164 -29.930 1.00 95.44 575 VAL A N 1
ATOM 4551 C CA . VAL A 1 575 ? 24.953 -13.617 -30.083 1.00 95.44 575 VAL A CA 1
ATOM 4552 C C . VAL A 1 575 ? 25.985 -14.319 -29.193 1.00 95.44 575 VAL A C 1
ATOM 4554 O O . VAL A 1 575 ? 27.157 -13.949 -29.165 1.00 95.44 575 VAL A O 1
ATOM 4557 N N . GLY A 1 576 ? 25.535 -15.323 -28.443 1.00 93.62 576 GLY A N 1
ATOM 4558 C CA . GLY A 1 576 ? 26.319 -16.055 -27.449 1.00 93.62 576 GLY A CA 1
ATOM 4559 C C . GLY A 1 576 ? 26.172 -15.549 -26.010 1.00 93.62 576 GLY A C 1
ATOM 4560 O O . GLY A 1 576 ? 26.557 -16.274 -25.091 1.00 93.62 576 GLY A O 1
ATOM 4561 N N . ASP A 1 577 ? 25.581 -14.369 -25.781 1.00 93.69 577 ASP A N 1
ATOM 4562 C CA . ASP A 1 577 ? 25.330 -13.877 -24.422 1.00 93.69 577 ASP A CA 1
ATOM 4563 C C . ASP A 1 577 ? 24.339 -14.784 -23.676 1.00 93.69 577 ASP A C 1
ATOM 4565 O O . ASP A 1 577 ? 23.351 -15.269 -24.238 1.00 93.69 577 ASP A O 1
ATOM 4569 N N . ARG A 1 578 ? 24.578 -14.977 -22.373 1.00 94.00 578 ARG A N 1
ATOM 4570 C CA . ARG A 1 578 ? 23.614 -15.601 -21.458 1.00 94.00 578 ARG A CA 1
ATOM 4571 C C . ARG A 1 578 ? 22.721 -14.517 -20.873 1.00 94.00 578 ARG A C 1
ATOM 4573 O O . ARG A 1 578 ? 23.191 -13.643 -20.146 1.00 94.00 578 ARG A O 1
ATOM 4580 N N . VAL A 1 579 ? 21.432 -14.595 -21.176 1.00 94.12 579 VAL A N 1
ATOM 4581 C CA . VAL A 1 579 ? 20.410 -13.682 -20.669 1.00 94.12 579 VAL A CA 1
ATOM 4582 C C . VAL A 1 579 ? 19.407 -14.438 -19.811 1.00 94.12 579 VAL A C 1
ATOM 4584 O O . VAL A 1 579 ? 19.135 -15.617 -20.014 1.00 94.12 579 VAL A O 1
ATOM 4587 N N . GLU A 1 580 ? 18.831 -13.743 -18.848 1.00 94.94 580 GLU A N 1
ATOM 4588 C CA . GLU A 1 580 ? 17.764 -14.245 -18.004 1.00 94.94 580 GLU A CA 1
ATOM 4589 C C . GLU A 1 580 ? 16.470 -13.509 -18.353 1.00 94.94 580 GLU A C 1
ATOM 4591 O O . GLU A 1 580 ? 16.391 -12.279 -18.254 1.00 94.94 580 GLU A O 1
ATOM 4596 N N . VAL A 1 581 ? 15.448 -14.259 -18.764 1.00 95.56 581 VAL A N 1
ATOM 4597 C CA . VAL A 1 581 ? 14.086 -13.747 -18.902 1.00 95.56 581 VAL A CA 1
ATOM 4598 C C . VAL A 1 581 ? 13.428 -13.801 -17.529 1.00 95.56 581 VAL A C 1
ATOM 4600 O O . VAL A 1 581 ? 13.132 -14.872 -16.994 1.00 95.56 581 VAL A O 1
ATOM 4603 N N . MET A 1 582 ? 13.170 -12.631 -16.960 1.00 95.38 582 MET A N 1
ATOM 4604 C CA . MET A 1 582 ? 12.390 -12.481 -15.742 1.00 95.38 582 MET A CA 1
ATOM 4605 C C . MET A 1 582 ? 10.921 -12.737 -16.056 1.00 95.38 582 MET A C 1
ATOM 4607 O O . MET A 1 582 ? 10.223 -11.850 -16.554 1.00 95.38 582 MET A O 1
ATOM 4611 N N . LYS A 1 583 ? 10.435 -13.935 -15.743 1.00 94.19 583 LYS A N 1
ATOM 4612 C CA . LYS A 1 583 ? 9.033 -14.291 -15.933 1.00 94.19 583 LYS A CA 1
ATOM 4613 C C . LYS A 1 583 ? 8.153 -13.584 -14.901 1.00 94.19 583 LYS A C 1
ATOM 4615 O O . LYS A 1 583 ? 8.580 -13.340 -13.761 1.00 94.19 583 LYS A O 1
ATOM 4620 N N . LYS A 1 584 ? 6.916 -13.269 -15.293 1.00 91.12 584 LYS A N 1
ATOM 4621 C CA . LYS A 1 584 ? 5.914 -12.677 -14.383 1.00 91.12 584 LYS A CA 1
ATOM 4622 C C . LYS A 1 584 ? 5.436 -13.657 -13.314 1.00 91.12 584 LYS A C 1
ATOM 4624 O O . LYS A 1 584 ? 5.112 -13.245 -12.209 1.00 91.12 584 LYS A O 1
ATOM 4629 N N . ASP A 1 585 ? 5.462 -14.952 -13.617 1.00 86.62 585 ASP A N 1
ATOM 4630 C CA . ASP A 1 585 ? 5.045 -16.039 -12.720 1.00 86.62 585 ASP A CA 1
ATOM 4631 C C . ASP A 1 585 ? 6.031 -16.337 -11.569 1.00 86.62 585 ASP A C 1
ATOM 4633 O O . ASP A 1 585 ? 5.862 -17.310 -10.835 1.00 86.62 585 ASP A O 1
ATOM 4637 N N . GLY A 1 586 ? 7.078 -15.521 -11.412 1.00 85.75 586 GLY A N 1
ATOM 4638 C CA . GLY A 1 586 ? 8.089 -15.689 -10.370 1.00 85.75 586 GLY A CA 1
ATOM 4639 C C . GLY A 1 586 ? 9.343 -16.443 -10.812 1.00 85.75 586 GLY A C 1
ATOM 4640 O O . GLY A 1 586 ? 10.333 -16.422 -10.078 1.00 85.75 586 GLY A O 1
ATOM 4641 N N . ARG A 1 587 ? 9.339 -17.086 -11.987 1.00 91.00 587 ARG A N 1
ATOM 4642 C CA . ARG A 1 587 ? 10.502 -17.821 -12.500 1.00 91.00 587 ARG A CA 1
ATOM 4643 C C . ARG A 1 587 ? 11.502 -16.908 -13.205 1.00 91.00 587 ARG A C 1
ATOM 4645 O O . ARG A 1 587 ? 11.205 -15.788 -13.622 1.00 91.00 587 ARG A O 1
ATOM 4652 N N . ASN A 1 588 ? 12.706 -17.434 -13.354 1.00 92.75 588 ASN A N 1
ATOM 4653 C CA . ASN A 1 588 ? 13.739 -16.891 -14.214 1.00 92.75 588 ASN A CA 1
ATOM 4654 C C . ASN A 1 588 ? 14.093 -17.974 -15.228 1.00 92.75 588 ASN A C 1
ATOM 4656 O O . ASN A 1 588 ? 14.384 -19.104 -14.837 1.00 92.75 588 ASN A O 1
ATOM 4660 N N . LEU A 1 589 ? 14.023 -17.640 -16.512 1.00 94.19 589 LEU A N 1
ATOM 4661 C CA . LEU A 1 589 ? 14.404 -18.543 -17.591 1.00 94.19 589 LEU A CA 1
ATOM 4662 C C . LEU A 1 589 ? 15.766 -18.113 -18.127 1.00 94.19 589 LEU A C 1
ATOM 4664 O O . LEU A 1 589 ? 15.895 -17.025 -18.685 1.00 94.19 589 LEU A O 1
ATOM 4668 N N . GLU A 1 590 ? 16.770 -18.969 -17.976 1.00 94.38 590 GLU A N 1
ATOM 4669 C CA . GLU A 1 590 ? 18.066 -18.765 -18.618 1.00 94.38 590 GLU A CA 1
ATOM 4670 C C . GLU A 1 590 ? 17.976 -19.093 -20.110 1.00 94.38 590 GLU A C 1
ATOM 4672 O O . GLU A 1 590 ? 17.491 -20.154 -20.504 1.00 94.38 590 GLU A O 1
ATOM 4677 N N . VAL A 1 591 ? 18.459 -18.175 -20.943 1.00 93.75 591 VAL A N 1
ATOM 4678 C CA . VAL A 1 591 ? 18.453 -18.277 -22.402 1.00 93.75 591 VAL A CA 1
ATOM 4679 C C . VAL A 1 591 ? 19.831 -17.882 -22.920 1.00 93.75 591 VAL A C 1
ATOM 4681 O O . VAL A 1 591 ? 20.396 -16.869 -22.510 1.00 93.75 591 VAL A O 1
ATOM 4684 N N . VAL A 1 592 ? 20.382 -18.673 -23.837 1.00 94.75 592 VAL A N 1
ATOM 4685 C CA . VAL A 1 592 ? 21.545 -18.265 -24.634 1.00 94.75 592 VAL A CA 1
ATOM 4686 C C . VAL A 1 592 ? 21.020 -17.578 -25.887 1.00 94.75 592 VAL A C 1
ATOM 4688 O O . VAL A 1 592 ? 20.132 -18.108 -26.553 1.00 94.75 592 VAL A O 1
ATOM 4691 N N . VAL A 1 593 ? 21.542 -16.399 -26.216 1.00 95.06 593 VAL A N 1
ATOM 4692 C CA . VAL A 1 593 ? 21.166 -15.692 -27.446 1.00 95.06 593 VAL A CA 1
ATOM 4693 C C . VAL A 1 593 ? 21.800 -16.408 -28.641 1.00 95.06 593 VAL A C 1
ATOM 4695 O O . VAL A 1 593 ? 22.914 -16.093 -29.037 1.00 95.06 593 VAL A O 1
ATOM 4698 N N . GLU A 1 594 ? 21.118 -17.405 -29.203 1.00 95.69 594 GLU A N 1
ATOM 4699 C CA . GLU A 1 594 ? 21.652 -18.211 -30.317 1.00 95.69 594 GLU A CA 1
ATOM 4700 C C . GLU A 1 594 ? 21.677 -17.454 -31.649 1.00 95.69 594 GLU A C 1
ATOM 4702 O O . GLU A 1 594 ? 22.520 -17.716 -32.503 1.00 95.69 594 GLU A O 1
ATOM 4707 N N . ALA A 1 595 ? 20.739 -16.525 -31.833 1.00 96.12 595 ALA A N 1
ATOM 4708 C CA . ALA A 1 595 ? 20.618 -15.713 -33.033 1.00 96.12 595 ALA A CA 1
ATOM 4709 C C . ALA A 1 595 ? 19.792 -14.453 -32.754 1.00 96.12 595 ALA A C 1
ATOM 4711 O O . ALA A 1 595 ? 18.947 -14.428 -31.856 1.00 96.12 595 ALA A O 1
ATOM 4712 N N . ILE A 1 596 ? 20.025 -13.416 -33.555 1.00 97.25 596 ILE A N 1
ATOM 4713 C CA . ILE A 1 596 ? 19.279 -12.158 -33.528 1.00 97.25 596 ILE A CA 1
ATOM 4714 C C . ILE A 1 596 ? 18.852 -11.849 -34.963 1.00 97.25 596 ILE A C 1
ATOM 4716 O O . ILE A 1 596 ? 19.664 -11.969 -35.880 1.00 97.25 596 ILE A O 1
ATOM 4720 N N . TRP A 1 597 ? 17.601 -11.432 -35.160 1.00 97.19 597 TRP A N 1
ATOM 4721 C CA . TRP A 1 597 ? 17.121 -10.913 -36.446 1.00 97.19 597 TRP A CA 1
ATOM 4722 C C . TRP A 1 597 ? 16.466 -9.542 -36.278 1.00 97.19 597 TRP A C 1
ATOM 4724 O O . TRP A 1 597 ? 15.835 -9.291 -35.249 1.00 97.19 597 TRP A O 1
ATOM 4734 N N . ASP A 1 598 ? 16.593 -8.672 -37.280 1.00 95.06 598 ASP A N 1
ATOM 4735 C CA . ASP A 1 598 ? 15.795 -7.441 -37.378 1.00 95.06 598 ASP A CA 1
ATOM 4736 C C . ASP A 1 598 ? 14.340 -7.724 -37.815 1.00 95.06 598 ASP A C 1
ATOM 4738 O O . ASP A 1 598 ? 13.929 -8.880 -37.970 1.00 95.06 598 ASP A O 1
ATOM 4742 N N . GLU A 1 599 ? 13.525 -6.673 -37.962 1.00 93.25 599 GLU A N 1
ATOM 4743 C CA . GLU A 1 599 ? 12.119 -6.811 -38.371 1.00 93.25 599 GLU A CA 1
ATOM 4744 C C . GLU A 1 599 ? 11.978 -7.279 -39.831 1.00 93.25 599 GLU A C 1
ATOM 4746 O O . GLU A 1 599 ? 10.976 -7.906 -40.181 1.00 93.25 599 GLU A O 1
ATOM 4751 N N . GLU A 1 600 ? 12.995 -7.041 -40.658 1.00 93.12 600 GLU A N 1
ATOM 4752 C CA . GLU A 1 600 ? 13.095 -7.482 -42.048 1.00 93.12 600 GLU A CA 1
ATOM 4753 C C . GLU A 1 600 ? 13.571 -8.942 -42.189 1.00 93.12 600 GLU A C 1
ATOM 4755 O O . GLU A 1 600 ? 13.477 -9.525 -43.272 1.00 93.12 600 GLU A O 1
ATOM 4760 N N . GLY A 1 601 ? 14.039 -9.560 -41.100 1.00 92.00 601 GLY A N 1
ATOM 4761 C CA . GLY A 1 601 ? 14.511 -10.942 -41.056 1.00 92.00 601 GLY A CA 1
ATOM 4762 C C . GLY A 1 601 ? 15.995 -11.123 -41.391 1.00 92.00 601 GLY A C 1
ATOM 4763 O O . GLY A 1 601 ? 16.437 -12.264 -41.555 1.00 92.00 601 GLY A O 1
ATOM 4764 N N . ASN A 1 602 ? 16.778 -10.046 -41.470 1.00 95.12 602 ASN A N 1
ATOM 4765 C CA . ASN A 1 602 ? 18.224 -10.129 -41.649 1.00 95.12 602 ASN A CA 1
ATOM 4766 C C . ASN A 1 602 ? 18.896 -10.554 -40.331 1.00 95.12 602 ASN A C 1
ATOM 4768 O O . ASN A 1 602 ? 18.539 -10.041 -39.267 1.00 95.12 602 ASN A O 1
ATOM 4772 N N . PRO A 1 603 ? 19.870 -11.481 -40.368 1.00 95.81 603 PRO A N 1
ATOM 4773 C CA . PRO A 1 603 ? 20.610 -11.884 -39.179 1.00 95.81 603 PRO A CA 1
ATOM 4774 C C . PRO A 1 603 ? 21.544 -10.767 -38.693 1.00 95.81 603 PRO A C 1
ATOM 4776 O O . PRO A 1 603 ? 22.179 -10.080 -39.494 1.00 95.81 603 PRO A O 1
ATOM 4779 N N . LEU A 1 604 ? 21.663 -10.627 -37.373 1.00 94.94 604 LEU A N 1
ATOM 4780 C CA . LEU A 1 604 ? 22.536 -9.671 -36.698 1.00 94.94 604 LEU A CA 1
ATOM 4781 C C . LEU A 1 604 ? 23.448 -10.388 -35.693 1.00 94.94 604 LEU A C 1
ATOM 4783 O O . LEU A 1 604 ? 23.012 -11.270 -34.961 1.00 94.94 604 LEU A O 1
ATOM 4787 N N . GLU A 1 605 ? 24.701 -9.943 -35.597 1.00 92.25 605 GLU A N 1
ATOM 4788 C CA . GLU A 1 605 ? 25.665 -10.429 -34.589 1.00 92.25 605 GLU A CA 1
ATOM 4789 C C . GLU A 1 605 ? 25.475 -9.751 -33.221 1.00 92.25 605 GLU A C 1
ATOM 4791 O O . GLU A 1 605 ? 25.902 -10.246 -32.176 1.00 92.25 605 GLU A O 1
ATOM 4796 N N . ALA A 1 606 ? 24.845 -8.576 -33.218 1.00 92.38 606 ALA A N 1
ATOM 4797 C CA . ALA A 1 606 ? 24.649 -7.756 -32.036 1.00 92.38 606 ALA A CA 1
ATOM 4798 C C . ALA A 1 606 ? 23.358 -6.946 -32.130 1.00 92.38 606 ALA A C 1
ATOM 4800 O O . ALA A 1 606 ? 22.906 -6.596 -33.218 1.00 92.38 606 ALA A O 1
ATOM 4801 N N . ALA A 1 607 ? 22.846 -6.554 -30.968 1.00 90.19 607 ALA A N 1
ATOM 4802 C CA . ALA A 1 607 ? 21.807 -5.553 -30.795 1.00 90.19 607 ALA A CA 1
ATOM 4803 C C . ALA A 1 607 ? 22.452 -4.241 -30.302 1.00 90.19 607 ALA A C 1
ATOM 4805 O O . ALA A 1 607 ? 22.639 -4.085 -29.097 1.00 90.19 607 ALA A O 1
ATOM 4806 N N . PRO A 1 608 ? 22.898 -3.305 -31.162 1.00 87.81 608 PRO A N 1
ATOM 4807 C CA . PRO A 1 608 ? 23.634 -2.117 -30.714 1.00 87.81 608 PRO A CA 1
ATOM 4808 C C . PRO A 1 608 ? 22.770 -0.854 -30.548 1.00 87.81 608 PRO A C 1
ATOM 4810 O O . PRO A 1 608 ? 23.273 0.142 -30.028 1.00 87.81 608 PRO A O 1
ATOM 4813 N N . HIS A 1 609 ? 21.497 -0.862 -30.960 1.00 88.25 609 HIS A N 1
ATOM 4814 C CA . HIS A 1 609 ? 20.663 0.338 -31.069 1.00 88.25 609 HIS A CA 1
ATOM 4815 C C . HIS A 1 609 ? 19.479 0.346 -30.078 1.00 88.25 609 HIS A C 1
ATOM 4817 O O . HIS A 1 609 ? 18.502 -0.378 -30.254 1.00 88.25 609 HIS A O 1
ATOM 4823 N N . PRO A 1 610 ? 19.484 1.213 -29.046 1.00 87.69 610 PRO A N 1
ATOM 4824 C CA . PRO A 1 610 ? 18.375 1.298 -28.096 1.00 87.69 610 PRO A CA 1
ATOM 4825 C C . PRO A 1 610 ? 17.011 1.475 -28.781 1.00 87.69 610 PRO A C 1
ATOM 4827 O O . PRO A 1 610 ? 16.859 2.315 -29.664 1.00 87.69 610 PRO A O 1
ATOM 4830 N N . LYS A 1 611 ? 16.008 0.725 -28.309 1.00 91.50 611 LYS A N 1
ATOM 4831 C CA . LYS A 1 611 ? 14.643 0.611 -28.859 1.00 91.50 611 LYS A CA 1
ATOM 4832 C C . LYS A 1 611 ? 14.520 -0.075 -30.223 1.00 91.50 611 LYS A C 1
ATOM 4834 O O . LYS A 1 611 ? 13.419 -0.098 -30.769 1.00 91.50 611 LYS A O 1
ATOM 4839 N N . GLN A 1 612 ? 15.590 -0.661 -30.755 1.00 94.00 612 GLN A N 1
ATOM 4840 C CA . GLN A 1 612 ? 15.480 -1.542 -31.913 1.00 94.00 612 GLN A CA 1
ATOM 4841 C C . GLN A 1 612 ? 14.603 -2.749 -31.566 1.00 94.00 612 GLN A C 1
ATOM 4843 O O . GLN A 1 612 ? 14.709 -3.315 -30.474 1.00 94.00 612 GLN A O 1
ATOM 4848 N N . ARG A 1 613 ? 13.717 -3.122 -32.488 1.00 97.00 613 ARG A N 1
ATOM 4849 C CA . ARG A 1 613 ? 12.886 -4.318 -32.375 1.00 97.00 613 ARG A CA 1
ATOM 4850 C C . ARG A 1 613 ? 13.601 -5.481 -33.035 1.00 97.00 613 ARG A C 1
ATOM 4852 O O . ARG A 1 613 ? 14.106 -5.345 -34.143 1.00 97.00 613 ARG A O 1
ATOM 4859 N N . LEU A 1 614 ? 13.690 -6.587 -32.312 1.00 96.88 614 LEU A N 1
ATOM 4860 C CA . LEU A 1 614 ? 14.524 -7.723 -32.675 1.00 96.88 614 LEU A CA 1
ATOM 4861 C C . LEU A 1 614 ? 13.786 -9.023 -32.393 1.00 96.88 614 LEU A C 1
ATOM 4863 O O . LEU A 1 614 ? 13.079 -9.128 -31.391 1.00 96.88 614 LEU A O 1
ATOM 4867 N N . TYR A 1 615 ? 13.990 -10.029 -33.233 1.00 97.12 615 TYR A N 1
ATOM 4868 C CA . TYR A 1 615 ? 13.547 -11.387 -32.952 1.00 97.12 615 TYR A CA 1
ATOM 4869 C C . TYR A 1 615 ? 14.670 -12.198 -32.316 1.00 97.12 615 TYR A C 1
ATOM 4871 O O . TYR A 1 615 ? 15.792 -12.211 -32.821 1.00 97.12 615 TYR A O 1
ATOM 4879 N N . LEU A 1 616 ? 14.336 -12.910 -31.241 1.00 95.88 616 LEU A N 1
ATOM 4880 C CA . LEU A 1 616 ? 15.221 -13.837 -30.539 1.00 95.88 616 LEU A CA 1
ATOM 4881 C C . LEU A 1 616 ? 14.565 -15.222 -30.458 1.00 95.88 616 LEU A C 1
ATOM 4883 O O . LEU A 1 616 ? 13.358 -15.294 -30.200 1.00 95.88 616 LEU A O 1
ATOM 4887 N N . PRO A 1 617 ? 15.314 -16.321 -30.642 1.00 95.06 617 PRO A N 1
ATOM 4888 C CA . PRO A 1 617 ? 14.814 -17.647 -30.316 1.00 95.06 617 PRO A CA 1
ATOM 4889 C C . PRO A 1 617 ? 14.707 -17.771 -28.790 1.00 95.06 617 PRO A C 1
ATOM 4891 O O . PRO A 1 617 ? 15.648 -17.450 -28.067 1.00 95.06 617 PRO A O 1
ATOM 4894 N N . VAL A 1 618 ? 13.548 -18.206 -28.293 1.00 94.38 618 VAL A N 1
ATOM 4895 C CA . VAL A 1 618 ? 13.322 -18.435 -26.860 1.00 94.38 618 VAL A CA 1
ATOM 4896 C C . VAL A 1 618 ? 12.633 -19.792 -26.681 1.00 94.38 618 VAL A C 1
ATOM 4898 O O . VAL A 1 618 ? 11.558 -20.007 -27.254 1.00 94.38 618 VAL A O 1
ATOM 4901 N N . PRO A 1 619 ? 13.230 -20.718 -25.904 1.00 86.94 619 PRO A N 1
ATOM 4902 C CA . PRO A 1 619 ? 12.798 -22.117 -25.854 1.00 86.94 619 PRO A CA 1
ATOM 4903 C C . PRO A 1 619 ? 11.447 -22.318 -25.159 1.00 86.94 619 PRO A C 1
ATOM 4905 O O . PRO A 1 619 ? 10.776 -23.319 -25.393 1.00 86.94 619 PRO A O 1
ATOM 4908 N N . GLU A 1 620 ? 11.042 -21.374 -24.312 1.00 92.69 620 GLU A N 1
ATOM 4909 C CA . GLU A 1 620 ? 9.765 -21.389 -23.605 1.00 92.69 620 GLU A CA 1
ATOM 4910 C C . GLU A 1 620 ? 8.922 -20.173 -24.010 1.00 92.69 620 GLU A C 1
ATOM 4912 O O . GLU A 1 620 ? 9.452 -19.124 -24.385 1.00 92.69 620 GLU A O 1
ATOM 4917 N N . ALA A 1 621 ? 7.598 -20.300 -23.907 1.00 94.06 621 ALA A N 1
ATOM 4918 C CA . ALA A 1 621 ? 6.689 -19.193 -24.152 1.00 94.06 621 ALA A CA 1
ATOM 4919 C C . ALA A 1 621 ? 6.975 -18.009 -23.219 1.00 94.06 621 ALA A C 1
ATOM 4921 O O . ALA A 1 621 ? 7.088 -18.161 -22.000 1.00 94.06 621 ALA A O 1
ATOM 4922 N N . VAL A 1 622 ? 7.049 -16.813 -23.802 1.00 95.69 622 VAL A N 1
ATOM 4923 C CA . VAL A 1 622 ? 7.228 -15.546 -23.084 1.00 95.69 622 VAL A CA 1
ATOM 4924 C C . VAL A 1 622 ? 6.072 -14.592 -23.337 1.00 95.69 622 VAL A C 1
ATOM 4926 O O . VAL A 1 622 ? 5.395 -14.657 -24.362 1.00 95.69 622 VAL A O 1
ATOM 4929 N N . GLU A 1 623 ? 5.833 -13.706 -22.380 1.00 95.44 623 GLU A N 1
ATOM 4930 C CA . GLU A 1 623 ? 4.706 -12.781 -22.389 1.00 95.44 623 GLU A CA 1
ATOM 4931 C C . GLU A 1 623 ? 5.138 -11.330 -22.619 1.00 95.44 623 GLU A C 1
ATOM 4933 O O . GLU A 1 623 ? 6.228 -10.928 -22.204 1.00 95.44 623 GLU A O 1
ATOM 4938 N N . PRO A 1 624 ? 4.256 -10.482 -23.185 1.00 95.12 624 PRO A N 1
ATOM 4939 C CA . PRO A 1 624 ? 4.506 -9.049 -23.280 1.00 95.12 624 PRO A CA 1
ATOM 4940 C C . PRO A 1 624 ? 4.874 -8.431 -21.923 1.00 95.12 624 PRO A C 1
ATOM 4942 O O . PRO A 1 624 ? 4.215 -8.688 -20.914 1.00 95.12 624 PRO A O 1
ATOM 4945 N N . ASN A 1 625 ? 5.882 -7.558 -21.923 1.00 95.00 625 ASN A N 1
ATOM 4946 C CA . ASN A 1 625 ? 6.484 -6.904 -20.756 1.00 95.00 625 ASN A CA 1
ATOM 4947 C C . ASN A 1 625 ? 7.293 -7.806 -19.807 1.00 95.00 625 ASN A C 1
ATOM 4949 O O . ASN A 1 625 ? 7.715 -7.315 -18.763 1.00 95.00 625 ASN A O 1
ATOM 4953 N N . GLU A 1 626 ? 7.576 -9.064 -20.160 1.00 96.81 626 GLU A N 1
ATOM 4954 C CA . GLU A 1 626 ? 8.671 -9.798 -19.511 1.00 96.81 626 GLU A CA 1
ATOM 4955 C C . GLU A 1 626 ? 10.022 -9.177 -19.886 1.00 96.81 626 GLU A C 1
ATOM 4957 O O . GLU A 1 626 ? 10.206 -8.658 -20.993 1.00 96.81 626 GLU A O 1
ATOM 4962 N N . LEU A 1 627 ? 10.958 -9.158 -18.939 1.00 96.25 627 LEU A N 1
ATOM 4963 C CA . LEU A 1 627 ? 12.211 -8.418 -19.074 1.00 96.25 627 LEU A CA 1
ATOM 4964 C C . LEU A 1 627 ? 13.392 -9.366 -19.231 1.00 96.25 627 LEU A C 1
ATOM 4966 O O . LEU A 1 627 ? 13.484 -10.361 -18.523 1.00 96.25 627 LEU A O 1
ATOM 4970 N N . LEU A 1 628 ? 14.316 -9.025 -20.122 1.00 95.50 628 LEU A N 1
ATOM 4971 C CA . LEU A 1 628 ? 15.583 -9.720 -20.291 1.00 95.50 628 LEU A CA 1
ATOM 4972 C C . LEU A 1 628 ? 16.681 -8.924 -19.586 1.00 95.50 628 LEU A C 1
ATOM 4974 O O . LEU A 1 628 ? 16.838 -7.718 -19.825 1.00 95.50 628 LEU A O 1
ATOM 4978 N N . ARG A 1 629 ? 17.472 -9.605 -18.758 1.00 93.81 629 ARG A N 1
ATOM 4979 C CA . ARG A 1 629 ? 18.683 -9.057 -18.137 1.00 93.81 629 ARG A CA 1
ATOM 4980 C C . ARG A 1 629 ? 19.892 -9.952 -18.398 1.00 93.81 629 ARG A C 1
ATOM 4982 O O . ARG A 1 629 ? 19.741 -11.161 -18.473 1.00 93.81 629 ARG A O 1
ATOM 4989 N N . ALA A 1 630 ? 21.069 -9.362 -18.544 1.00 89.69 630 ALA A N 1
ATOM 4990 C CA . ALA A 1 630 ? 22.340 -10.077 -18.679 1.00 89.69 630 ALA A CA 1
ATOM 4991 C C . ALA A 1 630 ? 23.216 -9.811 -17.451 1.00 89.69 630 ALA A C 1
ATOM 4993 O O . ALA A 1 630 ? 23.075 -8.741 -16.852 1.00 89.69 630 ALA A O 1
ATOM 4994 N N . TYR A 1 631 ? 24.067 -10.775 -17.096 1.00 76.88 631 TYR A N 1
ATOM 4995 C CA . TYR A 1 631 ? 25.115 -10.616 -16.079 1.00 76.88 631 TYR A CA 1
ATOM 4996 C C . TYR A 1 631 ? 26.190 -9.614 -16.519 1.00 76.88 631 TYR A C 1
ATOM 4998 O O . TYR A 1 631 ? 26.384 -9.457 -17.748 1.00 76.88 631 TYR A O 1
#

InterPro domains:
  IPR001539 Peptidase U32 [PS01276] (387-405)
  IPR001539 Peptidase U32 [PTHR30217] (222-629)
  IPR002935 Class I-like SAM-dependent O-methyltransferase [PF01596] (17-213)
  IPR002935 Class I-like SAM-dependent O-methyltransferase [PS51682] (1-214)
  IPR029063 S-adenosyl-L-methionine-dependent methyltransferase superfamily [G3DSA:3.40.50.150] (3-229)
  IPR029063 S-adenosyl-L-methionine-dependent methyltransferase superfamily [SSF53335] (27-214)
  IPR032525 Peptidase family U32, C-terminal [PF16325] (547-629)
  IPR043675 tRNA 5-hydroxyuridine methyltransferase [MF_02217] (1-214)
  IPR060007 Peptidase family U32, N-terminal domain [PF01136] (235-536)

Secondary structure (DSSP, 8-state):
--HHHHHHHS----HHHHHHHHHHHHTT-----HHHHHHHHHHHHHH--SEEEEE--TTSHHHHHHHTTPPTT-EEEEEES-HHHHHHHHHHHTTS--TT-EEEEEES-HHHHHHHHHHHH-TT-EEEEEE-S-TTSHHHHHHHHHHHEEEEEEEEEE--SGGGGGGS-GGGS-GGGHHHHHHHHHHHHHHHH-TTEEEEEE-STT-EEEEEEPTTTTTSHHHHHTPPEEEEE-SSHHHHHHHHHTT-SEEEEEBSSSSS-TTS--B-HHHHHHHHHHHHHTT-EEEEEE-S---HHHHHHHHHHHHHHHHH--SEEEE--HHHHHHHHHHSTT-EEEE-GGGT--SHHHHHHHHHTT--EEE--TT--HHHHHHHHHHS-TTSEEEEEEEEEPPSSGGG--SHHHHHHS--GGGT----GGGS---EE-TTSTT-EEP--EETTEE-S--BPEEE-GGGHHHHHHTT--EEEEP-TTS-HHHHHHHHHHHHHHHHHHHH-HHHHHHHHHHHHHHHHTSSB--EE-GGGSS---GGGB--S--PPB-SSEEEEEEEEEETTTTEEEEEE-S-EETT-EEEEE-TTS-EEEEE---EE-TT--EESEE-STT-EEEEE-SS---TT-EEEE-

Radius of gyration: 31.33 Å; chains: 1; bounding box: 94×64×87 Å